Protein 2F9W (pdb70)

Organism: Pseudomonas aeruginosa (strain ATCC 15692 / DSM 22644 / CIP 104116 / JCM 14847 / LMG 12228 / 1C / PRS 101 / PAO1) (NCBI:txid208964)

Radius of gyration: 25.54 Å; Cα contacts (8 Å, |Δi|>4): 997; chains: 2; bounding box: 48×48×84 Å

Secondary structure (DSSP, 8-state):
--EEEEE-SS-EEEEEEETTTEEEEEEEESSHHHHHHHHHHTTTS----EEEEE-S-HHHHHHHHHHHHHHSS---EE----SEETTEE--SSSGGGS-HHHHHHHHHHHHHHSS-EEEEEESSEEEEEEE-TTSBEEEEEEEE----HHHHHHSSS----HHHHHHHTT--SPBSSHHHHHHHHHH--HHHHHHHH--HHHH-TT-EEEEESTTGGGTGGG-TT-B---HHHHHHHHHS---/--EEEEE-SS-EEEEEEETTTEEEEEEEESSHHHHHHHHHHSPP-----EEEEE-S-HHHHHHHHHHHHHHSS---EE----SEETTEE--SSSGGGS-HHHHHHHHHHHHHH-S-EEEEEESSEEEEEEE-TTSBEEEEEEEE----HHHHHH-TT----HHHHHHHTT--SPBSSHHHHHHHHHH--HHHHHHHH--HHHH-TT-EEEEESTTGGGTGGG-TT-B---HHHHHHHHHS---

Sequence (486 aa):
SILELDCGNSLIKWRVIEGAARSVAGGLAESDDALVEQLTSQQALPVRACRLVSVRSEQETSQLVARLEQLFPVSALVASSGKQLAGVRNGYLDYQRLGLDRWLALVAAHHLAKKACLVIDLGTAVTSDLVAADGVHLGGYICPGTLRSQLRTHTRRIRYDDAEARRALASLQPGQATAEAVERGCLLLRGFVREQYAACELLGPDCEIFLTGGDAELVRDELAGARIPDLVFVGLALACPIESILELDCGNSLIKWRVIEGAARSVAGGLAESDDALVEQLTSQQALPVRACRLVSVRSEQETSQLVARLEQLFPVSALVASSGKQLAGVRNGYLDYQRLGLDRWLALVAAHHLAKKACLVIDLGTAVTSDLVAADGVHLGGYICPGTLRSQLRTHTRRIRYDDAEARRALASLQPGQATAEAVERGCLLLRGFVREQYAACELLGPDCEIFLTGGDAELVRDELAGARIPDLVFVGLALACPIE

GO terms:
  GO:0004594 pantothenate kinase activity (F, EXP)

CATH classification: 3.30.420.40 (+1 more: 3.30.420.40)

Solvent-accessible surface area: 21135 Å² total

B-factor: mean 32.67, std 10.76, range [16.65, 70.93]

InterPro domains:
  IPR004619 Type III pantothenate kinase [MF_01274] (1-248)
  IPR004619 Type III pantothenate kinase [PF03309] (2-200)
  IPR004619 Type III pantothenate kinase [PTHR34265] (1-245)
  IPR004619 Type III pantothenate kinase [TIGR00671] (3-243)
  IPR043129 ATPase, nucleotide binding domain [SSF53067] (1-113)
  IPR043129 ATPase, nucleotide binding domain [SSF53067] (116-245)

Nearest PDB structures (foldseek):
  2f9t-assembly1_A  TM=9.712E-01  e=3.432E-48  Pseudomonas aeruginosa PAO1
  2f9t-assembly1_B  TM=9.830E-01  e=4.394E-48  Pseudomonas aeruginosa PAO1
  4o8k-assembly1_B  TM=7.516E-01  e=6.856E-18  Burkholderia thailandensis E264
  3djc-assembly2_E  TM=8.162E-01  e=1.416E-16  Legionella pneumophila subsp. pneumophila str. Philadelphia 1
  3djc-assembly2_C  TM=7.915E-01  e=3.807E-16  Legionella pneumophila subsp. pneumophila str. Philadelphia 1

Foldseek 3Di:
DEKEWEAEPQKIWIFGADPPRHTDDIDIARDLVSVCVRCVVVLVDQHEEYEYEYQDDPVVVVVSQVVVCVSHVYRYHYFAFDQDFLQAGQQDPDRRPDRLLVVLLLNLVCNVVLAWEWEWEQAQKIKIWTAHSSRYTNGIDIGGHVCVVCQAPVDDPQHDDPVVLVVLVPDLPPDPDRSVNVSSVRLVCLVVVVVSLCCCVPHNNPHAYEYEYPCSVSRCVVPVRHHYYCSSVSSRCRRDPDD/DEKEWEAEPQWIWIFGADPPRHTDDIDIARDLVSVVCRQPVDDHDQHEEYEYEYQDDPVRVVVSQVVVVVVHVYDYHYFAFDQDFLQAGQQDPPRRVDRLLVVLLLQLVCNVVLAWEWEWEQAQKIKIWTAHSSRYTNGIDIGGHCVLVVVVVVDVQQDDDVVLLVVLVVDLPPDPDNSNNVSSVSLVCQVVVVVSLCCCVVHNNPHAYEYEYPCCVSHCVVPVRHHYYCSSVSSRCRRDPDD

Structure (mmCIF, N/CA/C/O backbone):
data_2F9W
#
_entry.id   2F9W
#
_cell.length_a   90.667
_cell.length_b   90.667
_cell.length_c   179.194
_cell.angle_alpha   90.00
_cell.angle_beta   90.00
_cell.angle_gamma   90.00
#
_symmetry.space_group_name_H-M   'P 41 21 2'
#
loop_
_entity.id
_entity.type
_entity.pdbx_description
1 polymer 'Pantothenate Kinase'
2 non-polymer 'PANTOTHENOIC ACID'
3 non-polymer 1,2-ETHANEDIOL
4 non-polymer GLYCEROL
5 water water
#
loop_
_atom_site.group_PDB
_atom_site.id
_atom_site.type_symbol
_atom_site.label_atom_id
_atom_site.label_alt_id
_atom_site.label_comp_id
_atom_site.label_asym_id
_atom_site.label_entity_id
_atom_site.label_seq_id
_atom_site.pdbx_PDB_ins_code
_atom_site.Cartn_x
_atom_site.Cartn_y
_atom_site.Cartn_z
_atom_site.occupancy
_atom_site.B_iso_or_equiv
_atom_site.auth_seq_id
_atom_site.auth_comp_id
_atom_site.auth_asym_id
_atom_site.auth_atom_id
_atom_site.pdbx_PDB_model_num
ATOM 1 N N . SER A 1 23 ? 29.233 14.128 32.144 1.00 45.76 0 SER A N 1
ATOM 2 C CA . SER A 1 23 ? 28.531 14.562 33.384 1.00 45.85 0 SER A CA 1
ATOM 3 C C . SER A 1 23 ? 29.201 13.983 34.628 1.00 44.60 0 SER A C 1
ATOM 4 O O . SER A 1 23 ? 29.605 12.819 34.646 1.00 45.75 0 SER A O 1
ATOM 15 N N . ILE A 1 25 ? 29.381 13.625 39.132 1.00 33.74 2 ILE A N 1
ATOM 16 C CA . ILE A 1 25 ? 28.528 13.384 40.287 1.00 30.82 2 ILE A CA 1
ATOM 17 C C . ILE A 1 25 ? 29.006 14.122 41.533 1.00 31.45 2 ILE A C 1
ATOM 18 O O . ILE A 1 25 ? 30.192 14.096 41.865 1.00 28.48 2 ILE A O 1
ATOM 23 N N . LEU A 1 26 ? 28.076 14.786 42.215 1.00 29.63 3 LEU A N 1
ATOM 24 C CA . LEU A 1 26 ? 28.395 15.493 43.451 1.00 29.34 3 LEU A CA 1
ATOM 25 C C . LEU A 1 26 ? 28.005 14.557 44.589 1.00 27.56 3 LEU A C 1
ATOM 26 O O . LEU A 1 26 ? 26.876 14.072 44.637 1.00 29.70 3 LEU A O 1
ATOM 31 N N . GLU A 1 27 ? 28.940 14.287 45.493 1.00 25.71 4 GLU A N 1
ATOM 32 C CA . GLU A 1 27 ? 28.667 13.400 46.616 1.00 24.21 4 GLU A CA 1
ATOM 33 C C . GLU A 1 27 ? 28.890 14.133 47.927 1.00 24.58 4 GLU A C 1
ATOM 34 O O . GLU A 1 27 ? 29.820 14.932 48.048 1.00 23.58 4 GLU A O 1
ATOM 40 N N . LEU A 1 28 ? 28.035 13.871 48.909 1.00 25.78 5 LEU A N 1
ATOM 41 C CA . LEU A 1 28 ? 28.194 14.521 50.201 1.00 25.67 5 LEU A CA 1
ATOM 42 C C . LEU A 1 28 ? 27.976 13.585 51.375 1.00 25.91 5 LEU A C 1
ATOM 43 O O . LEU A 1 28 ? 27.185 12.645 51.306 1.00 23.87 5 LEU A O 1
ATOM 48 N N . ASP A 1 29 ? 28.716 13.859 52.444 1.00 26.28 6 ASP A N 1
ATOM 49 C CA . ASP A 1 29 ? 28.649 13.118 53.695 1.00 29.06 6 ASP A CA 1
ATOM 50 C C . ASP A 1 29 ? 28.348 14.220 54.701 1.00 29.83 6 ASP A C 1
ATOM 51 O O . ASP A 1 29 ? 29.242 14.956 55.121 1.00 28.64 6 ASP A O 1
ATOM 56 N N . CYS A 1 30 ? 27.080 14.342 55.069 1.00 29.96 7 CYS A N 1
ATOM 57 C CA . CYS A 1 30 ? 26.652 15.392 55.981 1.00 31.10 7 CYS A CA 1
ATOM 58 C C . CYS A 1 30 ? 26.645 14.983 57.444 1.00 30.29 7 CYS A C 1
ATOM 59 O O . CYS A 1 30 ? 25.839 14.152 57.866 1.00 31.24 7 CYS A O 1
ATOM 62 N N . GLY A 1 31 ? 27.549 15.580 58.215 1.00 30.63 8 GLY A N 1
ATOM 63 C CA . GLY A 1 31 ? 27.634 15.282 59.631 1.00 29.56 8 GLY A CA 1
ATOM 64 C C . GLY A 1 31 ? 26.985 16.379 60.454 1.00 30.87 8 GLY A C 1
ATOM 65 O O . GLY A 1 31 ? 26.442 17.334 59.904 1.00 29.16 8 GLY A O 1
ATOM 66 N N . ASN A 1 32 ? 27.040 16.251 61.775 1.00 30.89 9 ASN A N 1
ATOM 67 C CA . ASN A 1 32 ? 26.444 17.250 62.651 1.00 32.61 9 ASN A CA 1
ATOM 68 C C . ASN A 1 32 ? 27.296 18.508 62.745 1.00 34.11 9 ASN A C 1
ATOM 69 O O . ASN A 1 32 ? 26.767 19.608 62.881 1.00 35.89 9 ASN A O 1
ATOM 74 N N . SER A 1 33 ? 28.612 18.346 62.661 1.00 35.14 10 SER A N 1
ATOM 75 C CA . SER A 1 33 ? 29.528 19.480 62.748 1.00 35.97 10 SER A CA 1
ATOM 76 C C . SER A 1 33 ? 30.113 19.865 61.395 1.00 36.17 10 SER A C 1
ATOM 77 O O . SER A 1 33 ? 30.373 21.041 61.136 1.00 35.55 10 SER A O 1
ATOM 80 N N . LEU A 1 34 ? 30.328 18.870 60.540 1.00 34.77 11 LEU A N 1
ATOM 81 C CA . LEU A 1 34 ? 30.924 19.108 59.233 1.00 34.22 11 LEU A CA 1
ATOM 82 C C . LEU A 1 34 ? 30.206 18.451 58.063 1.00 32.87 11 LEU A C 1
ATOM 83 O O . LEU A 1 34 ? 29.456 17.490 58.226 1.00 31.24 11 LEU A O 1
ATOM 88 N N . ILE A 1 35 ? 30.446 18.992 56.875 1.00 31.05 12 ILE A N 1
ATOM 89 C CA . ILE A 1 35 ? 29.886 18.434 55.656 1.00 31.88 12 ILE A CA 1
ATOM 90 C C . ILE A 1 35 ? 31.068 18.209 54.726 1.00 30.17 12 ILE A C 1
ATOM 91 O O . ILE A 1 35 ? 31.779 19.155 54.371 1.00 30.52 12 ILE A O 1
ATOM 96 N N . LYS A 1 36 ? 31.297 16.951 54.366 1.00 29.20 13 LYS A N 1
ATOM 97 C CA . LYS A 1 36 ? 32.384 16.603 53.459 1.00 28.23 13 LYS A CA 1
ATOM 98 C C . LYS A 1 36 ? 31.779 16.371 52.084 1.00 27.09 13 LYS A C 1
ATOM 99 O O . LYS A 1 36 ? 30.802 15.636 51.948 1.00 27.92 13 LYS A O 1
ATOM 105 N N . TRP A 1 37 ? 32.350 17.003 51.066 1.00 25.72 14 TRP A N 1
ATOM 106 C CA . TRP A 1 37 ? 31.838 16.846 49.714 1.00 26.33 14 TRP A CA 1
ATOM 107 C C . TRP A 1 37 ? 32.959 16.632 48.709 1.00 26.83 14 TRP A C 1
ATOM 108 O O . TRP A 1 37 ? 34.116 16.971 48.964 1.00 25.38 14 TRP A O 1
ATOM 119 N N . ARG A 1 38 ? 32.596 16.069 47.563 1.00 27.03 15 ARG A N 1
ATOM 120 C CA . ARG A 1 38 ? 33.542 15.842 46.485 1.00 27.45 15 ARG A CA 1
ATOM 121 C C . ARG A 1 38 ? 32.760 15.666 45.192 1.00 28.01 15 ARG A C 1
ATOM 122 O O . ARG A 1 38 ? 31.593 15.274 45.208 1.00 27.67 15 ARG A O 1
ATOM 130 N N . VAL A 1 39 ? 33.404 15.979 44.076 1.00 27.36 16 VAL A N 1
ATOM 131 C CA . VAL A 1 39 ? 32.788 15.818 42.768 1.00 28.38 16 VAL A CA 1
ATOM 132 C C . VAL A 1 39 ? 33.649 14.782 42.058 1.00 28.90 16 VAL A C 1
ATOM 133 O O . VAL A 1 39 ? 34.868 14.940 41.978 1.00 29.15 16 VAL A O 1
ATOM 137 N N . ILE A 1 40 ? 33.020 13.724 41.559 1.00 27.57 17 ILE A N 1
ATOM 138 C CA . ILE A 1 40 ? 33.765 12.672 40.884 1.00 28.70 17 ILE A CA 1
ATOM 139 C C . ILE A 1 40 ? 33.479 12.576 39.397 1.00 29.73 17 ILE A C 1
ATOM 140 O O . ILE A 1 40 ? 32.349 12.788 38.943 1.00 30.07 17 ILE A O 1
ATOM 145 N N . GLU A 1 41 ? 34.530 12.264 38.647 1.00 30.58 18 GLU A N 1
ATOM 146 C CA . GLU A 1 41 ? 34.459 12.095 37.203 1.00 30.90 18 GLU A CA 1
ATOM 147 C C . GLU A 1 41 ? 34.503 10.590 36.973 1.00 31.44 18 GLU A C 1
ATOM 148 O O . GLU A 1 41 ? 35.344 9.894 37.547 1.00 30.50 18 GLU A O 1
ATOM 154 N N . GLY A 1 42 ? 33.596 10.083 36.149 1.00 31.12 19 GLY A N 1
ATOM 155 C CA . GLY A 1 42 ? 33.571 8.657 35.902 1.00 31.81 19 GLY A CA 1
ATOM 156 C C . GLY A 1 42 ? 33.101 7.901 37.130 1.00 32.74 19 GLY A C 1
ATOM 157 O O . GLY A 1 42 ? 32.303 8.409 37.918 1.00 33.49 19 GLY A O 1
ATOM 158 N N . ALA A 1 43 ? 33.614 6.690 37.306 1.00 31.57 20 ALA A N 1
ATOM 159 C CA . ALA A 1 43 ? 33.230 5.844 38.427 1.00 31.75 20 ALA A CA 1
ATOM 160 C C . ALA A 1 43 ? 33.543 6.404 39.811 1.00 30.85 20 ALA A C 1
ATOM 161 O O . ALA A 1 43 ? 32.707 6.323 40.712 1.00 30.55 20 ALA A O 1
ATOM 163 N N . ALA A 1 44 ? 34.732 6.971 39.992 1.00 29.43 21 ALA A N 1
ATOM 164 C CA . ALA A 1 44 ? 35.090 7.481 41.307 1.00 29.00 21 ALA A CA 1
ATOM 165 C C . ALA A 1 44 ? 36.308 8.395 41.363 1.00 28.54 21 ALA A C 1
ATOM 166 O O . ALA A 1 44 ? 36.902 8.558 42.427 1.00 28.03 21 ALA A O 1
ATOM 168 N N . ARG A 1 45 ? 36.686 8.997 40.241 1.00 26.81 22 ARG A N 1
ATOM 169 C CA . ARG A 1 45 ? 37.842 9.884 40.257 1.00 28.07 22 ARG A CA 1
ATOM 170 C C . ARG A 1 45 ? 37.440 11.253 40.793 1.00 27.87 22 ARG A C 1
ATOM 171 O O . ARG A 1 45 ? 36.679 11.977 40.155 1.00 26.48 22 ARG A O 1
ATOM 179 N N . SER A 1 46 ? 37.954 11.603 41.967 1.00 29.49 23 SER A N 1
ATOM 180 C CA . SER A 1 46 ? 37.643 12.888 42.581 1.00 31.42 23 SER A CA 1
ATOM 181 C C . SER A 1 46 ? 38.415 14.013 41.895 1.00 32.95 23 SER A C 1
ATOM 182 O O . SER A 1 46 ? 39.619 13.908 41.685 1.00 34.52 23 SER A O 1
ATOM 185 N N . VAL A 1 47 ? 37.721 15.091 41.544 1.00 33.38 24 VAL A N 1
ATOM 186 C CA . VAL A 1 47 ? 38.370 16.215 40.882 1.00 34.46 24 VAL A CA 1
ATOM 187 C C . VAL A 1 47 ? 38.259 17.492 41.705 1.00 35.50 24 VAL A C 1
ATOM 188 O O . VAL A 1 47 ? 38.816 18.527 41.340 1.00 35.94 24 VAL A O 1
ATOM 192 N N . ALA A 1 48 ? 37.536 17.414 42.817 1.00 35.14 25 ALA A N 1
ATOM 193 C CA . ALA A 1 48 ? 37.356 18.564 43.693 1.00 35.58 25 ALA A CA 1
ATOM 194 C C . ALA A 1 48 ? 36.600 18.135 44.942 1.00 34.97 25 ALA A C 1
ATOM 195 O O . ALA A 1 48 ? 35.825 17.180 44.914 1.00 34.24 25 ALA A O 1
ATOM 197 N N . GLY A 1 49 ? 36.830 18.842 46.040 1.00 35.03 26 GLY A N 1
ATOM 198 C CA . GLY A 1 49 ? 36.153 18.501 47.273 1.00 35.36 26 GLY A CA 1
ATOM 199 C C . GLY A 1 49 ? 36.588 19.399 48.408 1.00 35.47 26 GLY A C 1
ATOM 200 O O . GLY A 1 49 ? 37.401 20.299 48.215 1.00 35.38 26 GLY A O 1
ATOM 201 N N . GLY A 1 50 ? 36.042 19.155 49.593 1.00 35.76 27 GLY A N 1
ATOM 202 C CA . GLY A 1 50 ? 36.402 19.960 50.741 1.00 34.84 27 GLY A CA 1
ATOM 203 C C . GLY A 1 50 ? 35.568 19.657 51.967 1.00 35.22 27 GLY A C 1
ATOM 204 O O . GLY A 1 50 ? 34.712 18.770 51.955 1.00 32.08 27 GLY A O 1
ATOM 205 N N . LEU A 1 51 ? 35.835 20.407 53.031 1.00 35.90 28 LEU A N 1
ATOM 206 C CA . LEU A 1 51 ? 35.130 20.268 54.296 1.00 37.23 28 LEU A CA 1
ATOM 207 C C . LEU A 1 51 ? 34.503 21.609 54.657 1.00 38.35 28 LEU A C 1
ATOM 208 O O . LEU A 1 51 ? 35.189 22.630 54.707 1.00 38.01 28 LEU A O 1
ATOM 213 N N . ALA A 1 52 ? 33.199 21.600 54.908 1.00 39.75 29 ALA A N 1
ATOM 214 C CA . ALA A 1 52 ? 32.487 22.819 55.261 1.00 42.08 29 ALA A CA 1
ATOM 215 C C . ALA A 1 52 ? 32.027 22.761 56.712 1.00 43.67 29 ALA A C 1
ATOM 216 O O . ALA A 1 52 ? 31.414 21.784 57.137 1.00 42.69 29 ALA A O 1
ATOM 218 N N . GLU A 1 53 ? 32.332 23.809 57.469 1.00 46.98 30 GLU A N 1
ATOM 219 C CA . GLU A 1 53 ? 31.943 23.878 58.873 1.00 50.19 30 GLU A CA 1
ATOM 220 C C . GLU A 1 53 ? 30.541 24.458 59.014 1.00 50.89 30 GLU A C 1
ATOM 221 O O . GLU A 1 53 ? 29.995 24.527 60.114 1.00 51.71 30 GLU A O 1
ATOM 227 N N . SER A 1 54 ? 29.965 24.872 57.891 1.00 51.90 31 SER A N 1
ATOM 228 C CA . SER A 1 54 ? 28.622 25.439 57.868 1.00 52.88 31 SER A CA 1
ATOM 229 C C . SER A 1 54 ? 28.046 25.315 56.463 1.00 53.50 31 SER A C 1
ATOM 230 O O . SER A 1 54 ? 28.791 25.159 55.497 1.00 52.58 31 SER A O 1
ATOM 233 N N . ASP A 1 55 ? 26.722 25.379 56.349 1.00 54.52 32 ASP A N 1
ATOM 234 C CA . ASP A 1 55 ? 26.073 25.274 55.047 1.00 55.53 32 ASP A CA 1
ATOM 235 C C . ASP A 1 55 ? 26.465 26.449 54.156 1.00 54.89 32 ASP A C 1
ATOM 236 O O . ASP A 1 55 ? 26.650 26.287 52.949 1.00 54.98 32 ASP A O 1
ATOM 241 N N . ASP A 1 56 ? 26.589 27.630 54.754 1.00 53.27 33 ASP A N 1
ATOM 242 C CA . ASP A 1 56 ? 26.981 28.815 54.002 1.00 52.17 33 ASP A CA 1
ATOM 243 C C . ASP A 1 56 ? 28.392 28.608 53.467 1.00 49.83 33 ASP A C 1
ATOM 244 O O . ASP A 1 56 ? 28.701 28.978 52.336 1.00 49.95 33 ASP A O 1
ATOM 249 N N . ALA A 1 57 ? 29.248 28.013 54.290 1.00 47.37 34 ALA A N 1
ATOM 250 C CA . ALA A 1 57 ? 30.620 27.745 53.885 1.00 45.64 34 ALA A CA 1
ATOM 251 C C . ALA A 1 57 ? 30.592 26.750 52.732 1.00 43.62 34 ALA A C 1
ATOM 252 O O . ALA A 1 57 ? 31.403 26.829 51.812 1.00 43.04 34 ALA A O 1
ATOM 254 N N . LEU A 1 58 ? 29.646 25.818 52.789 1.00 42.10 35 LEU A N 1
ATOM 255 C CA . LEU A 1 58 ? 29.499 24.806 51.750 1.00 43.01 35 LEU A CA 1
ATOM 256 C C . LEU A 1 58 ? 29.116 25.461 50.430 1.00 43.69 35 LEU A C 1
ATOM 257 O O . LEU A 1 58 ? 29.769 25.248 49.409 1.00 42.69 35 LEU A O 1
ATOM 262 N N . VAL A 1 59 ? 28.051 26.257 50.460 1.00 45.74 36 VAL A N 1
ATOM 263 C CA . VAL A 1 59 ? 27.577 26.948 49.267 1.00 47.24 36 VAL A CA 1
ATOM 264 C C . VAL A 1 59 ? 28.713 27.760 48.658 1.00 47.49 36 VAL A C 1
ATOM 265 O O . VAL A 1 59 ? 28.913 27.750 47.444 1.00 48.20 36 VAL A O 1
ATOM 269 N N . GLU A 1 60 ? 29.459 28.457 49.509 1.00 48.16 37 GLU A N 1
ATOM 270 C CA . GLU A 1 60 ? 30.586 29.262 49.055 1.00 49.31 37 GLU A CA 1
ATOM 271 C C . GLU A 1 60 ? 31.587 28.362 48.332 1.00 48.73 37 GLU A C 1
ATOM 272 O O . GLU A 1 60 ? 32.096 28.707 47.266 1.00 48.79 37 GLU A O 1
ATOM 278 N N . GLN A 1 61 ? 31.861 27.203 48.922 1.00 47.75 38 GLN A N 1
ATOM 279 C CA . GLN A 1 61 ? 32.793 26.244 48.341 1.00 46.43 38 GLN A CA 1
ATOM 280 C C . GLN A 1 61 ? 32.273 25.685 47.020 1.00 45.63 38 GLN A C 1
ATOM 281 O O . GLN A 1 61 ? 33.008 25.610 46.036 1.00 46.59 38 GLN A O 1
ATOM 287 N N . LEU A 1 62 ? 31.004 25.294 46.999 1.00 44.67 39 LEU A N 1
ATOM 288 C CA . LEU A 1 62 ? 30.402 24.743 45.792 1.00 45.34 39 LEU A CA 1
ATOM 289 C C . LEU A 1 62 ? 30.213 25.819 44.728 1.00 47.30 39 LEU A C 1
ATOM 290 O O . LEU A 1 62 ? 30.027 25.514 43.551 1.00 47.80 39 LEU A O 1
ATOM 295 N N . THR A 1 63 ? 30.267 27.080 45.147 1.00 49.11 40 THR A N 1
ATOM 296 C CA . THR A 1 63 ? 30.100 28.198 44.227 1.00 50.77 40 THR A CA 1
ATOM 297 C C . THR A 1 63 ? 31.353 28.423 43.392 1.00 52.47 40 THR A C 1
ATOM 298 O O . THR A 1 63 ? 31.266 28.706 42.198 1.00 53.31 40 THR A O 1
ATOM 302 N N . SER A 1 64 ? 32.516 28.299 44.023 1.00 54.03 41 SER A N 1
ATOM 303 C CA . SER A 1 64 ? 33.780 28.492 43.323 1.00 56.24 41 SER A CA 1
ATOM 304 C C . SER A 1 64 ? 34.040 27.366 42.324 1.00 56.65 41 SER A C 1
ATOM 305 O O . SER A 1 64 ? 34.796 27.538 41.368 1.00 57.62 41 SER A O 1
ATOM 308 N N . GLN A 1 65 ? 33.409 26.216 42.551 1.00 57.53 42 GLN A N 1
ATOM 309 C CA . GLN A 1 65 ? 33.557 25.060 41.667 1.00 57.76 42 GLN A CA 1
ATOM 310 C C . GLN A 1 65 ? 32.257 24.805 40.910 1.00 57.81 42 GLN A C 1
ATOM 311 O O . GLN A 1 65 ? 31.933 23.665 40.573 1.00 58.42 42 GLN A O 1
ATOM 317 N N . GLN A 1 66 ? 31.521 25.878 40.640 1.00 57.06 43 GLN A N 1
ATOM 318 C CA . GLN A 1 66 ? 30.247 25.780 39.938 1.00 56.56 43 GLN A CA 1
ATOM 319 C C . GLN A 1 66 ? 30.458 25.639 38.431 1.00 56.71 43 GLN A C 1
ATOM 320 O O . GLN A 1 66 ? 29.499 25.499 37.670 1.00 56.42 43 GLN A O 1
ATOM 326 N N . ALA A 1 67 ? 31.719 25.667 38.010 1.00 56.01 44 ALA A N 1
ATOM 327 C CA . ALA A 1 67 ? 32.061 25.543 36.598 1.00 55.22 44 ALA A CA 1
ATOM 328 C C . ALA A 1 67 ? 32.150 24.082 36.159 1.00 54.66 44 ALA A C 1
ATOM 329 O O . ALA A 1 67 ? 32.228 23.791 34.964 1.00 54.68 44 ALA A O 1
ATOM 331 N N . LEU A 1 68 ? 32.143 23.168 37.125 1.00 52.83 45 LEU A N 1
ATOM 332 C CA . LEU A 1 68 ? 32.216 21.742 36.823 1.00 50.95 45 LEU A CA 1
ATOM 333 C C . LEU A 1 68 ? 30.858 21.245 36.333 1.00 49.03 45 LEU A C 1
ATOM 334 O O . LEU A 1 68 ? 29.819 21.644 36.852 1.00 49.12 45 LEU A O 1
ATOM 339 N N . PRO A 1 69 ? 30.854 20.361 35.324 1.00 47.51 46 PRO A N 1
ATOM 340 C CA . PRO A 1 69 ? 29.630 19.799 34.743 1.00 46.13 46 PRO A CA 1
ATOM 341 C C . PRO A 1 69 ? 28.901 18.772 35.609 1.00 45.48 46 PRO A C 1
ATOM 342 O O . PRO A 1 69 ? 28.716 17.625 35.200 1.00 44.58 46 PRO A O 1
ATOM 346 N N . VAL A 1 70 ? 28.477 19.188 36.798 1.00 44.53 47 VAL A N 1
ATOM 347 C CA . VAL A 1 70 ? 27.762 18.298 37.706 1.00 43.37 47 VAL A CA 1
ATOM 348 C C . VAL A 1 70 ? 26.342 18.046 37.205 1.00 42.88 47 VAL A C 1
ATOM 349 O O . VAL A 1 70 ? 25.585 18.987 36.974 1.00 44.06 47 VAL A O 1
ATOM 353 N N . ARG A 1 71 ? 25.981 16.776 37.041 1.00 41.38 48 ARG A N 1
ATOM 354 C CA . ARG A 1 71 ? 24.649 16.429 36.566 1.00 40.62 48 ARG A CA 1
ATOM 355 C C . ARG A 1 71 ? 23.957 15.343 37.379 1.00 38.75 48 ARG A C 1
ATOM 356 O O . ARG A 1 71 ? 22.888 14.861 37.004 1.00 37.82 48 ARG A O 1
ATOM 364 N N . ALA A 1 72 ? 24.568 14.957 38.494 1.00 35.82 49 ALA A N 1
ATOM 365 C CA . ALA A 1 72 ? 23.990 13.945 39.369 1.00 32.48 49 ALA A CA 1
ATOM 366 C C . ALA A 1 72 ? 24.456 14.234 40.791 1.00 31.19 49 ALA A C 1
ATOM 367 O O . ALA A 1 72 ? 25.464 14.913 40.990 1.00 30.55 49 ALA A O 1
ATOM 369 N N . CYS A 1 73 ? 23.723 13.727 41.774 1.00 30.51 50 CYS A N 1
ATOM 370 C CA . CYS A 1 73 ? 24.072 13.965 43.169 1.00 29.49 50 CYS A CA 1
ATOM 371 C C . CYS A 1 73 ? 23.552 12.866 44.083 1.00 29.60 50 CYS A C 1
ATOM 372 O O . CYS A 1 73 ? 22.448 12.358 43.899 1.00 29.45 50 CYS A O 1
ATOM 375 N N . ARG A 1 74 ? 24.366 12.498 45.069 1.00 28.86 51 ARG A N 1
ATOM 376 C CA . ARG A 1 74 ? 24.010 11.473 46.040 1.00 27.30 51 ARG A CA 1
ATOM 377 C C . ARG A 1 74 ? 24.605 11.902 47.382 1.00 28.15 51 ARG A C 1
ATOM 378 O O . ARG A 1 74 ? 25.663 12.531 47.424 1.00 25.16 51 ARG A O 1
ATOM 386 N N . LEU A 1 75 ? 23.927 11.585 48.477 1.00 26.65 52 LEU A N 1
ATOM 387 C CA . LEU A 1 75 ? 24.453 11.966 49.777 1.00 27.30 52 LEU A CA 1
ATOM 388 C C . LEU A 1 75 ? 23.932 11.111 50.913 1.00 26.33 52 LEU A C 1
ATOM 389 O O . LEU A 1 75 ? 22.912 10.427 50.790 1.00 26.02 52 LEU A O 1
ATOM 394 N N . VAL A 1 76 ? 24.672 11.136 52.013 1.00 24.49 53 VAL A N 1
ATOM 395 C CA . VAL A 1 76 ? 24.297 10.418 53.216 1.00 25.04 53 VAL A CA 1
ATOM 396 C C . VAL A 1 76 ? 24.332 11.486 54.302 1.00 25.80 53 VAL A C 1
ATOM 397 O O . VAL A 1 76 ? 25.181 12.380 54.275 1.00 24.54 53 VAL A O 1
ATOM 401 N N . SER A 1 77 ? 23.400 11.409 55.242 1.00 25.67 54 SER A N 1
ATOM 402 C CA . SER A 1 77 ? 23.325 12.405 56.300 1.00 27.22 54 SER A CA 1
ATOM 403 C C . SER A 1 77 ? 22.896 11.816 57.635 1.00 26.72 54 SER A C 1
ATOM 404 O O . SER A 1 77 ? 22.131 10.856 57.677 1.00 27.37 54 SER A O 1
ATOM 407 N N . VAL A 1 78 ? 23.402 12.392 58.723 1.00 27.98 55 VAL A N 1
ATOM 408 C CA . VAL A 1 78 ? 23.025 11.961 60.068 1.00 28.02 55 VAL A CA 1
ATOM 409 C C . VAL A 1 78 ? 22.354 13.137 60.782 1.00 29.57 55 VAL A C 1
ATOM 410 O O . VAL A 1 78 ? 22.077 13.086 61.983 1.00 28.18 55 VAL A O 1
ATOM 414 N N . ARG A 1 79 ? 22.101 14.202 60.026 1.00 31.94 56 ARG A N 1
ATOM 415 C CA . ARG A 1 79 ? 21.438 15.390 60.555 1.00 34.55 56 ARG A CA 1
ATOM 416 C C . ARG A 1 79 ? 19.940 15.107 60.514 1.00 35.15 56 ARG A C 1
ATOM 417 O O . ARG A 1 79 ? 19.520 14.082 59.971 1.00 33.39 56 ARG A O 1
ATOM 425 N N . SER A 1 80 ? 19.133 15.999 61.081 1.00 35.32 57 SER A N 1
ATOM 426 C CA . SER A 1 80 ? 17.687 15.792 61.090 1.00 37.15 57 SER A CA 1
ATOM 427 C C . SER A 1 80 ? 17.144 15.703 59.670 1.00 37.50 57 SER A C 1
ATOM 428 O O . SER A 1 80 ? 17.771 16.176 58.723 1.00 37.11 57 SER A O 1
ATOM 431 N N . GLU A 1 81 ? 15.972 15.096 59.527 1.00 39.98 58 GLU A N 1
ATOM 432 C CA . GLU A 1 81 ? 15.358 14.955 58.217 1.00 42.43 58 GLU A CA 1
ATOM 433 C C . GLU A 1 81 ? 15.081 16.333 57.624 1.00 41.49 58 GLU A C 1
ATOM 434 O O . GLU A 1 81 ? 15.217 16.536 56.421 1.00 41.01 58 GLU A O 1
ATOM 440 N N . GLN A 1 82 ? 14.705 17.284 58.475 1.00 41.40 59 GLN A N 1
ATOM 441 C CA . GLN A 1 82 ? 14.412 18.635 58.006 1.00 40.91 59 GLN A CA 1
ATOM 442 C C . GLN A 1 82 ? 15.658 19.352 57.503 1.00 39.22 59 GLN A C 1
ATOM 443 O O . GLN A 1 82 ? 15.635 19.988 56.449 1.00 37.15 59 GLN A O 1
ATOM 449 N N . GLU A 1 83 ? 16.742 19.259 58.265 1.00 37.33 60 GLU A N 1
ATOM 450 C CA . GLU A 1 83 ? 17.989 19.905 57.883 1.00 36.41 60 GLU A CA 1
ATOM 451 C C . GLU A 1 83 ? 18.558 19.279 56.612 1.00 33.50 60 GLU A C 1
ATOM 452 O O . GLU A 1 83 ? 19.166 19.965 55.795 1.00 32.29 60 GLU A O 1
ATOM 458 N N . THR A 1 84 ? 18.356 17.976 56.450 1.00 32.80 61 THR A N 1
ATOM 459 C CA . THR A 1 84 ? 18.850 17.277 55.268 1.00 33.14 61 THR A CA 1
ATOM 460 C C . THR A 1 84 ? 18.042 17.732 54.047 1.00 34.54 61 THR A C 1
ATOM 461 O O . THR A 1 84 ? 18.596 17.954 52.970 1.00 33.71 61 THR A O 1
ATOM 465 N N . SER A 1 85 ? 16.733 17.883 54.224 1.00 35.20 62 SER A N 1
ATOM 466 C CA . SER A 1 85 ? 15.876 18.330 53.130 1.00 35.08 62 SER A CA 1
ATOM 467 C C . SER A 1 85 ? 16.235 19.748 52.710 1.00 33.88 62 SER A C 1
ATOM 468 O O . SER A 1 85 ? 16.242 20.062 51.521 1.00 33.73 62 SER A O 1
ATOM 471 N N . GLN A 1 86 ? 16.534 20.607 53.681 1.00 35.03 63 GLN A N 1
ATOM 472 C CA . GLN A 1 86 ? 16.895 21.987 53.372 1.00 36.75 63 GLN A CA 1
ATOM 473 C C . GLN A 1 86 ? 18.192 22.008 52.575 1.00 37.65 63 GLN A C 1
ATOM 474 O O . GLN A 1 86 ? 18.391 22.860 51.706 1.00 38.45 63 GLN A O 1
ATOM 480 N N . LEU A 1 87 ? 19.079 21.067 52.876 1.00 37.43 64 LEU A N 1
ATOM 481 C CA . LEU A 1 87 ? 20.344 20.982 52.162 1.00 37.59 64 LEU A CA 1
ATOM 482 C C . LEU A 1 87 ? 20.077 20.487 50.744 1.00 35.97 64 LEU A C 1
ATOM 483 O O . LEU A 1 87 ? 20.561 21.067 49.777 1.00 37.58 64 LEU A O 1
ATOM 488 N N . VAL A 1 88 ? 19.300 19.415 50.630 1.00 36.88 65 VAL A N 1
ATOM 489 C CA . VAL A 1 88 ? 18.971 18.841 49.328 1.00 39.59 65 VAL A CA 1
ATOM 490 C C . VAL A 1 88 ? 18.348 19.879 48.400 1.00 41.34 65 VAL A C 1
ATOM 491 O O . VAL A 1 88 ? 18.725 19.984 47.231 1.00 40.92 65 VAL A O 1
ATOM 495 N N . ALA A 1 89 ? 17.393 20.644 48.921 1.00 41.79 66 ALA A N 1
ATOM 496 C CA . ALA A 1 89 ? 16.733 21.672 48.127 1.00 42.35 66 ALA A CA 1
ATOM 497 C C . ALA A 1 89 ? 17.758 22.725 47.724 1.00 42.94 66 ALA A C 1
ATOM 498 O O . ALA A 1 89 ? 17.740 23.237 46.604 1.00 43.47 66 ALA A O 1
ATOM 500 N N . ARG A 1 90 ? 18.661 23.029 48.649 1.00 43.91 67 ARG A N 1
ATOM 501 C CA . ARG A 1 90 ? 19.712 24.016 48.433 1.00 45.03 67 ARG A CA 1
ATOM 502 C C . ARG A 1 90 ? 20.666 23.569 47.323 1.00 47.22 67 ARG A C 1
ATOM 503 O O . ARG A 1 90 ? 21.099 24.377 46.499 1.00 48.40 67 ARG A O 1
ATOM 511 N N . LEU A 1 91 ? 20.993 22.279 47.313 1.00 46.64 68 LEU A N 1
ATOM 512 C CA . LEU A 1 91 ? 21.901 21.722 46.313 1.00 47.01 68 LEU A CA 1
ATOM 513 C C . LEU A 1 91 ? 21.268 21.719 44.930 1.00 47.28 68 LEU A C 1
ATOM 514 O O . LEU A 1 91 ? 21.913 22.059 43.940 1.00 47.20 68 LEU A O 1
ATOM 519 N N . GLU A 1 92 ? 20.001 21.329 44.870 1.00 48.72 69 GLU A N 1
ATOM 520 C CA . GLU A 1 92 ? 19.275 21.276 43.611 1.00 51.20 69 GLU A CA 1
ATOM 521 C C . GLU A 1 92 ? 19.053 22.661 43.012 1.00 52.00 69 GLU A C 1
ATOM 522 O O . GLU A 1 92 ? 18.442 22.796 41.953 1.00 53.46 69 GLU A O 1
ATOM 528 N N . GLN A 1 93 ? 19.561 23.682 43.695 1.00 52.72 70 GLN A N 1
ATOM 529 C CA . GLN A 1 93 ? 19.444 25.063 43.240 1.00 53.18 70 GLN A CA 1
ATOM 530 C C . GLN A 1 93 ? 20.791 25.535 42.711 1.00 54.25 70 GLN A C 1
ATOM 531 O O . GLN A 1 93 ? 20.869 26.493 41.938 1.00 55.49 70 GLN A O 1
ATOM 537 N N . LEU A 1 94 ? 21.853 24.859 43.138 1.00 53.27 71 LEU A N 1
ATOM 538 C CA . LEU A 1 94 ? 23.203 25.205 42.715 1.00 53.06 71 LEU A CA 1
ATOM 539 C C . LEU A 1 94 ? 23.616 24.408 41.484 1.00 52.24 71 LEU A C 1
ATOM 540 O O . LEU A 1 94 ? 24.442 24.860 40.689 1.00 51.86 71 LEU A O 1
ATOM 545 N N . PHE A 1 95 ? 23.034 23.223 41.333 1.00 51.65 72 PHE A N 1
ATOM 546 C CA . PHE A 1 95 ? 23.349 22.349 40.210 1.00 50.82 72 PHE A CA 1
ATOM 547 C C . PHE A 1 95 ? 22.087 21.690 39.676 1.00 50.53 72 PHE A C 1
ATOM 548 O O . PHE A 1 95 ? 21.152 21.425 40.430 1.00 50.14 72 PHE A O 1
ATOM 556 N N . PRO A 1 96 ? 22.047 21.418 38.362 1.00 50.93 73 PRO A N 1
ATOM 557 C CA . PRO A 1 96 ? 20.896 20.781 37.715 1.00 50.97 73 PRO A CA 1
ATOM 558 C C . PRO A 1 96 ? 20.866 19.300 38.052 1.00 50.50 73 PRO A C 1
ATOM 559 O O . PRO A 1 96 ? 21.218 18.462 37.221 1.00 51.06 73 PRO A O 1
ATOM 563 N N . VAL A 1 97 ? 20.449 18.978 39.271 1.00 49.31 74 VAL A N 1
ATOM 564 C CA . VAL A 1 97 ? 20.409 17.585 39.699 1.00 48.51 74 VAL A CA 1
ATOM 565 C C . VAL A 1 97 ? 19.221 17.236 40.587 1.00 47.97 74 VAL A C 1
ATOM 566 O O . VAL A 1 97 ? 18.561 18.112 41.148 1.00 48.15 74 VAL A O 1
ATOM 570 N N . SER A 1 98 ? 18.959 15.939 40.693 1.00 47.86 75 SER A N 1
ATOM 571 C CA . SER A 1 98 ? 17.901 15.406 41.544 1.00 48.02 75 SER A CA 1
ATOM 572 C C . SER A 1 98 ? 18.625 14.477 42.516 1.00 46.24 75 SER A C 1
ATOM 573 O O . SER A 1 98 ? 18.783 13.283 42.260 1.00 46.26 75 SER A O 1
ATOM 576 N N . ALA A 1 99 ? 19.072 15.052 43.627 1.00 44.90 76 ALA A N 1
ATOM 577 C CA . ALA A 1 99 ? 19.822 14.330 44.648 1.00 42.57 76 ALA A CA 1
ATOM 578 C C . ALA A 1 99 ? 19.195 13.057 45.197 1.00 41.28 76 ALA A C 1
ATOM 579 O O . ALA A 1 99 ? 18.001 13.008 45.494 1.00 41.67 76 ALA A O 1
ATOM 581 N N . LEU A 1 100 ? 20.022 12.025 45.325 1.00 37.58 77 LEU A N 1
ATOM 582 C CA . LEU A 1 100 ? 19.600 10.750 45.884 1.00 36.42 77 LEU A CA 1
ATOM 583 C C . LEU A 1 100 ? 20.108 10.769 47.322 1.00 36.37 77 LEU A C 1
ATOM 584 O O . LEU A 1 100 ? 21.244 11.168 47.573 1.00 34.36 77 LEU A O 1
ATOM 589 N N . VAL A 1 101 ? 19.267 10.352 48.259 1.00 35.89 78 VAL A N 1
ATOM 590 C CA . VAL A 1 101 ? 19.641 10.343 49.667 1.00 34.87 78 VAL A CA 1
ATOM 591 C C . VAL A 1 101 ? 19.610 8.930 50.221 1.00 34.47 78 VAL A C 1
ATOM 592 O O . VAL A 1 101 ? 18.606 8.231 50.101 1.00 35.12 78 VAL A O 1
ATOM 596 N N . ALA A 1 102 ? 20.717 8.509 50.825 1.00 33.22 79 ALA A N 1
ATOM 597 C CA . ALA A 1 102 ? 20.809 7.174 51.399 1.00 32.70 79 ALA A CA 1
ATOM 598 C C . ALA A 1 102 ? 19.815 7.020 52.542 1.00 33.06 79 ALA A C 1
ATOM 599 O O . ALA A 1 102 ? 19.546 7.973 53.275 1.00 32.08 79 ALA A O 1
ATOM 601 N N . SER A 1 103 ? 19.267 5.819 52.690 1.00 32.82 80 SER A N 1
ATOM 602 C CA . SER A 1 103 ? 18.306 5.555 53.754 1.00 34.01 80 SER A CA 1
ATOM 603 C C . SER A 1 103 ? 18.605 4.236 54.453 1.00 34.08 80 SER A C 1
ATOM 604 O O . SER A 1 103 ? 19.368 3.411 53.949 1.00 35.30 80 SER A O 1
ATOM 607 N N . SER A 1 104 ? 17.994 4.041 55.617 1.00 34.39 81 SER A N 1
ATOM 608 C CA . SER A 1 104 ? 18.190 2.827 56.399 1.00 35.09 81 SER A CA 1
ATOM 609 C C . SER A 1 104 ? 17.731 1.580 55.651 1.00 36.13 81 SER A C 1
ATOM 610 O O . SER A 1 104 ? 16.885 1.650 54.759 1.00 36.32 81 SER A O 1
ATOM 613 N N . GLY A 1 105 ? 18.298 0.440 56.028 1.00 35.99 82 GLY A N 1
ATOM 614 C CA . GLY A 1 105 ? 17.938 -0.814 55.398 1.00 36.56 82 GLY A CA 1
ATOM 615 C C . GLY A 1 105 ? 18.387 -1.988 56.241 1.00 37.26 82 GLY A C 1
ATOM 616 O O . GLY A 1 105 ? 19.375 -1.889 56.970 1.00 37.34 82 GLY A O 1
ATOM 617 N N . LYS A 1 106 ? 17.660 -3.097 56.155 1.00 36.40 83 LYS A N 1
ATOM 618 C CA . LYS A 1 106 ? 18.007 -4.289 56.916 1.00 36.90 83 LYS A CA 1
ATOM 619 C C . LYS A 1 106 ? 19.198 -4.985 56.270 1.00 36.48 83 LYS A C 1
ATOM 620 O O . LYS A 1 106 ? 19.906 -5.756 56.918 1.00 35.98 83 LYS A O 1
ATOM 626 N N . GLN A 1 107 ? 19.415 -4.707 54.989 1.00 37.22 84 GLN A N 1
ATOM 627 C CA . GLN A 1 107 ? 20.532 -5.296 54.266 1.00 39.00 84 GLN A CA 1
ATOM 628 C C . GLN A 1 107 ? 20.935 -4.468 53.052 1.00 37.85 84 GLN A C 1
ATOM 629 O O . GLN A 1 107 ? 20.116 -3.763 52.462 1.00 39.57 84 GLN A O 1
ATOM 635 N N . LEU A 1 108 ? 22.212 -4.552 52.694 1.00 36.22 85 LEU A N 1
ATOM 636 C CA . LEU A 1 108 ? 22.748 -3.826 51.552 1.00 34.59 85 LEU A CA 1
ATOM 637 C C . LEU A 1 108 ? 24.023 -4.505 51.075 1.00 34.20 85 LEU A C 1
ATOM 638 O O . LEU A 1 108 ? 24.941 -4.748 51.861 1.00 32.54 85 LEU A O 1
ATOM 643 N N . ALA A 1 109 ? 24.068 -4.820 49.785 1.00 33.86 86 ALA A N 1
ATOM 644 C CA . ALA A 1 109 ? 25.233 -5.454 49.185 1.00 33.56 86 ALA A CA 1
ATOM 645 C C . ALA A 1 109 ? 25.711 -6.700 49.922 1.00 33.71 86 ALA A C 1
ATOM 646 O O . ALA A 1 109 ? 26.912 -6.906 50.089 1.00 33.51 86 ALA A O 1
ATOM 648 N N . GLY A 1 110 ? 24.769 -7.530 50.361 1.00 33.22 87 GLY A N 1
ATOM 649 C CA . GLY A 1 110 ? 25.126 -8.758 51.051 1.00 34.07 87 GLY A CA 1
ATOM 650 C C . GLY A 1 110 ? 25.476 -8.611 52.520 1.00 34.37 87 GLY A C 1
ATOM 651 O O . GLY A 1 110 ? 25.951 -9.558 53.147 1.00 34.18 87 GLY A O 1
ATOM 652 N N . VAL A 1 111 ? 25.238 -7.427 53.072 1.00 33.42 88 VAL A N 1
ATOM 653 C CA . VAL A 1 111 ? 25.531 -7.161 54.475 1.00 31.95 88 VAL A CA 1
ATOM 654 C C . VAL A 1 111 ? 24.226 -6.974 55.237 1.00 32.30 88 VAL A C 1
ATOM 655 O O . VAL A 1 111 ? 23.333 -6.260 54.782 1.00 32.62 88 VAL A O 1
ATOM 659 N N . ARG A 1 112 ? 24.120 -7.618 56.396 1.00 33.49 89 ARG A N 1
ATOM 660 C CA . ARG A 1 112 ? 22.917 -7.524 57.212 1.00 35.79 89 ARG A CA 1
ATOM 661 C C . ARG A 1 112 ? 23.090 -6.586 58.407 1.00 34.42 89 ARG A C 1
ATOM 662 O O . ARG A 1 112 ? 24.023 -6.737 59.193 1.00 33.19 89 ARG A O 1
ATOM 670 N N . ASN A 1 113 ? 22.182 -5.621 58.527 1.00 34.00 90 ASN A N 1
ATOM 671 C CA . ASN A 1 113 ? 22.201 -4.654 59.622 1.00 32.05 90 ASN A CA 1
ATOM 672 C C . ASN A 1 113 ? 22.107 -5.417 60.946 1.00 32.47 90 ASN A C 1
ATOM 673 O O . ASN A 1 113 ? 21.250 -6.286 61.105 1.00 32.77 90 ASN A O 1
ATOM 678 N N . GLY A 1 114 ? 22.980 -5.084 61.894 1.00 31.56 91 GLY A N 1
ATOM 679 C CA . GLY A 1 114 ? 22.991 -5.773 63.175 1.00 31.35 91 GLY A CA 1
ATOM 680 C C . GLY A 1 114 ? 22.240 -5.138 64.334 1.00 30.56 91 GLY A C 1
ATOM 681 O O . GLY A 1 114 ? 22.201 -5.705 65.428 1.00 30.03 91 GLY A O 1
ATOM 682 N N . TYR A 1 115 ? 21.648 -3.969 64.115 1.00 29.76 92 TYR A N 1
ATOM 683 C CA . TYR A 1 115 ? 20.901 -3.299 65.177 1.00 29.44 92 TYR A CA 1
ATOM 684 C C . TYR A 1 115 ? 19.538 -3.955 65.406 1.00 32.35 92 TYR A C 1
ATOM 685 O O . TYR A 1 115 ? 18.921 -4.457 64.464 1.00 30.30 92 TYR A O 1
ATOM 694 N N . LEU A 1 116 ? 19.080 -3.959 66.657 1.00 32.65 93 LEU A N 1
ATOM 695 C CA . LEU A 1 116 ? 17.769 -4.518 66.985 1.00 36.54 93 LEU A CA 1
ATOM 696 C C . LEU A 1 116 ? 16.740 -3.771 66.146 1.00 36.42 93 LEU A C 1
ATOM 697 O O . LEU A 1 116 ? 15.828 -4.368 65.580 1.00 37.37 93 LEU A O 1
ATOM 702 N N . ASP A 1 117 ? 16.897 -2.453 66.082 1.00 35.34 94 ASP A N 1
ATOM 703 C CA . ASP A 1 117 ? 16.025 -1.603 65.286 1.00 34.76 94 ASP A CA 1
ATOM 704 C C . ASP A 1 117 ? 16.937 -1.010 64.224 1.00 34.68 94 ASP A C 1
ATOM 705 O O . ASP A 1 117 ? 17.644 -0.029 64.470 1.00 32.51 94 ASP A O 1
ATOM 710 N N . TYR A 1 118 ? 16.919 -1.619 63.043 1.00 32.98 95 TYR A N 1
ATOM 711 C CA . TYR A 1 118 ? 17.776 -1.196 61.943 1.00 33.90 95 TYR A CA 1
ATOM 712 C C . TYR A 1 118 ? 17.750 0.290 61.602 1.00 32.72 95 TYR A C 1
ATOM 713 O O . TYR A 1 118 ? 18.733 0.826 61.095 1.00 32.24 95 TYR A O 1
ATOM 722 N N . GLN A 1 119 ? 16.634 0.957 61.874 1.00 33.11 96 GLN A N 1
ATOM 723 C CA . GLN A 1 119 ? 16.507 2.377 61.562 1.00 33.07 96 GLN A CA 1
ATOM 724 C C . GLN A 1 119 ? 17.273 3.286 62.520 1.00 32.08 96 GLN A C 1
ATOM 725 O O . GLN A 1 119 ? 17.443 4.474 62.247 1.00 31.86 96 GLN A O 1
ATOM 731 N N . ARG A 1 120 ? 17.731 2.724 63.634 1.00 30.03 97 ARG A N 1
ATOM 732 C CA . ARG A 1 120 ? 18.469 3.482 64.643 1.00 31.41 97 ARG A CA 1
ATOM 733 C C . ARG A 1 120 ? 19.965 3.611 64.347 1.00 28.97 97 ARG A C 1
ATOM 734 O O . ARG A 1 120 ? 20.629 4.507 64.867 1.00 27.35 97 ARG A O 1
ATOM 742 N N . LEU A 1 121 ? 20.491 2.718 63.516 1.00 27.17 98 LEU A N 1
ATOM 743 C CA . LEU A 1 121 ? 21.911 2.744 63.177 1.00 26.02 98 LEU A CA 1
ATOM 744 C C . LEU A 1 121 ? 22.279 3.942 62.310 1.00 25.11 98 LEU A C 1
ATOM 745 O O . LEU A 1 121 ? 21.693 4.157 61.250 1.00 23.94 98 LEU A O 1
ATOM 750 N N . GLY A 1 122 ? 23.255 4.725 62.763 1.00 24.90 99 GLY A N 1
ATOM 751 C CA . GLY A 1 122 ? 23.678 5.882 61.995 1.00 24.11 99 GLY A CA 1
ATOM 752 C C . GLY A 1 122 ? 24.013 5.467 60.576 1.00 25.34 99 GLY A C 1
ATOM 753 O O . GLY A 1 122 ? 24.723 4.479 60.365 1.00 24.72 99 GLY A O 1
ATOM 754 N N . LEU A 1 123 ? 23.508 6.212 59.599 1.00 25.49 100 LEU A N 1
ATOM 755 C CA . LEU A 1 123 ? 23.755 5.882 58.202 1.00 26.91 100 LEU A CA 1
ATOM 756 C C . LEU A 1 123 ? 25.224 5.992 57.806 1.00 26.84 100 LEU A C 1
ATOM 757 O O . LEU A 1 123 ? 25.675 5.298 56.893 1.00 25.41 100 LEU A O 1
ATOM 762 N N . ASP A 1 124 ? 25.973 6.853 58.487 1.00 25.56 101 ASP A N 1
ATOM 763 C CA . ASP A 1 124 ? 27.389 6.979 58.177 1.00 26.34 101 ASP A CA 1
ATOM 764 C C . ASP A 1 124 ? 28.105 5.684 58.570 1.00 25.29 101 ASP A C 1
ATOM 765 O O . ASP A 1 124 ? 28.962 5.196 57.832 1.00 24.93 101 ASP A O 1
ATOM 770 N N . ARG A 1 125 ? 27.738 5.121 59.720 1.00 24.18 102 ARG A N 1
ATOM 771 C CA . ARG A 1 125 ? 28.330 3.862 60.186 1.00 23.44 102 ARG A CA 1
ATOM 772 C C . ARG A 1 125 ? 27.939 2.733 59.232 1.00 24.44 102 ARG A C 1
ATOM 773 O O . ARG A 1 125 ? 28.770 1.914 58.828 1.00 21.59 102 ARG A O 1
ATOM 781 N N . TRP A 1 126 ? 26.654 2.700 58.891 1.00 24.64 103 TRP A N 1
ATOM 782 C CA . TRP A 1 126 ? 26.089 1.694 57.997 1.00 25.04 103 TRP A CA 1
ATOM 783 C C . TRP A 1 126 ? 26.806 1.649 56.646 1.00 24.99 103 TRP A C 1
ATOM 784 O O . TRP A 1 126 ? 27.279 0.590 56.229 1.00 25.19 103 TRP A O 1
ATOM 795 N N . LEU A 1 127 ? 26.900 2.786 55.961 1.00 23.83 104 LEU A N 1
ATOM 796 C CA . LEU A 1 127 ? 27.559 2.810 54.657 1.00 25.69 104 LEU A CA 1
ATOM 797 C C . LEU A 1 127 ? 29.040 2.445 54.725 1.00 25.75 104 LEU A C 1
ATOM 798 O O . LEU A 1 127 ? 29.567 1.815 53.811 1.00 24.87 104 LEU A O 1
ATOM 803 N N . ALA A 1 128 ? 29.708 2.836 55.804 1.00 24.21 105 ALA A N 1
ATOM 804 C CA . ALA A 1 128 ? 31.127 2.529 55.952 1.00 24.96 105 ALA A CA 1
ATOM 805 C C . ALA A 1 128 ? 31.365 1.032 56.154 1.00 24.41 105 ALA A C 1
ATOM 806 O O . ALA A 1 128 ? 32.233 0.442 55.504 1.00 23.70 105 ALA A O 1
ATOM 808 N N . LEU A 1 129 ? 30.591 0.420 57.045 1.00 23.90 106 LEU A N 1
ATOM 809 C CA . LEU A 1 129 ? 30.755 -1.000 57.333 1.00 25.39 106 LEU A CA 1
ATOM 810 C C . LEU A 1 129 ? 30.322 -1.876 56.160 1.00 25.16 106 LEU A C 1
ATOM 811 O O . LEU A 1 129 ? 30.871 -2.953 55.956 1.00 26.05 106 LEU A O 1
ATOM 816 N N . VAL A 1 130 ? 29.342 -1.413 55.389 1.00 24.49 107 VAL A N 1
ATOM 817 C CA . VAL A 1 130 ? 28.891 -2.163 54.220 1.00 25.43 107 VAL A CA 1
ATOM 818 C C . VAL A 1 130 ? 30.000 -2.112 53.169 1.00 25.31 107 VAL A C 1
ATOM 819 O O . VAL A 1 130 ? 30.357 -3.129 52.574 1.00 26.01 107 VAL A O 1
ATOM 823 N N . ALA A 1 131 ? 30.548 -0.921 52.948 1.00 23.98 108 ALA A N 1
ATOM 824 C CA . ALA A 1 131 ? 31.622 -0.743 51.973 1.00 23.51 108 ALA A CA 1
ATOM 825 C C . ALA A 1 131 ? 32.807 -1.639 52.326 1.00 24.29 108 ALA A C 1
ATOM 826 O O . ALA A 1 131 ? 33.383 -2.301 51.459 1.00 25.75 108 ALA A O 1
ATOM 828 N N . ALA A 1 132 ? 33.158 -1.660 53.608 1.00 23.29 109 ALA A N 1
ATOM 829 C CA . ALA A 1 132 ? 34.276 -2.462 54.093 1.00 25.49 109 ALA A CA 1
ATOM 830 C C . ALA A 1 132 ? 34.121 -3.945 53.760 1.00 26.75 109 ALA A C 1
ATOM 831 O O . ALA A 1 132 ? 35.026 -4.557 53.197 1.00 26.43 109 ALA A O 1
ATOM 833 N N . HIS A 1 133 ? 32.979 -4.527 54.107 1.00 27.52 110 HIS A N 1
ATOM 834 C CA . HIS A 1 133 ? 32.776 -5.940 53.822 1.00 28.78 110 HIS A CA 1
ATOM 835 C C . HIS A 1 133 ? 32.698 -6.179 52.318 1.00 29.57 110 HIS A C 1
ATOM 836 O O . HIS A 1 133 ? 33.212 -7.178 51.814 1.00 29.84 110 HIS A O 1
ATOM 843 N N . HIS A 1 134 ? 32.068 -5.253 51.603 1.00 29.57 111 HIS A N 1
ATOM 844 C CA . HIS A 1 134 ? 31.951 -5.360 50.153 1.00 31.85 111 HIS A CA 1
ATOM 845 C C . HIS A 1 134 ? 33.332 -5.457 49.512 1.00 32.46 111 HIS A C 1
ATOM 846 O O . HIS A 1 134 ? 33.526 -6.186 48.539 1.00 31.27 111 HIS A O 1
ATOM 853 N N . LEU A 1 135 ? 34.288 -4.714 50.063 1.00 31.35 112 LEU A N 1
ATOM 854 C CA . LEU A 1 135 ? 35.648 -4.698 49.543 1.00 31.59 112 LEU A CA 1
ATOM 855 C C . LEU A 1 135 ? 36.502 -5.872 50.009 1.00 32.96 112 LEU A C 1
ATOM 856 O O . LEU A 1 135 ? 37.290 -6.415 49.235 1.00 34.09 112 LEU A O 1
ATOM 861 N N . ALA A 1 136 ? 36.346 -6.263 51.270 1.00 33.27 113 ALA A N 1
ATOM 862 C CA . ALA A 1 136 ? 37.134 -7.354 51.835 1.00 34.25 113 ALA A CA 1
ATOM 863 C C . ALA A 1 136 ? 36.552 -8.755 51.642 1.00 35.07 113 ALA A C 1
ATOM 864 O O . ALA A 1 136 ? 37.295 -9.717 51.450 1.00 35.47 113 ALA A O 1
ATOM 866 N N . LYS A 1 137 ? 35.230 -8.871 51.698 1.00 35.91 114 LYS A N 1
ATOM 867 C CA . LYS A 1 137 ? 34.572 -10.168 51.554 1.00 37.41 114 LYS A CA 1
ATOM 868 C C . LYS A 1 137 ? 35.103 -11.105 52.632 1.00 37.29 114 LYS A C 1
ATOM 869 O O . LYS A 1 137 ? 35.182 -12.321 52.451 1.00 37.14 114 LYS A O 1
ATOM 875 N N . LYS A 1 138 ? 35.470 -10.503 53.757 1.00 35.80 115 LYS A N 1
ATOM 876 C CA . LYS A 1 138 ? 35.996 -11.210 54.918 1.00 35.52 115 LYS A CA 1
ATOM 877 C C . LYS A 1 138 ? 35.464 -10.485 56.144 1.00 32.91 115 LYS A C 1
ATOM 878 O O . LYS A 1 138 ? 34.776 -9.472 56.027 1.00 32.06 115 LYS A O 1
ATOM 884 N N . ALA A 1 139 ? 35.798 -10.996 57.320 1.00 31.45 116 ALA A N 1
ATOM 885 C CA . ALA A 1 139 ? 35.371 -10.351 58.548 1.00 30.91 116 ALA A CA 1
ATOM 886 C C . ALA A 1 139 ? 36.203 -9.081 58.674 1.00 30.74 116 ALA A C 1
ATOM 887 O O . ALA A 1 139 ? 37.379 -9.064 58.301 1.00 29.96 116 ALA A O 1
ATOM 889 N N . CYS A 1 140 ? 35.607 -8.006 59.170 1.00 30.21 117 CYS A N 1
ATOM 890 C CA . CYS A 1 140 ? 36.392 -6.797 59.341 1.00 30.74 117 CYS A CA 1
ATOM 891 C C . CYS A 1 140 ? 35.983 -5.878 60.480 1.00 28.93 117 CYS A C 1
ATOM 892 O O . CYS A 1 140 ? 34.871 -5.944 61.001 1.00 25.96 117 CYS A O 1
ATOM 895 N N . LEU A 1 141 ? 36.937 -5.049 60.880 1.00 26.25 118 LEU A N 1
ATOM 896 C CA . LEU A 1 141 ? 36.760 -4.072 61.939 1.00 24.79 118 LEU A CA 1
ATOM 897 C C . LEU A 1 141 ? 36.818 -2.732 61.223 1.00 23.94 118 LEU A C 1
ATOM 898 O O . LEU A 1 141 ? 37.749 -2.480 60.466 1.00 23.56 118 LEU A O 1
ATOM 903 N N . VAL A 1 142 ? 35.825 -1.882 61.453 1.00 23.87 119 VAL A N 1
ATOM 904 C CA . VAL A 1 142 ? 35.774 -0.583 60.795 1.00 23.46 119 VAL A CA 1
ATOM 905 C C . VAL A 1 142 ? 35.717 0.528 61.828 1.00 23.58 119 VAL A C 1
ATOM 906 O O . VAL A 1 142 ? 34.760 0.619 62.596 1.00 24.11 119 VAL A O 1
ATOM 910 N N . ILE A 1 143 ? 36.741 1.375 61.837 1.00 21.68 120 ILE A N 1
ATOM 911 C CA . ILE A 1 143 ? 36.803 2.468 62.792 1.00 21.49 120 ILE A CA 1
ATOM 912 C C . ILE A 1 143 ? 36.866 3.817 62.090 1.00 21.11 120 ILE A C 1
ATOM 913 O O . ILE A 1 143 ? 37.698 4.034 61.211 1.00 20.88 120 ILE A O 1
ATOM 918 N N . ASP A 1 144 ? 35.978 4.721 62.486 1.00 22.12 121 ASP A N 1
ATOM 919 C CA . ASP A 1 144 ? 35.938 6.057 61.913 1.00 24.04 121 ASP A CA 1
ATOM 920 C C . ASP A 1 144 ? 36.424 7.026 62.988 1.00 25.23 121 ASP A C 1
ATOM 921 O O . ASP A 1 144 ? 35.736 7.237 63.988 1.00 24.29 121 ASP A O 1
ATOM 926 N N . LEU A 1 145 ? 37.617 7.588 62.791 1.00 23.68 122 LEU A N 1
ATOM 927 C CA . LEU A 1 145 ? 38.194 8.538 63.743 1.00 24.30 122 LEU A CA 1
ATOM 928 C C . LEU A 1 145 ? 37.867 9.962 63.293 1.00 23.50 122 LEU A C 1
ATOM 929 O O . LEU A 1 145 ? 38.689 10.623 62.660 1.00 23.14 122 LEU A O 1
ATOM 934 N N . GLY A 1 146 ? 36.666 10.428 63.614 1.00 23.59 123 GLY A N 1
ATOM 935 C CA . GLY A 1 146 ? 36.273 11.769 63.213 1.00 24.05 123 GLY A CA 1
ATOM 936 C C . GLY A 1 146 ? 35.917 12.657 64.390 1.00 25.14 123 GLY A C 1
ATOM 937 O O . GLY A 1 146 ? 36.505 12.539 65.468 1.00 23.71 123 GLY A O 1
ATOM 938 N N . THR A 1 147 ? 34.958 13.556 64.177 1.00 23.22 124 THR A N 1
ATOM 939 C CA . THR A 1 147 ? 34.505 14.461 65.231 1.00 24.94 124 THR A CA 1
ATOM 940 C C . THR A 1 147 ? 34.068 13.576 66.387 1.00 22.54 124 THR A C 1
ATOM 941 O O . THR A 1 147 ? 34.375 13.835 67.553 1.00 23.61 124 THR A O 1
ATOM 945 N N . ALA A 1 148 ? 33.330 12.532 66.038 1.00 22.42 125 ALA A N 1
ATOM 946 C CA . ALA A 1 148 ? 32.896 11.533 66.992 1.00 21.47 125 ALA A CA 1
ATOM 947 C C . ALA A 1 148 ? 33.624 10.299 66.455 1.00 21.84 125 ALA A C 1
ATOM 948 O O . ALA A 1 148 ? 34.091 10.304 65.314 1.00 24.03 125 ALA A O 1
ATOM 950 N N . VAL A 1 149 ? 33.740 9.260 67.267 1.00 20.78 126 VAL A N 1
ATOM 951 C CA . VAL A 1 149 ? 34.416 8.044 66.830 1.00 21.22 126 VAL A CA 1
ATOM 952 C C . VAL A 1 149 ? 33.421 6.891 66.827 1.00 22.27 126 VAL A C 1
ATOM 953 O O . VAL A 1 149 ? 32.616 6.763 67.747 1.00 22.24 126 VAL A O 1
ATOM 957 N N . THR A 1 150 ? 33.452 6.077 65.776 1.00 21.11 127 THR A N 1
ATOM 958 C CA . THR A 1 150 ? 32.564 4.928 65.694 1.00 22.02 127 THR A CA 1
ATOM 959 C C . THR A 1 150 ? 33.388 3.724 65.281 1.00 23.43 127 THR A C 1
ATOM 960 O O . THR A 1 150 ? 34.405 3.854 64.597 1.00 22.34 127 THR A O 1
ATOM 964 N N . SER A 1 151 ? 32.949 2.550 65.714 1.00 22.52 128 SER A N 1
ATOM 965 C CA . SER A 1 151 ? 33.625 1.310 65.377 1.00 22.35 128 SER A CA 1
ATOM 966 C C . SER A 1 151 ? 32.555 0.250 65.194 1.00 23.21 128 SER A C 1
ATOM 967 O O . SER A 1 151 ? 31.647 0.135 66.014 1.00 24.64 128 SER A O 1
ATOM 970 N N . ASP A 1 152 ? 32.657 -0.511 64.113 1.00 22.51 129 ASP A N 1
ATOM 971 C CA . ASP A 1 152 ? 31.690 -1.561 63.833 1.00 23.20 129 ASP A CA 1
ATOM 972 C C . ASP A 1 152 ? 32.411 -2.821 63.387 1.00 22.59 129 ASP A C 1
ATOM 973 O O . ASP A 1 152 ? 33.459 -2.752 62.746 1.00 21.93 129 ASP A O 1
ATOM 978 N N . LEU A 1 153 ? 31.842 -3.970 63.739 1.00 22.29 130 LEU A N 1
ATOM 979 C CA . LEU A 1 153 ? 32.424 -5.255 63.386 1.00 23.97 130 LEU A CA 1
ATOM 980 C C . LEU A 1 153 ? 31.459 -6.037 62.513 1.00 26.05 130 LEU A C 1
ATOM 981 O O . LEU A 1 153 ? 30.249 -6.045 62.757 1.00 25.22 130 LEU A O 1
ATOM 986 N N . VAL A 1 154 ? 32.004 -6.686 61.488 1.00 25.49 131 VAL A N 1
ATOM 987 C CA . VAL A 1 154 ? 31.200 -7.468 60.559 1.00 26.89 131 VAL A CA 1
ATOM 988 C C . VAL A 1 154 ? 31.819 -8.852 60.383 1.00 26.53 131 VAL A C 1
ATOM 989 O O . VAL A 1 154 ? 33.014 -8.977 60.119 1.00 26.65 131 VAL A O 1
ATOM 993 N N . ALA A 1 155 ? 30.999 -9.885 60.539 1.00 26.95 132 ALA A N 1
ATOM 994 C CA . ALA A 1 155 ? 31.462 -11.260 60.396 1.00 28.86 132 ALA A CA 1
ATOM 995 C C . ALA A 1 155 ? 31.743 -11.567 58.927 1.00 29.77 132 ALA A C 1
ATOM 996 O O . ALA A 1 155 ? 31.220 -10.902 58.033 1.00 29.99 132 ALA A O 1
ATOM 998 N N . ALA A 1 156 ? 32.566 -12.580 58.681 1.00 32.49 133 ALA A N 1
ATOM 999 C CA . ALA A 1 156 ? 32.922 -12.967 57.321 1.00 33.73 133 ALA A CA 1
ATOM 1000 C C . ALA A 1 156 ? 31.710 -13.214 56.422 1.00 35.22 133 ALA A C 1
ATOM 1001 O O . ALA A 1 156 ? 31.768 -12.972 55.217 1.00 36.59 133 ALA A O 1
ATOM 1003 N N . ASP A 1 157 ? 30.612 -13.685 57.004 1.00 35.58 134 ASP A N 1
ATOM 1004 C CA . ASP A 1 157 ? 29.414 -13.965 56.219 1.00 37.02 134 ASP A CA 1
ATOM 1005 C C . ASP A 1 157 ? 28.549 -12.731 55.956 1.00 36.08 134 ASP A C 1
ATOM 1006 O O . ASP A 1 157 ? 27.422 -12.846 55.475 1.00 35.65 134 ASP A O 1
ATOM 1011 N N . GLY A 1 158 ? 29.078 -11.553 56.275 1.00 34.91 135 GLY A N 1
ATOM 1012 C CA . GLY A 1 158 ? 28.337 -10.327 56.035 1.00 33.48 135 GLY A CA 1
ATOM 1013 C C . GLY A 1 158 ? 27.407 -9.878 57.146 1.00 33.81 135 GLY A C 1
ATOM 1014 O O . GLY A 1 158 ? 26.670 -8.903 56.983 1.00 34.29 135 GLY A O 1
ATOM 1015 N N . VAL A 1 159 ? 27.434 -10.572 58.279 1.00 32.35 136 VAL A N 1
ATOM 1016 C CA . VAL A 1 159 ? 26.572 -10.211 59.395 1.00 32.71 136 VAL A CA 1
ATOM 1017 C C . VAL A 1 159 ? 27.214 -9.184 60.331 1.00 31.12 136 VAL A C 1
ATOM 1018 O O . VAL A 1 159 ? 28.222 -9.458 60.983 1.00 31.27 136 VAL A O 1
ATOM 1022 N N . HIS A 1 160 ? 26.616 -8.000 60.377 1.00 30.07 137 HIS A N 1
ATOM 1023 C CA . HIS A 1 160 ? 27.073 -6.910 61.236 1.00 29.82 137 HIS A CA 1
ATOM 1024 C C . HIS A 1 160 ? 26.804 -7.322 62.687 1.00 28.92 137 HIS A C 1
ATOM 1025 O O . HIS A 1 160 ? 25.669 -7.631 63.049 1.00 29.54 137 HIS A O 1
ATOM 1032 N N . LEU A 1 161 ? 27.851 -7.350 63.510 1.00 27.09 138 LEU A N 1
ATOM 1033 C CA . LEU A 1 161 ? 27.707 -7.741 64.911 1.00 28.27 138 LEU A CA 1
ATOM 1034 C C . LEU A 1 161 ? 27.219 -6.597 65.791 1.00 28.71 138 LEU A C 1
ATOM 1035 O O . LEU A 1 161 ? 26.650 -6.819 66.861 1.00 30.00 138 LEU A O 1
ATOM 1040 N N . GLY A 1 162 ? 27.444 -5.374 65.334 1.00 27.15 139 GLY A N 1
ATOM 1041 C CA . GLY A 1 162 ? 27.061 -4.211 66.109 1.00 25.57 139 GLY A CA 1
ATOM 1042 C C . GLY A 1 162 ? 28.287 -3.321 66.212 1.00 25.11 139 GLY A C 1
ATOM 1043 O O . GLY A 1 162 ? 29.281 -3.551 65.516 1.00 23.09 139 GLY A O 1
ATOM 1044 N N . GLY A 1 163 ? 28.244 -2.315 67.079 1.00 25.28 140 GLY A N 1
ATOM 1045 C CA . GLY A 1 163 ? 29.392 -1.440 67.182 1.00 24.38 140 GLY A CA 1
ATOM 1046 C C . GLY A 1 163 ? 29.449 -0.553 68.406 1.00 24.71 140 GLY A C 1
ATOM 1047 O O . GLY A 1 163 ? 28.744 -0.776 69.390 1.00 23.91 140 GLY A O 1
ATOM 1048 N N . TYR A 1 164 ? 30.295 0.469 68.321 1.00 23.54 141 TYR A N 1
ATOM 1049 C CA . TYR A 1 164 ? 30.504 1.394 69.420 1.00 21.87 141 TYR A CA 1
ATOM 1050 C C . TYR A 1 164 ? 30.548 2.844 68.962 1.00 20.58 141 TYR A C 1
ATOM 1051 O O . TYR A 1 164 ? 30.828 3.135 67.799 1.00 21.64 141 TYR A O 1
ATOM 1060 N N . ILE A 1 165 ? 30.279 3.741 69.905 1.00 20.53 142 ILE A N 1
ATOM 1061 C CA . ILE A 1 165 ? 30.300 5.171 69.662 1.00 21.09 142 ILE A CA 1
ATOM 1062 C C . ILE A 1 165 ? 30.993 5.841 70.842 1.00 21.48 142 ILE A C 1
ATOM 1063 O O . ILE A 1 165 ? 30.720 5.508 71.990 1.00 20.04 142 ILE A O 1
ATOM 1068 N N . CYS A 1 166 ? 31.895 6.772 70.558 1.00 21.02 143 CYS A N 1
ATOM 1069 C CA . CYS A 1 166 ? 32.564 7.515 71.618 1.00 23.67 143 CYS A CA 1
ATOM 1070 C C . CYS A 1 166 ? 33.031 8.854 71.042 1.00 22.17 143 CYS A C 1
ATOM 1071 O O . CYS A 1 166 ? 32.969 9.074 69.833 1.00 22.77 143 CYS A O 1
ATOM 1074 N N . PRO A 1 167 ? 33.445 9.793 71.902 1.00 23.02 144 PRO A N 1
ATOM 1075 C CA . PRO A 1 167 ? 33.891 11.082 71.362 1.00 22.40 144 PRO A CA 1
ATOM 1076 C C . PRO A 1 167 ? 35.227 11.039 70.625 1.00 22.54 144 PRO A C 1
ATOM 1077 O O . PRO A 1 167 ? 36.059 10.165 70.877 1.00 22.97 144 PRO A O 1
ATOM 1081 N N . GLY A 1 168 ? 35.406 11.976 69.699 1.00 21.98 145 GLY A N 1
ATOM 1082 C CA . GLY A 1 168 ? 36.642 12.068 68.941 1.00 20.83 145 GLY A CA 1
ATOM 1083 C C . GLY A 1 168 ? 37.449 13.240 69.478 1.00 22.40 145 GLY A C 1
ATOM 1084 O O . GLY A 1 168 ? 36.981 13.949 70.374 1.00 19.77 145 GLY A O 1
ATOM 1093 N N . THR A 1 170 ? 38.120 16.254 68.339 1.00 22.39 147 THR A N 1
ATOM 1094 C CA . THR A 1 170 ? 37.432 17.537 68.228 1.00 24.60 147 THR A CA 1
ATOM 1095 C C . THR A 1 170 ? 36.435 17.777 69.361 1.00 23.39 147 THR A C 1
ATOM 1096 O O . THR A 1 170 ? 36.418 18.850 69.966 1.00 21.57 147 THR A O 1
ATOM 1100 N N . LEU A 1 171 ? 35.604 16.781 69.644 1.00 22.95 148 LEU A N 1
ATOM 1101 C CA . LEU A 1 171 ? 34.606 16.903 70.702 1.00 22.71 148 LEU A CA 1
ATOM 1102 C C . LEU A 1 171 ? 35.229 16.963 72.093 1.00 22.22 148 LEU A C 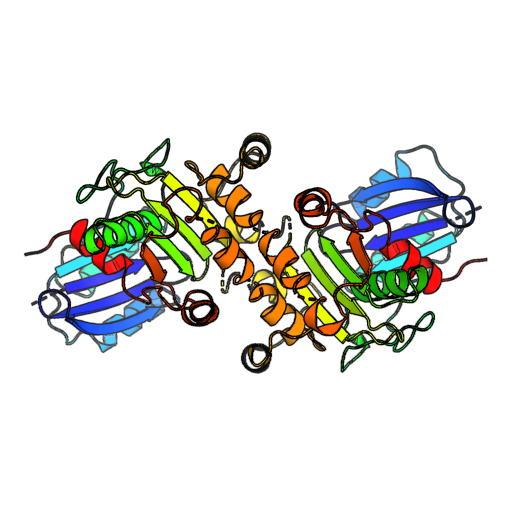1
ATOM 1103 O O . LEU A 1 171 ? 34.800 17.745 72.946 1.00 20.26 148 LEU A O 1
ATOM 1116 N N . ARG A 1 173 ? 38.316 17.932 72.937 1.00 19.86 150 ARG A N 1
ATOM 1117 C CA . ARG A 1 173 ? 39.042 19.191 73.066 1.00 23.70 150 ARG A CA 1
ATOM 1118 C C . ARG A 1 173 ? 38.083 20.359 73.322 1.00 24.42 150 ARG A C 1
ATOM 1119 O O . ARG A 1 173 ? 38.298 21.169 74.226 1.00 25.04 150 ARG A O 1
ATOM 1127 N N . SER A 1 174 ? 37.023 20.439 72.523 1.00 25.21 151 SER A N 1
ATOM 1128 C CA . SER A 1 174 ? 36.050 21.517 72.661 1.00 27.12 151 SER A CA 1
ATOM 1129 C C . SER A 1 174 ? 35.429 21.570 74.050 1.00 27.59 151 SER A C 1
ATOM 1130 O O . SER A 1 174 ? 35.361 22.631 74.674 1.00 28.15 151 SER A O 1
ATOM 1133 N N . GLN A 1 175 ? 34.977 20.425 74.544 1.00 26.51 152 GLN A N 1
ATOM 1134 C CA . GLN A 1 175 ? 34.360 20.391 75.858 1.00 26.46 152 GLN A CA 1
ATOM 1135 C C . GLN A 1 175 ? 35.312 20.811 76.977 1.00 27.86 152 GLN A C 1
ATOM 1136 O O . GLN A 1 175 ? 34.963 21.635 77.825 1.00 26.67 152 GLN A O 1
ATOM 1142 N N . LEU A 1 176 ? 36.511 20.240 76.986 1.00 25.99 153 LEU A N 1
ATOM 1143 C CA . LEU A 1 176 ? 37.484 20.564 78.020 1.00 27.22 153 LEU A CA 1
ATOM 1144 C C . LEU A 1 176 ? 38.023 21.996 77.933 1.00 30.33 153 LEU A C 1
ATOM 1145 O O . LEU A 1 176 ? 38.187 22.657 78.959 1.00 30.31 153 LEU A O 1
ATOM 1150 N N . ARG A 1 177 ? 38.284 22.468 76.714 1.00 33.24 154 ARG A N 1
ATOM 1151 C CA . ARG A 1 177 ? 38.844 23.805 76.481 1.00 40.34 154 ARG A CA 1
ATOM 1152 C C . ARG A 1 177 ? 37.928 25.002 76.652 1.00 43.15 154 ARG A C 1
ATOM 1153 O O . ARG A 1 177 ? 38.401 26.107 76.924 1.00 45.49 154 ARG A O 1
ATOM 1161 N N . THR A 1 178 ? 36.630 24.807 76.471 1.00 45.58 155 THR A N 1
ATOM 1162 C CA . THR A 1 178 ? 35.709 25.927 76.597 1.00 48.20 155 THR A CA 1
ATOM 1163 C C . THR A 1 178 ? 34.678 25.702 77.682 1.00 48.56 155 THR A C 1
ATOM 1164 O O . THR A 1 178 ? 34.235 26.646 78.335 1.00 51.38 155 THR A O 1
ATOM 1168 N N . HIS A 1 179 ? 34.308 24.445 77.885 1.00 47.61 156 HIS A N 1
ATOM 1169 C CA . HIS A 1 179 ? 33.291 24.126 78.867 1.00 46.19 156 HIS A CA 1
ATOM 1170 C C . HIS A 1 179 ? 33.761 23.830 80.287 1.00 45.12 156 HIS A C 1
ATOM 1171 O O . HIS A 1 179 ? 32.951 23.482 81.144 1.00 46.57 156 HIS A O 1
ATOM 1178 N N . THR A 1 180 ? 35.061 23.965 80.540 1.00 43.77 157 THR A N 1
ATOM 1179 C CA . THR A 1 180 ? 35.587 23.783 81.892 1.00 40.64 157 THR A CA 1
ATOM 1180 C C . THR A 1 180 ? 36.122 25.162 82.275 1.00 40.89 157 THR A C 1
ATOM 1181 O O . THR A 1 180 ? 36.218 26.043 81.423 1.00 41.13 157 THR A O 1
ATOM 1185 N N . ARG A 1 181 ? 36.483 25.356 83.537 1.00 40.35 158 ARG A N 1
ATOM 1186 C CA . ARG A 1 181 ? 36.941 26.670 83.981 1.00 41.46 158 ARG A CA 1
ATOM 1187 C C . ARG A 1 181 ? 38.411 27.049 83.793 1.00 41.21 158 ARG A C 1
ATOM 1188 O O . ARG A 1 181 ? 38.706 28.154 83.328 1.00 40.97 158 ARG A O 1
ATOM 1196 N N . ARG A 1 182 ? 39.328 26.150 84.143 1.00 38.04 159 ARG A N 1
ATOM 1197 C CA . ARG A 1 182 ? 40.755 26.463 84.056 1.00 37.68 159 ARG A CA 1
ATOM 1198 C C . ARG A 1 182 ? 41.592 25.825 82.950 1.00 37.36 159 ARG A C 1
ATOM 1199 O O . ARG A 1 182 ? 42.822 25.831 83.031 1.00 37.47 159 ARG A O 1
ATOM 1207 N N . ILE A 1 183 ? 40.944 25.278 81.926 1.00 35.73 160 ILE A N 1
ATOM 1208 C CA . ILE A 1 183 ? 41.668 24.666 80.813 1.00 33.96 160 ILE A CA 1
ATOM 1209 C C . ILE A 1 183 ? 41.636 25.595 79.606 1.00 34.23 160 ILE A C 1
ATOM 1210 O O . ILE A 1 183 ? 40.603 25.743 78.951 1.00 35.43 160 ILE A O 1
ATOM 1215 N N . ARG A 1 184 ? 42.771 26.217 79.307 1.00 34.52 161 ARG A N 1
ATOM 1216 C CA . ARG A 1 184 ? 42.851 27.138 78.181 1.00 36.03 161 ARG A CA 1
ATOM 1217 C C . ARG A 1 184 ? 44.187 27.034 77.450 1.00 36.02 161 ARG A C 1
ATOM 1218 O O . ARG A 1 184 ? 45.243 26.956 78.080 1.00 35.39 161 ARG A O 1
ATOM 1226 N N . TYR A 1 185 ? 44.122 27.039 76.123 1.00 34.34 162 TYR A N 1
ATOM 1227 C CA . TYR A 1 185 ? 45.297 26.981 75.261 1.00 34.74 162 TYR A CA 1
ATOM 1228 C C . TYR A 1 185 ? 44.842 27.122 73.812 1.00 36.19 162 TYR A C 1
ATOM 1229 O O . TYR A 1 185 ? 43.745 26.683 73.458 1.00 36.92 162 TYR A O 1
ATOM 1238 N N . ASP A 1 186 ? 45.672 27.747 72.979 1.00 37.83 163 ASP A N 1
ATOM 1239 C CA . ASP A 1 186 ? 45.322 27.960 71.577 1.00 40.05 163 ASP A CA 1
ATOM 1240 C C . ASP A 1 186 ? 45.682 26.806 70.651 1.00 40.86 163 ASP A C 1
ATOM 1241 O O . ASP A 1 186 ? 46.296 25.823 71.068 1.00 40.42 163 ASP A O 1
ATOM 1246 N N . ASP A 1 187 ? 45.299 26.945 69.386 1.00 40.93 164 ASP A N 1
ATOM 1247 C CA . ASP A 1 187 ? 45.544 25.924 68.374 1.00 41.59 164 ASP A CA 1
ATOM 1248 C C . ASP A 1 187 ? 47.016 25.667 68.079 1.00 40.01 164 ASP A C 1
ATOM 1249 O O . ASP A 1 187 ? 47.405 24.538 67.783 1.00 38.97 164 ASP A O 1
ATOM 1254 N N . ALA A 1 188 ? 47.834 26.711 68.149 1.00 39.19 165 ALA A N 1
ATOM 1255 C CA . ALA A 1 188 ? 49.259 26.562 67.889 1.00 37.91 165 ALA A CA 1
ATOM 1256 C C . ALA A 1 188 ? 49.886 25.636 68.927 1.00 37.22 165 ALA A C 1
ATOM 1257 O O . ALA A 1 188 ? 50.572 24.672 68.581 1.00 36.54 165 ALA A O 1
ATOM 1259 N N . GLU A 1 189 ? 49.656 25.918 70.204 1.00 35.46 166 GLU A N 1
ATOM 1260 C CA . GLU A 1 189 ? 50.228 25.067 71.235 1.00 35.53 166 GLU A CA 1
ATOM 1261 C C . GLU A 1 189 ? 49.552 23.698 71.252 1.00 32.66 166 GLU A C 1
ATOM 1262 O O . GLU A 1 189 ? 50.140 22.714 71.693 1.00 30.95 166 GLU A O 1
ATOM 1268 N N . ALA A 1 190 ? 48.323 23.632 70.747 1.00 30.49 167 ALA A N 1
ATOM 1269 C CA . ALA A 1 190 ? 47.609 22.364 70.682 1.00 30.08 167 ALA A CA 1
ATOM 1270 C C . ALA A 1 190 ? 48.336 21.460 69.686 1.00 30.06 167 ALA A C 1
ATOM 1271 O O . ALA A 1 190 ? 48.555 20.276 69.944 1.00 28.24 167 ALA A O 1
ATOM 1273 N N . ARG A 1 191 ? 48.715 22.028 68.546 1.00 30.90 168 ARG A N 1
ATOM 1274 C CA . ARG A 1 191 ? 49.414 21.264 67.521 1.00 31.68 168 ARG A CA 1
ATOM 1275 C C . ARG A 1 191 ? 50.793 20.807 67.981 1.00 32.27 168 ARG A C 1
ATOM 1276 O O . ARG A 1 191 ? 51.163 19.647 67.790 1.00 31.65 168 ARG A O 1
ATOM 1284 N N . ARG A 1 192 ? 51.551 21.712 68.595 1.00 30.47 169 ARG A N 1
ATOM 1285 C CA . ARG A 1 192 ? 52.889 21.375 69.069 1.00 30.58 169 ARG A CA 1
ATOM 1286 C C . ARG A 1 192 ? 52.868 20.331 70.187 1.00 29.30 169 ARG A C 1
ATOM 1287 O O . ARG A 1 192 ? 53.830 19.588 70.366 1.00 28.10 169 ARG A O 1
ATOM 1295 N N . ALA A 1 193 ? 51.763 20.269 70.924 1.00 27.44 170 ALA A N 1
ATOM 1296 C CA . ALA A 1 193 ? 51.626 19.331 72.038 1.00 26.31 170 ALA A CA 1
ATOM 1297 C C . ALA A 1 193 ? 51.668 17.851 71.657 1.00 25.12 170 ALA A C 1
ATOM 1298 O O . ALA A 1 193 ? 52.049 17.016 72.471 1.00 24.93 170 ALA A O 1
ATOM 1300 N N . LEU A 1 194 ? 51.282 17.517 70.433 1.00 23.84 171 LEU A N 1
ATOM 1301 C CA . LEU A 1 194 ? 51.272 16.118 70.028 1.00 25.59 171 LEU A CA 1
ATOM 1302 C C . LEU A 1 194 ? 52.594 15.550 69.518 1.00 26.27 171 LEU A C 1
ATOM 1303 O O . LEU A 1 194 ? 52.629 14.440 68.989 1.00 26.60 171 LEU A O 1
ATOM 1308 N N . ALA A 1 195 ? 53.677 16.297 69.705 1.00 25.30 172 ALA A N 1
ATOM 1309 C CA . ALA A 1 195 ? 55.003 15.865 69.271 1.00 27.54 172 ALA A CA 1
ATOM 1310 C C . ALA A 1 195 ? 55.536 14.751 70.168 1.00 27.24 172 ALA A C 1
ATOM 1311 O O . ALA A 1 195 ? 56.538 14.112 69.850 1.00 28.14 172 ALA A O 1
ATOM 1313 N N . SER A 1 196 ? 54.872 14.537 71.299 1.00 26.08 173 SER A N 1
ATOM 1314 C CA . SER A 1 196 ? 55.258 13.488 72.237 1.00 25.08 173 SER A CA 1
ATOM 1315 C C . SER A 1 196 ? 54.015 13.040 72.994 1.00 23.87 173 SER A C 1
ATOM 1316 O O . SER A 1 196 ? 53.050 13.791 73.099 1.00 23.49 173 SER A O 1
ATOM 1319 N N . LEU A 1 197 ? 54.033 11.816 73.505 1.00 23.79 174 LEU A N 1
ATOM 1320 C CA . LEU A 1 197 ? 52.904 11.314 74.276 1.00 24.45 174 LEU A CA 1
ATOM 1321 C C . LEU A 1 197 ? 53.304 11.134 75.738 1.00 24.16 174 LEU A C 1
ATOM 1322 O O . LEU A 1 197 ? 52.546 10.584 76.533 1.00 23.54 174 LEU A O 1
ATOM 1327 N N . GLN A 1 198 ? 54.495 11.611 76.091 1.00 23.08 175 GLN A N 1
ATOM 1328 C CA . GLN A 1 198 ? 54.966 11.517 77.473 1.00 24.96 175 GLN A CA 1
ATOM 1329 C C . GLN A 1 198 ? 54.134 12.471 78.326 1.00 21.76 175 GLN A C 1
ATOM 1330 O O . GLN A 1 198 ? 53.457 13.351 77.794 1.00 22.13 175 GLN A O 1
ATOM 1336 N N . PRO A 1 199 ? 54.181 12.316 79.661 1.00 21.72 176 PRO A N 1
ATOM 1337 C CA . PRO A 1 199 ? 53.416 13.173 80.576 1.00 20.03 176 PRO A CA 1
ATOM 1338 C C . PRO A 1 199 ? 53.542 14.658 80.258 1.00 20.59 176 PRO A C 1
ATOM 1339 O O . PRO A 1 199 ? 54.648 15.176 80.069 1.00 20.55 176 PRO A O 1
ATOM 1343 N N . GLY A 1 200 ? 52.399 15.336 80.206 1.00 18.89 177 GLY A N 1
ATOM 1344 C CA . GLY A 1 200 ? 52.386 16.753 79.897 1.00 17.77 177 GLY A CA 1
ATOM 1345 C C . GLY A 1 200 ? 52.841 17.624 81.050 1.00 17.98 177 GLY A C 1
ATOM 1346 O O . GLY A 1 200 ? 52.581 17.325 82.215 1.00 17.37 177 GLY A O 1
ATOM 1347 N N . GLN A 1 201 ? 53.522 18.716 80.723 1.00 19.21 178 GLN A N 1
ATOM 1348 C CA . GLN A 1 201 ? 54.011 19.633 81.743 1.00 19.74 178 GLN A CA 1
ATOM 1349 C C . GLN A 1 201 ? 53.384 21.004 81.554 1.00 18.95 178 GLN A C 1
ATOM 1350 O O . GLN A 1 201 ? 53.864 22.009 82.075 1.00 20.59 178 GLN A O 1
ATOM 1356 N N . ALA A 1 202 ? 52.291 21.016 80.802 1.00 19.49 179 ALA A N 1
ATOM 1357 C CA . ALA A 1 202 ? 51.517 22.219 80.525 1.00 20.60 179 ALA A CA 1
ATOM 1358 C C . ALA A 1 202 ? 50.120 21.723 80.165 1.00 19.72 179 ALA A C 1
ATOM 1359 O O . ALA A 1 202 ? 49.956 20.586 79.722 1.00 19.31 179 ALA A O 1
ATOM 1361 N N . THR A 1 203 ? 49.116 22.570 80.343 1.00 17.98 180 THR A N 1
ATOM 1362 C CA . THR A 1 203 ? 47.743 22.162 80.057 1.00 18.37 180 THR A CA 1
ATOM 1363 C C . THR A 1 203 ? 47.520 21.609 78.649 1.00 17.98 180 THR A C 1
ATOM 1364 O O . THR A 1 203 ? 46.914 20.548 78.485 1.00 18.52 180 THR A O 1
ATOM 1368 N N . ALA A 1 204 ? 48.004 22.308 77.627 1.00 17.87 181 ALA A N 1
ATOM 1369 C CA . ALA A 1 204 ? 47.806 21.828 76.261 1.00 18.35 181 ALA A CA 1
ATOM 1370 C C . ALA A 1 204 ? 48.367 20.419 76.089 1.00 19.12 181 ALA A C 1
ATOM 1371 O O . ALA A 1 204 ? 47.767 19.583 75.410 1.00 19.26 181 ALA A O 1
ATOM 1373 N N . GLU A 1 205 ? 49.517 20.160 76.705 1.00 19.25 182 GLU A N 1
ATOM 1374 C CA . GLU A 1 205 ? 50.145 18.845 76.617 1.00 20.04 182 GLU A CA 1
ATOM 1375 C C . GLU A 1 205 ? 49.322 17.792 77.350 1.00 18.62 182 GLU A C 1
ATOM 1376 O O . GLU A 1 205 ? 49.077 16.712 76.821 1.00 19.74 182 GLU A O 1
ATOM 1382 N N . ALA A 1 206 ? 48.900 18.103 78.570 1.00 19.25 183 ALA A N 1
ATOM 1383 C CA . ALA A 1 206 ? 48.109 17.151 79.341 1.00 18.51 183 ALA A CA 1
ATOM 1384 C C . ALA A 1 206 ? 46.806 16.780 78.627 1.00 18.17 183 ALA A C 1
ATOM 1385 O O . ALA A 1 206 ? 46.435 15.604 78.570 1.00 18.62 183 ALA A O 1
ATOM 1387 N N . VAL A 1 207 ? 46.112 17.774 78.079 1.00 18.48 184 VAL A N 1
ATOM 1388 C CA . VAL A 1 207 ? 44.847 17.515 77.394 1.00 18.80 184 VAL A CA 1
ATOM 1389 C C . VAL A 1 207 ? 44.994 16.828 76.033 1.00 18.89 184 VAL A C 1
ATOM 1390 O O . VAL A 1 207 ? 44.349 15.820 75.778 1.00 18.29 184 VAL A O 1
ATOM 1394 N N . GLU A 1 208 ? 45.830 17.374 75.156 1.00 18.92 185 GLU A N 1
ATOM 1395 C CA . GLU A 1 208 ? 46.003 16.778 73.836 1.00 18.91 185 GLU A CA 1
ATOM 1396 C C . GLU A 1 208 ? 46.555 15.357 73.907 1.00 18.41 185 GLU A C 1
ATOM 1397 O O . GLU A 1 208 ? 46.041 14.453 73.241 1.00 17.82 185 GLU A O 1
ATOM 1403 N N . ARG A 1 209 ? 47.591 15.155 74.716 1.00 17.93 186 ARG A N 1
ATOM 1404 C CA . ARG A 1 209 ? 48.186 13.826 74.844 1.00 18.67 186 ARG A CA 1
ATOM 1405 C C . ARG A 1 209 ? 47.264 12.880 75.591 1.00 18.76 186 ARG A C 1
ATOM 1406 O O . ARG A 1 209 ? 47.207 11.692 75.280 1.00 18.69 186 ARG A O 1
ATOM 1414 N N . GLY A 1 210 ? 46.551 13.406 76.581 1.00 17.83 187 GLY A N 1
ATOM 1415 C CA . GLY A 1 210 ? 45.640 12.573 77.344 1.00 19.17 187 GLY A CA 1
ATOM 1416 C C . GLY A 1 210 ? 44.544 12.052 76.438 1.00 20.24 187 GLY A C 1
ATOM 1417 O O . GLY A 1 210 ? 44.257 10.855 76.411 1.00 21.50 187 GLY A O 1
ATOM 1418 N N . CYS A 1 211 ? 43.937 12.955 75.677 1.00 20.75 188 CYS A N 1
ATOM 1419 C CA . CYS A 1 211 ? 42.865 12.563 74.777 1.00 21.68 188 CYS A CA 1
ATOM 1420 C C . CYS A 1 211 ? 43.356 11.652 73.657 1.00 20.48 188 CYS A C 1
ATOM 1421 O O . CYS A 1 211 ? 42.663 10.707 73.285 1.00 21.04 188 CYS A O 1
ATOM 1424 N N . LEU A 1 212 ? 44.548 11.907 73.125 1.00 19.38 189 LEU A N 1
ATOM 1425 C CA . LEU A 1 212 ? 45.057 11.036 72.065 1.00 19.99 189 LEU A CA 1
ATOM 1426 C C . LEU A 1 212 ? 45.363 9.639 72.611 1.00 19.20 189 LEU A C 1
ATOM 1427 O O . LEU A 1 212 ? 45.137 8.644 71.928 1.00 20.86 189 LEU A O 1
ATOM 1432 N N . LEU A 1 213 ? 45.874 9.556 73.837 1.00 20.09 190 LEU A N 1
ATOM 1433 C CA . LEU A 1 213 ? 46.159 8.254 74.433 1.00 21.08 190 LEU A CA 1
ATOM 1434 C C . LEU A 1 213 ? 44.842 7.527 74.668 1.00 22.06 190 LEU A C 1
ATOM 1435 O O . LEU A 1 213 ? 44.764 6.305 74.564 1.00 21.05 190 LEU A O 1
ATOM 1448 N N . LEU A 1 215 ? 42.234 7.850 72.802 1.00 24.55 192 LEU A N 1
ATOM 1449 C CA . LEU A 1 215 ? 41.828 7.415 71.471 1.00 25.08 192 LEU A CA 1
ATOM 1450 C C . LEU A 1 215 ? 42.641 6.198 71.026 1.00 24.31 192 LEU A C 1
ATOM 1451 O O . LEU A 1 215 ? 42.091 5.231 70.489 1.00 22.81 192 LEU A O 1
ATOM 1456 N N . ARG A 1 216 ? 43.951 6.247 71.253 1.00 20.84 193 ARG A N 1
ATOM 1457 C CA . ARG A 1 216 ? 44.819 5.134 70.877 1.00 22.10 193 ARG A CA 1
ATOM 1458 C C . ARG A 1 216 ? 44.486 3.903 71.713 1.00 20.80 193 ARG A C 1
ATOM 1459 O O . ARG A 1 216 ? 44.538 2.779 71.220 1.00 20.74 193 ARG A O 1
ATOM 1467 N N . GLY A 1 217 ? 44.141 4.113 72.979 1.00 20.34 194 GLY A N 1
ATOM 1468 C CA . GLY A 1 217 ? 43.789 2.991 73.834 1.00 21.42 194 GLY A CA 1
ATOM 1469 C C . GLY A 1 217 ? 42.493 2.348 73.363 1.00 21.13 194 GLY A C 1
ATOM 1470 O O . GLY A 1 217 ? 42.327 1.128 73.421 1.00 22.40 194 GLY A O 1
ATOM 1471 N N . PHE A 1 218 ? 41.563 3.174 72.895 1.00 21.38 195 PHE A N 1
ATOM 1472 C CA . PHE A 1 218 ? 40.284 2.673 72.400 1.00 20.90 195 PHE A CA 1
ATOM 1473 C C . PHE A 1 218 ? 40.512 1.820 71.157 1.00 21.40 195 PHE A C 1
ATOM 1474 O O . PHE A 1 218 ? 39.915 0.756 71.003 1.00 21.07 195 PHE A O 1
ATOM 1482 N N . VAL A 1 219 ? 41.384 2.288 70.273 1.00 19.99 196 VAL A N 1
ATOM 1483 C CA . VAL A 1 219 ? 41.688 1.548 69.058 1.00 21.43 196 VAL A CA 1
ATOM 1484 C C . VAL A 1 219 ? 42.270 0.169 69.389 1.00 22.20 196 VAL A C 1
ATOM 1485 O O . VAL A 1 219 ? 41.947 -0.820 68.725 1.00 21.90 196 VAL A O 1
ATOM 1489 N N . ARG A 1 220 ? 43.121 0.102 70.410 1.00 23.09 197 ARG A N 1
ATOM 1490 C CA . ARG A 1 220 ? 43.707 -1.178 70.804 1.00 24.87 197 ARG A CA 1
ATOM 1491 C C . ARG A 1 220 ? 42.638 -2.083 71.414 1.00 24.86 197 ARG A C 1
ATOM 1492 O O . ARG A 1 220 ? 42.676 -3.303 71.240 1.00 23.73 197 ARG A O 1
ATOM 1500 N N . GLU A 1 221 ? 41.679 -1.491 72.122 1.00 24.37 198 GLU A N 1
ATOM 1501 C CA . GLU A 1 221 ? 40.603 -2.275 72.715 1.00 24.28 198 GLU A CA 1
ATOM 1502 C C . GLU A 1 221 ? 39.774 -2.869 71.579 1.00 24.11 198 GLU A C 1
ATOM 1503 O O . GLU A 1 221 ? 39.338 -4.017 71.651 1.00 23.46 198 GLU A O 1
ATOM 1509 N N . GLN A 1 222 ? 39.557 -2.078 70.532 1.00 22.58 199 GLN A N 1
ATOM 1510 C CA . GLN A 1 222 ? 38.778 -2.531 69.384 1.00 23.17 199 GLN A CA 1
ATOM 1511 C C . GLN A 1 222 ? 39.472 -3.672 68.653 1.00 25.07 199 GLN A C 1
ATOM 1512 O O . GLN A 1 222 ? 38.827 -4.631 68.230 1.00 22.81 199 GLN A O 1
ATOM 1518 N N . TYR A 1 223 ? 40.786 -3.569 68.499 1.00 23.84 200 TYR A N 1
ATOM 1519 C CA . TYR A 1 223 ? 41.542 -4.621 67.832 1.00 26.14 200 TYR A CA 1
ATOM 1520 C C . TYR A 1 223 ? 41.450 -5.916 68.639 1.00 25.97 200 TYR A C 1
ATOM 1521 O O . TYR A 1 223 ? 41.284 -6.998 68.077 1.00 25.86 200 TYR A O 1
ATOM 1530 N N . ALA A 1 224 ? 41.562 -5.798 69.958 1.00 26.68 201 ALA A N 1
ATOM 1531 C CA . ALA A 1 224 ? 41.474 -6.956 70.843 1.00 27.29 201 ALA A CA 1
ATOM 1532 C C . ALA A 1 224 ? 40.093 -7.615 70.736 1.00 28.59 201 ALA A C 1
ATOM 1533 O O . ALA A 1 224 ? 39.981 -8.839 70.702 1.00 28.23 201 ALA A O 1
ATOM 1543 N N . ALA A 1 226 ? 38.033 -7.409 68.169 1.00 27.75 203 ALA A N 1
ATOM 1544 C CA . ALA A 1 226 ? 37.953 -7.968 66.822 1.00 29.27 203 ALA A CA 1
ATOM 1545 C C . ALA A 1 226 ? 38.662 -9.321 66.749 1.00 29.96 203 ALA A C 1
ATOM 1546 O O . ALA A 1 226 ? 38.158 -10.258 66.136 1.00 29.82 203 ALA A O 1
ATOM 1548 N N . CYS A 1 227 ? 39.834 -9.418 67.370 1.00 31.83 204 CYS A N 1
ATOM 1549 C CA . CYS A 1 227 ? 40.585 -10.672 67.374 1.00 35.16 204 CYS A CA 1
ATOM 1550 C C . CYS A 1 227 ? 39.772 -11.788 68.019 1.00 36.20 204 CYS A C 1
ATOM 1551 O O . CYS A 1 227 ? 39.721 -12.906 67.511 1.00 35.80 204 CYS A O 1
ATOM 1554 N N . GLU A 1 228 ? 39.132 -11.471 69.138 1.00 35.94 205 GLU A N 1
ATOM 1555 C CA . GLU A 1 228 ? 38.342 -12.451 69.868 1.00 38.12 205 GLU A CA 1
ATOM 1556 C C . GLU A 1 228 ? 37.071 -12.885 69.145 1.00 36.80 205 GLU A C 1
ATOM 1557 O O . GLU A 1 228 ? 36.753 -14.073 69.107 1.00 36.92 205 GLU A O 1
ATOM 1563 N N . LEU A 1 229 ? 36.349 -11.928 68.570 1.00 33.46 206 LEU A N 1
ATOM 1564 C CA . LEU A 1 229 ? 35.095 -12.234 67.890 1.00 33.65 206 LEU A CA 1
ATOM 1565 C C . LEU A 1 229 ? 35.183 -12.551 66.401 1.00 33.17 206 LEU A C 1
ATOM 1566 O O . LEU A 1 229 ? 34.338 -13.270 65.874 1.00 33.05 206 LEU A O 1
ATOM 1571 N N . LEU A 1 230 ? 36.195 -12.023 65.724 1.00 32.89 207 LEU A N 1
ATOM 1572 C CA . LEU A 1 230 ? 36.332 -12.244 64.288 1.00 35.08 207 LEU A CA 1
ATOM 1573 C C . LEU A 1 230 ? 37.564 -13.058 63.903 1.00 36.94 207 LEU A C 1
ATOM 1574 O O . LEU A 1 230 ? 37.667 -13.533 62.775 1.00 36.88 207 LEU A O 1
ATOM 1579 N N . GLY A 1 231 ? 38.495 -13.211 64.835 1.00 39.05 208 GLY A N 1
ATOM 1580 C CA . GLY A 1 231 ? 39.710 -13.949 64.545 1.00 42.70 208 GLY A CA 1
ATOM 1581 C C . GLY A 1 231 ? 40.833 -12.970 64.263 1.00 45.76 208 GLY A C 1
ATOM 1582 O O . GLY A 1 231 ? 40.571 -11.848 63.828 1.00 45.07 208 GLY A O 1
ATOM 1583 N N . PRO A 1 232 ? 42.096 -13.354 64.497 1.00 48.59 209 PRO A N 1
ATOM 1584 C CA . PRO A 1 232 ? 43.228 -12.454 64.251 1.00 50.64 209 PRO A CA 1
ATOM 1585 C C . PRO A 1 232 ? 43.504 -12.239 62.764 1.00 51.14 209 PRO A C 1
ATOM 1586 O O . PRO A 1 232 ? 44.485 -11.591 62.395 1.00 52.87 209 PRO A O 1
ATOM 1590 N N . ASP A 1 233 ? 42.628 -12.774 61.922 1.00 50.80 210 ASP A N 1
ATOM 1591 C CA . ASP A 1 233 ? 42.780 -12.656 60.476 1.00 51.42 210 ASP A CA 1
ATOM 1592 C C . ASP A 1 233 ? 41.775 -11.683 59.849 1.00 49.40 210 ASP A C 1
ATOM 1593 O O . ASP A 1 233 ? 41.608 -11.654 58.631 1.00 50.02 210 ASP A O 1
ATOM 1598 N N . CYS A 1 234 ? 41.115 -10.881 60.677 1.00 45.58 211 CYS A N 1
ATOM 1599 C CA . CYS A 1 234 ? 40.122 -9.930 60.181 1.00 42.46 211 CYS A CA 1
ATOM 1600 C C . CYS A 1 234 ? 40.757 -8.704 59.531 1.00 39.01 211 CYS A C 1
ATOM 1601 O O . CYS A 1 234 ? 41.848 -8.281 59.912 1.00 38.57 211 CYS A O 1
ATOM 1604 N N . GLU A 1 235 ? 40.065 -8.136 58.549 1.00 35.07 212 GLU A N 1
ATOM 1605 C CA . GLU A 1 235 ? 40.558 -6.948 57.862 1.00 33.30 212 GLU A CA 1
ATOM 1606 C C . GLU A 1 235 ? 40.239 -5.717 58.702 1.00 31.71 212 GLU A C 1
ATOM 1607 O O . GLU A 1 235 ? 39.157 -5.619 59.281 1.00 30.70 212 GLU A O 1
ATOM 1613 N N . ILE A 1 236 ? 41.179 -4.781 58.768 1.00 28.93 213 ILE A N 1
ATOM 1614 C CA . ILE A 1 236 ? 40.969 -3.565 59.542 1.00 27.37 213 ILE A CA 1
ATOM 1615 C C . ILE A 1 236 ? 40.891 -2.360 58.621 1.00 25.88 213 ILE A C 1
ATOM 1616 O O . ILE A 1 236 ? 41.779 -2.141 57.797 1.00 23.60 213 ILE A O 1
ATOM 1621 N N . PHE A 1 237 ? 39.816 -1.591 58.769 1.00 23.19 214 PHE A N 1
ATOM 1622 C 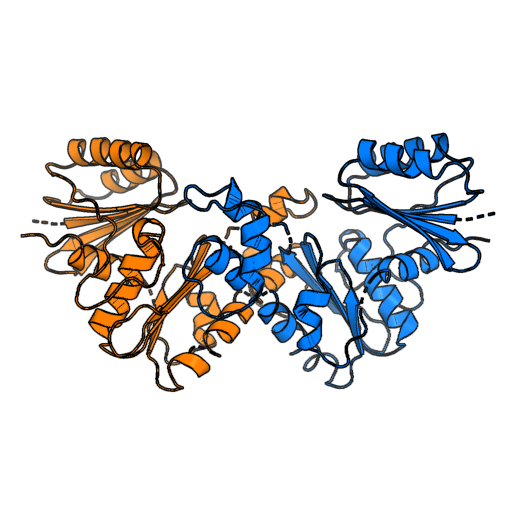CA . PHE A 1 237 ? 39.584 -0.392 57.968 1.00 23.08 214 PHE A CA 1
ATOM 1623 C C . PHE A 1 237 ? 39.514 0.814 58.898 1.00 22.41 214 PHE A C 1
ATOM 1624 O O . PHE A 1 237 ? 38.804 0.785 59.90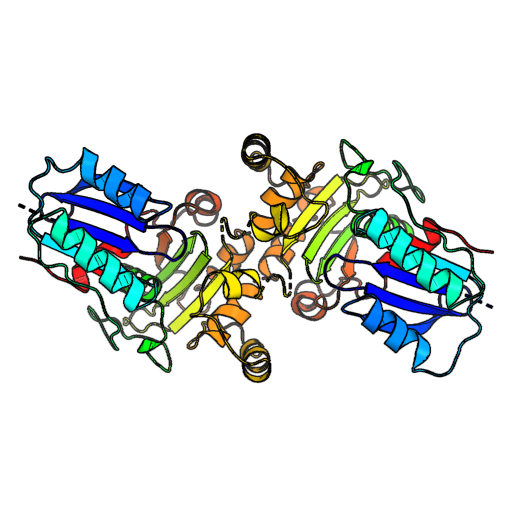5 1.00 21.60 214 PHE A O 1
ATOM 1632 N N . LEU A 1 238 ? 40.252 1.865 58.561 1.00 22.95 215 LEU A N 1
ATOM 1633 C CA . LEU A 1 238 ? 40.252 3.093 59.347 1.00 21.93 215 LEU A CA 1
ATOM 1634 C C . LEU A 1 238 ? 39.879 4.238 58.414 1.00 22.45 215 LEU A C 1
ATOM 1635 O O . LEU A 1 238 ? 40.330 4.288 57.270 1.00 24.52 215 LEU A O 1
ATOM 1640 N N . THR A 1 239 ? 39.048 5.153 58.894 1.00 22.32 216 THR A N 1
ATOM 1641 C CA . THR A 1 239 ? 38.662 6.303 58.090 1.00 21.81 216 THR A CA 1
ATOM 1642 C C . THR A 1 239 ? 38.510 7.490 59.039 1.00 22.92 216 THR A C 1
ATOM 1643 O O . THR A 1 239 ? 38.748 7.353 60.237 1.00 22.29 216 THR A O 1
ATOM 1647 N N . GLY A 1 240 ? 38.130 8.649 58.511 1.00 22.80 217 GLY A N 1
ATOM 1648 C CA . GLY A 1 240 ? 37.994 9.822 59.356 1.00 22.52 217 GLY A CA 1
ATOM 1649 C C . GLY A 1 240 ? 39.258 10.669 59.318 1.00 24.16 217 GLY A C 1
ATOM 1650 O O . GLY A 1 240 ? 40.346 10.159 59.050 1.00 23.58 217 GLY A O 1
ATOM 1651 N N . GLY A 1 241 ? 39.117 11.961 59.605 1.00 23.57 218 GLY A N 1
ATOM 1652 C CA . GLY A 1 241 ? 40.253 12.866 59.576 1.00 25.01 218 GLY A CA 1
ATOM 1653 C C . GLY A 1 241 ? 41.375 12.616 60.567 1.00 25.07 218 GLY A C 1
ATOM 1654 O O . GLY A 1 241 ? 42.483 13.108 60.370 1.00 27.38 218 GLY A O 1
ATOM 1655 N N . ASP A 1 242 ? 41.104 11.869 61.632 1.00 23.63 219 ASP A N 1
ATOM 1656 C CA . ASP A 1 242 ? 42.128 11.591 62.634 1.00 23.15 219 ASP A CA 1
ATOM 1657 C C . ASP A 1 242 ? 42.738 10.198 62.515 1.00 21.70 219 ASP A C 1
ATOM 1658 O O . ASP A 1 242 ? 43.463 9.763 63.406 1.00 21.30 219 ASP A O 1
ATOM 1663 N N . ALA A 1 243 ? 42.457 9.502 61.417 1.00 23.25 220 ALA A N 1
ATOM 1664 C CA . ALA A 1 243 ? 42.992 8.152 61.230 1.00 22.98 220 ALA A CA 1
ATOM 1665 C C . ALA A 1 243 ? 44.522 8.122 61.277 1.00 24.66 220 ALA A C 1
ATOM 1666 O O . ALA A 1 243 ? 45.124 7.159 61.761 1.00 23.17 220 ALA A O 1
ATOM 1668 N N . GLU A 1 244 ? 45.154 9.176 60.775 1.00 23.71 221 GLU A N 1
ATOM 1669 C CA . GLU A 1 244 ? 46.610 9.230 60.768 1.00 27.39 221 GLU A CA 1
ATOM 1670 C C . GLU A 1 244 ? 47.200 9.224 62.176 1.00 26.32 221 GLU A C 1
ATOM 1671 O O . GLU A 1 244 ? 48.312 8.748 62.381 1.00 27.72 221 GLU A O 1
ATOM 1677 N N . LEU A 1 245 ? 46.447 9.731 63.148 1.00 24.80 222 LEU A N 1
ATOM 1678 C CA . LEU A 1 245 ? 46.920 9.786 64.527 1.00 24.55 222 LEU A CA 1
ATOM 1679 C C . LEU A 1 245 ? 47.040 8.419 65.195 1.00 23.97 222 LEU A C 1
ATOM 1680 O O . LEU A 1 245 ? 47.760 8.271 66.184 1.00 22.37 222 LEU A O 1
ATOM 1685 N N . VAL A 1 246 ? 46.350 7.420 64.656 1.00 23.31 223 VAL A N 1
ATOM 1686 C CA . VAL A 1 246 ? 46.384 6.092 65.251 1.00 23.38 223 VAL A CA 1
ATOM 1687 C C . VAL A 1 246 ? 46.846 4.979 64.314 1.00 25.74 223 VAL A C 1
ATOM 1688 O O . VAL A 1 246 ? 46.934 3.829 64.730 1.00 26.23 223 VAL A O 1
ATOM 1692 N N . ARG A 1 247 ? 47.160 5.308 63.066 1.00 25.11 224 ARG A N 1
ATOM 1693 C CA . ARG A 1 247 ? 47.533 4.267 62.116 1.00 27.27 224 ARG A CA 1
ATOM 1694 C C . ARG A 1 247 ? 48.792 3.462 62.419 1.00 26.26 224 ARG A C 1
ATOM 1695 O O . ARG A 1 247 ? 48.912 2.324 61.970 1.00 25.81 224 ARG A O 1
ATOM 1703 N N . ASP A 1 248 ? 49.717 4.029 63.186 1.00 24.88 225 ASP A N 1
ATOM 1704 C CA . ASP A 1 248 ? 50.939 3.311 63.524 1.00 27.37 225 ASP A CA 1
ATOM 1705 C C . ASP A 1 248 ? 50.628 2.136 64.455 1.00 28.09 225 ASP A C 1
ATOM 1706 O O . ASP A 1 248 ? 51.407 1.190 64.554 1.00 26.69 225 ASP A O 1
ATOM 1711 N N . GLU A 1 249 ? 49.481 2.194 65.126 1.00 27.15 226 GLU A N 1
ATOM 1712 C CA . GLU A 1 249 ? 49.076 1.131 66.045 1.00 29.63 226 GLU A CA 1
ATOM 1713 C C . GLU A 1 249 ? 48.720 -0.169 65.331 1.00 30.85 226 GLU A C 1
ATOM 1714 O O . GLU A 1 249 ? 48.843 -1.250 65.906 1.00 31.35 226 GLU A O 1
ATOM 1720 N N . LEU A 1 250 ? 48.258 -0.046 64.090 1.00 31.79 227 LEU A N 1
ATOM 1721 C CA . LEU A 1 250 ? 47.847 -1.191 63.278 1.00 34.80 227 LEU A CA 1
ATOM 1722 C C . LEU A 1 250 ? 48.502 -1.086 61.903 1.00 34.75 227 LEU A C 1
ATOM 1723 O O . LEU A 1 250 ? 47.889 -0.623 60.940 1.00 34.55 227 LEU A O 1
ATOM 1728 N N . ALA A 1 251 ? 49.751 -1.529 61.821 1.00 36.63 228 ALA A N 1
ATOM 1729 C CA . ALA A 1 251 ? 50.529 -1.470 60.587 1.00 37.82 228 ALA A CA 1
ATOM 1730 C C . ALA A 1 251 ? 49.828 -1.991 59.333 1.00 37.42 228 ALA A C 1
ATOM 1731 O O . ALA A 1 251 ? 49.993 -1.429 58.251 1.00 39.31 228 ALA A O 1
ATOM 1733 N N . GLY A 1 252 ? 49.054 -3.060 59.470 1.00 36.79 229 GLY A N 1
ATOM 1734 C CA . GLY A 1 252 ? 48.377 -3.615 58.308 1.00 37.30 229 GLY A CA 1
ATOM 1735 C C . GLY A 1 252 ? 47.006 -3.050 57.983 1.00 35.99 229 GLY A C 1
ATOM 1736 O O . GLY A 1 252 ? 46.368 -3.484 57.027 1.00 36.94 229 GLY A O 1
ATOM 1737 N N . ALA A 1 253 ? 46.548 -2.079 58.764 1.00 33.66 230 ALA A N 1
ATOM 1738 C CA . ALA A 1 253 ? 45.232 -1.488 58.537 1.00 30.88 230 ALA A CA 1
ATOM 1739 C C . ALA A 1 253 ? 45.110 -0.744 57.211 1.00 30.81 230 ALA A C 1
ATOM 1740 O O . ALA A 1 253 ? 46.087 -0.193 56.695 1.00 29.75 230 ALA A O 1
ATOM 1742 N N . ARG A 1 254 ? 43.900 -0.737 56.660 1.00 29.05 231 ARG A N 1
ATOM 1743 C CA . ARG A 1 254 ? 43.627 -0.031 55.413 1.00 29.63 231 ARG A CA 1
ATOM 1744 C C . ARG A 1 254 ? 43.030 1.326 55.760 1.00 28.44 231 ARG A C 1
ATOM 1745 O O . ARG A 1 254 ? 41.914 1.402 56.272 1.00 27.32 231 ARG A O 1
ATOM 1753 N N . ILE A 1 255 ? 43.779 2.393 55.496 1.00 26.27 232 ILE A N 1
ATOM 1754 C CA . ILE A 1 255 ? 43.298 3.740 55.773 1.00 25.73 232 ILE A CA 1
ATOM 1755 C C . ILE A 1 255 ? 42.579 4.229 54.525 1.00 25.55 232 ILE A C 1
ATOM 1756 O O . ILE A 1 255 ? 43.189 4.399 53.469 1.00 24.32 232 ILE A O 1
ATOM 1769 N N . PRO A 1 257 ? 40.134 7.282 53.495 1.00 24.40 234 PRO A N 1
ATOM 1770 C CA . PRO A 1 257 ? 39.469 8.566 53.744 1.00 25.06 234 PRO A CA 1
ATOM 1771 C C . PRO A 1 257 ? 38.055 8.671 53.182 1.00 24.45 234 PRO A C 1
ATOM 1772 O O . PRO A 1 257 ? 37.195 9.315 53.778 1.00 24.54 234 PRO A O 1
ATOM 1776 N N . ASP A 1 258 ? 37.817 8.034 52.040 1.00 23.25 235 ASP A N 1
ATOM 1777 C CA . ASP A 1 258 ? 36.514 8.091 51.381 1.00 25.61 235 ASP A CA 1
ATOM 1778 C C . ASP A 1 258 ? 35.686 6.810 51.484 1.00 24.34 235 ASP A C 1
ATOM 1779 O O . ASP A 1 258 ? 34.833 6.550 50.639 1.00 25.02 235 ASP A O 1
ATOM 1784 N N . LEU A 1 259 ? 35.928 6.022 52.524 1.00 23.56 236 LEU A N 1
ATOM 1785 C CA . LEU A 1 259 ? 35.206 4.768 52.707 1.00 22.97 236 LEU A CA 1
ATOM 1786 C C . LEU A 1 259 ? 33.689 4.937 52.671 1.00 24.09 236 LEU A C 1
ATOM 1787 O O . LEU A 1 259 ? 32.988 4.151 52.031 1.00 22.80 236 LEU A O 1
ATOM 1792 N N . VAL A 1 260 ? 33.179 5.958 53.355 1.00 22.93 237 VAL A N 1
ATOM 1793 C CA . VAL A 1 260 ? 31.739 6.183 53.384 1.00 26.29 237 VAL A CA 1
ATOM 1794 C C . VAL A 1 260 ? 31.169 6.431 51.985 1.00 25.35 237 VAL A C 1
ATOM 1795 O O . VAL A 1 260 ? 30.038 6.032 51.696 1.00 25.81 237 VAL A O 1
ATOM 1799 N N . PHE A 1 261 ? 31.946 7.082 51.121 1.00 24.97 238 PHE A N 1
ATOM 1800 C CA . PHE A 1 261 ? 31.494 7.353 49.756 1.00 26.34 238 PHE A CA 1
ATOM 1801 C C . PHE A 1 261 ? 31.418 6.080 48.929 1.00 25.55 238 PHE A C 1
ATOM 1802 O O . PHE A 1 261 ? 30.636 5.993 47.980 1.00 25.72 238 PHE A O 1
ATOM 1810 N N . VAL A 1 262 ? 32.238 5.091 49.276 1.00 25.95 239 VAL A N 1
ATOM 1811 C CA . VAL A 1 262 ? 32.201 3.815 48.574 1.00 25.43 239 VAL A CA 1
ATOM 1812 C C . VAL A 1 262 ? 30.845 3.188 48.897 1.00 26.02 239 VAL A C 1
ATOM 1813 O O . VAL A 1 262 ? 30.174 2.634 48.025 1.00 27.55 239 VAL A O 1
ATOM 1817 N N . GLY A 1 263 ? 30.443 3.291 50.160 1.00 24.04 240 GLY A N 1
ATOM 1818 C CA . GLY A 1 263 ? 29.164 2.748 50.585 1.00 24.29 240 GLY A CA 1
ATOM 1819 C C . GLY A 1 263 ? 28.010 3.536 49.990 1.00 24.59 240 GLY A C 1
ATOM 1820 O O . GLY A 1 263 ? 26.969 2.971 49.658 1.00 25.29 240 GLY A O 1
ATOM 1821 N N . LEU A 1 264 ? 28.191 4.845 49.847 1.00 25.13 241 LEU A N 1
ATOM 1822 C CA . LEU A 1 264 ? 27.148 5.693 49.275 1.00 26.68 241 LEU A CA 1
ATOM 1823 C C . LEU A 1 264 ? 26.852 5.269 47.836 1.00 29.14 241 LEU A C 1
ATOM 1824 O O . LEU A 1 264 ? 25.705 5.320 47.387 1.00 29.09 241 LEU A O 1
ATOM 1829 N N . ALA A 1 265 ? 27.885 4.844 47.115 1.00 29.11 242 ALA A N 1
ATOM 1830 C CA . ALA A 1 265 ? 27.708 4.408 45.734 1.00 30.75 242 ALA A CA 1
ATOM 1831 C C . ALA A 1 265 ? 26.867 3.135 45.695 1.00 31.49 242 ALA A C 1
ATOM 1832 O O . ALA A 1 265 ? 26.052 2.949 44.793 1.00 33.35 242 ALA A O 1
ATOM 1834 N N . LEU A 1 266 ? 27.062 2.265 46.682 1.00 32.68 243 LEU A N 1
ATOM 1835 C CA . LEU A 1 266 ? 26.311 1.016 46.759 1.00 33.25 243 LEU A CA 1
ATOM 1836 C C . LEU A 1 266 ? 24.867 1.277 47.181 1.00 34.20 243 LEU A C 1
ATOM 1837 O O . LEU A 1 266 ? 23.946 0.592 46.738 1.00 35.07 243 LEU A O 1
ATOM 1842 N N . ALA A 1 267 ? 24.670 2.271 48.040 1.00 32.83 244 ALA A N 1
ATOM 1843 C CA . ALA A 1 267 ? 23.334 2.605 48.515 1.00 33.38 244 ALA A CA 1
ATOM 1844 C C . ALA A 1 267 ? 22.537 3.383 47.470 1.00 33.30 244 ALA A C 1
ATOM 1845 O O . ALA A 1 267 ? 21.330 3.186 47.328 1.00 35.12 244 ALA A O 1
ATOM 1847 N N . CYS A 1 268 ? 23.220 4.259 46.740 1.00 31.93 245 CYS A N 1
ATOM 1848 C CA . CYS A 1 268 ? 22.577 5.085 45.725 1.00 33.34 245 CYS A CA 1
ATOM 1849 C C . CYS A 1 268 ? 23.261 4.972 44.359 1.00 33.01 245 CYS A C 1
ATOM 1850 O O . CYS A 1 268 ? 23.916 5.911 43.905 1.00 30.45 245 CYS A O 1
ATOM 1853 N N . PRO A 1 269 ? 23.116 3.822 43.683 1.00 34.63 246 PRO A N 1
ATOM 1854 C CA . PRO A 1 269 ? 23.749 3.663 42.371 1.00 36.78 246 PRO A CA 1
ATOM 1855 C C . PRO A 1 269 ? 23.242 4.682 41.350 1.00 37.70 246 PRO A C 1
ATOM 1856 O O . PRO A 1 269 ? 22.060 5.033 41.342 1.00 36.89 246 PRO A O 1
ATOM 1860 N N . ILE A 1 270 ? 24.148 5.160 40.502 1.00 40.40 247 ILE A N 1
ATOM 1861 C CA . ILE A 1 270 ? 23.815 6.145 39.478 1.00 43.02 247 ILE A CA 1
ATOM 1862 C C . ILE A 1 270 ? 24.334 5.728 38.105 1.00 46.63 247 ILE A C 1
ATOM 1863 O O . ILE A 1 270 ? 25.429 5.180 37.988 1.00 46.63 247 ILE A O 1
ATOM 1868 N N . GLU A 1 271 ? 23.540 6.005 37.074 1.00 50.88 248 GLU A N 1
ATOM 1869 C CA . GLU A 1 271 ? 23.905 5.683 35.698 1.00 54.61 248 GLU A CA 1
ATOM 1870 C C . GLU A 1 271 ? 24.316 4.225 35.548 1.00 55.06 248 GLU A C 1
ATOM 1871 O O . GLU A 1 271 ? 23.389 3.399 35.411 1.00 56.83 248 GLU A O 1
ATOM 1877 N N . SER B 1 23 ? 35.742 18.346 118.462 1.00 43.01 0 SER B N 1
ATOM 1878 C CA . SER B 1 23 ? 36.142 19.299 117.386 1.00 41.91 0 SER B CA 1
ATOM 1879 C C . SER B 1 23 ? 36.457 18.540 116.098 1.00 40.14 0 SER B C 1
ATOM 1880 O O . SER B 1 23 ? 37.478 17.860 115.999 1.00 41.11 0 SER B O 1
ATOM 1891 N N . ILE B 1 25 ? 36.535 18.369 111.589 1.00 26.85 2 ILE B N 1
ATOM 1892 C CA . ILE B 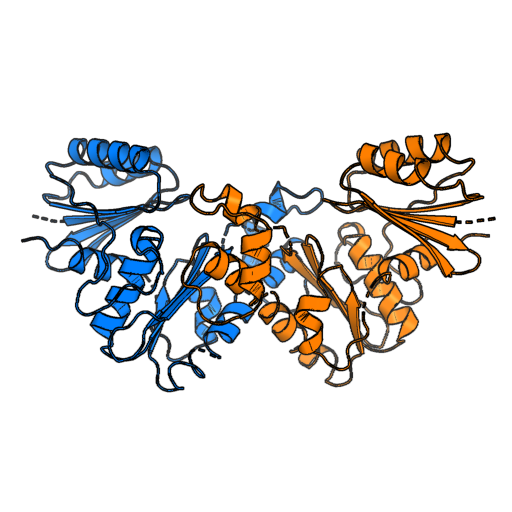1 25 ? 36.917 19.155 110.423 1.00 25.04 2 ILE B CA 1
ATOM 1893 C C . ILE B 1 25 ? 36.069 18.861 109.191 1.00 24.29 2 ILE B C 1
ATOM 1894 O O . ILE B 1 25 ? 35.849 17.706 108.834 1.00 23.08 2 ILE B O 1
ATOM 1899 N N . LEU B 1 26 ? 35.592 19.921 108.547 1.00 24.22 3 LEU B N 1
ATOM 1900 C CA . LEU B 1 26 ? 34.812 19.787 107.324 1.00 22.88 3 LEU B CA 1
ATOM 1901 C C . LEU B 1 26 ? 35.806 19.959 106.178 1.00 22.09 3 LEU B C 1
ATOM 1902 O O . LEU B 1 26 ? 36.536 20.947 106.135 1.00 22.58 3 LEU B O 1
ATOM 1907 N N . GLU B 1 27 ? 35.846 18.996 105.263 1.00 21.09 4 GLU B N 1
ATOM 1908 C CA . GLU B 1 27 ? 36.762 19.069 104.130 1.00 20.36 4 GLU B CA 1
ATOM 1909 C C . GLU B 1 27 ? 35.981 19.025 102.825 1.00 20.00 4 GLU B C 1
ATOM 1910 O O . GLU B 1 27 ? 35.000 18.289 102.710 1.00 19.84 4 GLU B O 1
ATOM 1916 N N . LEU B 1 28 ? 36.409 19.811 101.840 1.00 20.58 5 LEU B N 1
ATOM 1917 C CA . LEU B 1 28 ? 35.729 19.822 100.551 1.00 21.70 5 LEU B CA 1
ATOM 1918 C C . LEU B 1 28 ? 36.679 19.805 99.361 1.00 21.67 5 LEU B C 1
ATOM 1919 O O . LEU B 1 28 ? 37.799 20.315 99.429 1.00 20.98 5 LEU B O 1
ATOM 1924 N N . ASP B 1 29 ? 36.200 19.212 98.273 1.00 21.99 6 ASP B N 1
ATOM 1925 C CA . ASP B 1 29 ? 36.930 19.125 97.010 1.00 22.55 6 ASP B CA 1
ATOM 1926 C C . ASP B 1 29 ? 35.933 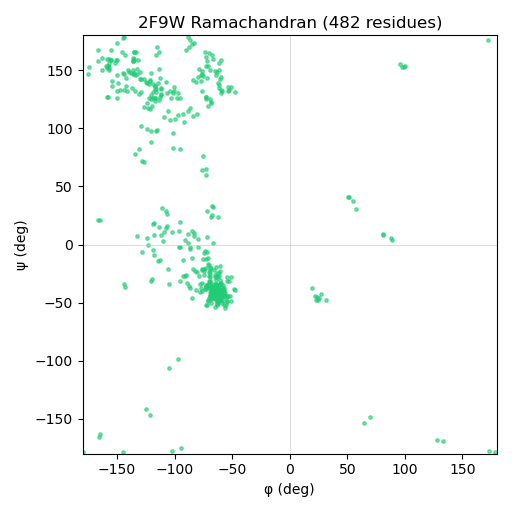19.639 95.979 1.00 23.40 6 ASP B C 1
ATOM 1927 O O . ASP B 1 29 ? 35.007 18.922 95.581 1.00 20.56 6 ASP B O 1
ATOM 1932 N N . CYS B 1 30 ? 36.114 20.889 95.565 1.00 22.58 7 CYS B N 1
ATOM 1933 C CA . CYS B 1 30 ? 35.213 21.521 94.612 1.00 25.10 7 CYS B CA 1
ATOM 1934 C C . CYS B 1 30 ? 35.675 21.345 93.171 1.00 25.54 7 CYS B C 1
ATOM 1935 O O . CYS B 1 30 ? 36.629 21.997 92.739 1.00 25.24 7 CYS B O 1
ATOM 1938 N N . GLY B 1 31 ? 34.988 20.465 92.441 1.00 25.07 8 GLY B N 1
ATOM 1939 C CA . GLY B 1 31 ? 35.324 20.192 91.052 1.00 26.57 8 GLY B CA 1
ATOM 1940 C C . GLY B 1 31 ? 34.515 21.029 90.078 1.00 29.43 8 GLY B C 1
ATOM 1941 O O . GLY B 1 31 ? 33.746 21.886 90.497 1.00 29.69 8 GLY B O 1
ATOM 1942 N N . ASN B 1 32 ? 34.664 20.788 88.779 1.00 32.83 9 ASN B N 1
ATOM 1943 C CA . ASN B 1 32 ? 33.916 21.588 87.814 1.00 36.76 9 ASN B CA 1
ATOM 1944 C C . ASN B 1 32 ? 32.444 21.200 87.714 1.00 35.12 9 ASN B C 1
ATOM 1945 O O . ASN B 1 32 ? 31.621 22.002 87.278 1.00 37.69 9 ASN B O 1
ATOM 1950 N N . SER B 1 33 ? 32.101 19.988 88.139 1.00 32.60 10 SER B N 1
ATOM 1951 C CA . SER B 1 33 ? 30.710 19.551 88.073 1.00 32.09 10 SER B CA 1
ATOM 1952 C C . SER B 1 33 ? 30.115 19.203 89.431 1.00 31.44 10 SER B C 1
ATOM 1953 O O . SER B 1 33 ? 28.911 19.352 89.643 1.00 31.84 10 SER B O 1
ATOM 1956 N N . LEU B 1 34 ? 30.956 18.742 90.351 1.00 29.26 11 LEU B N 1
ATOM 1957 C CA . LEU B 1 34 ? 30.484 18.357 91.676 1.00 28.08 11 LEU B CA 1
ATOM 1958 C C . LEU B 1 34 ? 31.380 18.852 92.798 1.00 26.50 11 LEU B C 1
ATOM 1959 O O . LEU B 1 34 ? 32.542 19.193 92.580 1.00 25.46 11 LEU B O 1
ATOM 1964 N N . ILE B 1 35 ? 30.824 18.887 94.003 1.00 25.32 12 ILE B N 1
ATOM 1965 C CA . ILE B 1 35 ? 31.576 19.274 95.189 1.00 23.50 12 ILE B CA 1
ATOM 1966 C C . ILE B 1 35 ? 31.504 18.063 96.104 1.00 24.66 12 ILE B C 1
ATOM 1967 O O . ILE B 1 35 ? 30.411 17.634 96.485 1.00 22.28 12 ILE B O 1
ATOM 1972 N N . LYS B 1 36 ? 32.658 17.492 96.431 1.00 22.12 13 LYS B N 1
ATOM 1973 C CA . LYS B 1 36 ? 32.691 16.342 97.320 1.00 22.44 13 LYS B CA 1
ATOM 1974 C C . LYS B 1 36 ? 33.087 16.846 98.696 1.00 21.68 13 LYS B C 1
ATOM 1975 O O . LYS B 1 36 ? 34.040 17.613 98.829 1.00 22.48 13 LYS B O 1
ATOM 1981 N N . TRP B 1 37 ? 32.355 16.430 99.724 1.00 21.00 14 TRP B N 1
ATOM 1982 C CA . TRP B 1 37 ? 32.664 16.867 101.076 1.00 19.45 14 TRP B CA 1
ATOM 1983 C C . TRP B 1 37 ? 32.623 15.714 102.061 1.00 20.37 14 TRP B C 1
ATOM 1984 O O . TRP B 1 37 ? 31.989 14.684 101.814 1.00 20.03 14 TRP B O 1
ATOM 1995 N N . ARG B 1 38 ? 33.303 15.906 103.181 1.00 21.81 15 ARG B N 1
ATOM 1996 C CA . ARG B 1 38 ? 33.319 14.919 104.246 1.00 21.49 15 ARG B CA 1
ATOM 1997 C C . ARG B 1 38 ? 33.689 15.622 105.543 1.00 21.75 15 ARG B C 1
ATOM 1998 O O . ARG B 1 38 ? 34.330 16.675 105.532 1.00 22.14 15 ARG B O 1
ATOM 2006 N N . VAL B 1 39 ? 33.246 15.057 106.659 1.00 20.74 16 VAL B N 1
ATOM 2007 C CA . VAL B 1 39 ? 33.585 15.590 107.964 1.00 20.65 16 VAL B CA 1
ATOM 2008 C C . VAL B 1 39 ? 34.402 14.476 108.604 1.00 22.68 16 VAL B C 1
ATOM 2009 O O . VAL B 1 39 ? 34.034 13.304 108.511 1.00 22.53 16 VAL B O 1
ATOM 2013 N N . ILE B 1 40 ? 35.525 14.834 109.213 1.00 21.00 17 ILE B N 1
ATOM 2014 C CA . ILE B 1 40 ? 36.376 13.842 109.855 1.00 21.83 17 ILE B CA 1
ATOM 2015 C C . ILE B 1 40 ? 36.549 14.120 111.336 1.00 21.85 17 ILE B C 1
ATOM 2016 O O . ILE B 1 40 ? 36.547 15.273 111.776 1.00 22.42 17 ILE B O 1
ATOM 2021 N N . GLU B 1 41 ? 36.688 13.041 112.096 1.00 22.93 18 GLU B N 1
ATOM 2022 C CA . GLU B 1 41 ? 36.912 13.107 113.533 1.00 22.83 18 GLU B CA 1
ATOM 2023 C C . GLU B 1 41 ? 38.369 12.710 113.706 1.00 24.36 18 GLU B C 1
ATOM 2024 O O . GLU B 1 41 ? 38.855 11.801 113.031 1.00 22.73 18 GLU B O 1
ATOM 2030 N N . GLY B 1 42 ? 39.074 13.381 114.604 1.00 25.03 19 GLY B N 1
ATOM 2031 C CA . GLY B 1 42 ? 40.468 13.043 114.794 1.00 27.51 19 GLY B CA 1
ATOM 2032 C C . GLY B 1 42 ? 41.263 13.339 113.538 1.00 27.49 19 GLY B C 1
ATOM 2033 O O . GLY B 1 42 ? 40.874 14.185 112.733 1.00 28.22 19 GLY B O 1
ATOM 2034 N N . ALA B 1 43 ? 42.363 12.618 113.350 1.00 26.54 20 ALA B N 1
ATOM 2035 C CA . ALA B 1 43 ? 43.236 12.833 112.204 1.00 25.89 20 ALA B CA 1
ATOM 2036 C C . ALA B 1 43 ? 42.628 12.590 110.829 1.00 26.71 20 ALA B C 1
ATOM 2037 O O . ALA B 1 43 ? 42.895 13.352 109.896 1.00 23.87 20 ALA B O 1
ATOM 2039 N N . ALA B 1 44 ? 41.814 11.544 110.684 1.00 24.93 21 ALA B N 1
ATOM 2040 C CA . ALA B 1 44 ? 41.258 11.254 109.369 1.00 24.68 21 ALA B CA 1
ATOM 2041 C C . ALA B 1 44 ? 40.073 10.298 109.298 1.00 22.88 21 ALA B C 1
ATOM 2042 O O . ALA B 1 44 ? 39.817 9.731 108.241 1.00 23.62 21 ALA B O 1
ATOM 2044 N N . ARG B 1 45 ? 39.341 10.111 110.389 1.00 23.06 22 ARG B N 1
ATOM 2045 C CA . ARG B 1 45 ? 38.208 9.192 110.342 1.00 23.17 22 ARG B CA 1
ATOM 2046 C C . ARG B 1 45 ? 36.966 9.881 109.790 1.00 22.38 22 ARG B C 1
ATOM 2047 O O . ARG B 1 45 ? 36.394 10.749 110.438 1.00 21.95 22 ARG B O 1
ATOM 2055 N N . SER B 1 46 ? 36.557 9.486 108.588 1.00 23.62 23 SER B N 1
ATOM 2056 C CA . SER B 1 46 ? 35.386 10.071 107.946 1.00 26.29 23 SER B CA 1
ATOM 2057 C C . SER B 1 46 ? 34.099 9.603 10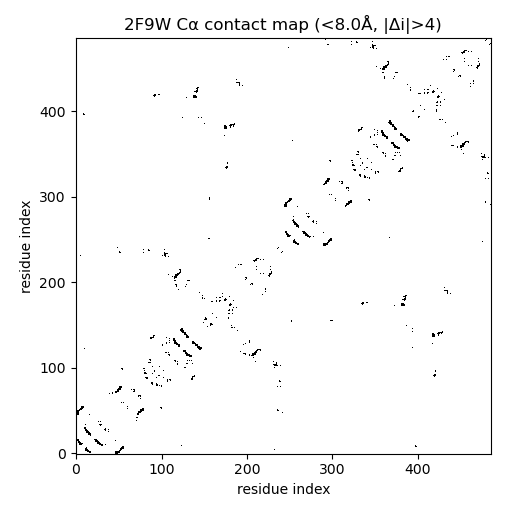8.622 1.00 27.72 23 SER B C 1
ATOM 2058 O O . SER B 1 46 ? 33.876 8.402 108.768 1.00 27.94 23 SER B O 1
ATOM 2061 N N . VAL B 1 47 ? 33.253 10.549 109.029 1.00 25.81 24 VAL B N 1
ATOM 2062 C CA . VAL B 1 47 ? 32.000 10.205 109.698 1.00 26.87 24 VAL B CA 1
ATOM 2063 C C . VAL B 1 47 ? 30.753 10.649 108.942 1.00 27.73 24 VAL B C 1
ATOM 2064 O O . VAL B 1 47 ? 29.635 10.289 109.313 1.00 27.75 24 VAL B O 1
ATOM 2068 N N . ALA B 1 48 ? 30.946 11.437 107.888 1.00 25.58 25 ALA B N 1
ATOM 2069 C CA . ALA B 1 48 ? 29.837 11.917 107.071 1.00 25.88 25 ALA B CA 1
ATOM 2070 C C . ALA B 1 48 ? 30.389 12.495 105.780 1.00 24.98 25 ALA B C 1
ATOM 2071 O O . ALA B 1 48 ? 31.555 12.879 105.714 1.00 23.13 25 ALA B O 1
ATOM 2073 N N . GLY B 1 49 ? 29.551 12.555 104.752 1.00 25.36 26 GLY B N 1
ATOM 2074 C CA . GLY B 1 49 ? 30.001 13.106 103.486 1.00 24.90 26 GLY B CA 1
ATOM 2075 C C . GLY B 1 49 ? 28.986 12.933 102.380 1.00 26.12 26 GLY B C 1
ATOM 2076 O O . GLY B 1 49 ? 27.943 12.309 102.574 1.00 25.81 26 GLY B O 1
ATOM 2077 N N . GLY B 1 50 ? 29.290 13.492 101.214 1.00 25.21 27 GLY B N 1
ATOM 2078 C CA . GLY B 1 50 ? 28.389 13.377 100.083 1.00 25.62 27 GLY B CA 1
ATOM 2079 C C . GLY B 1 50 ? 28.931 14.076 98.851 1.00 27.05 27 GLY B C 1
ATOM 2080 O O . GLY B 1 50 ? 30.037 14.616 98.871 1.00 24.59 27 GLY B O 1
ATOM 2081 N N . LEU B 1 51 ? 28.144 14.044 97.779 1.00 27.77 28 LEU B N 1
ATOM 2082 C CA . LEU B 1 51 ? 28.488 14.675 96.507 1.00 29.51 28 LEU B CA 1
ATOM 2083 C C . LEU B 1 51 ? 27.355 15.631 96.147 1.00 29.75 28 LEU B C 1
ATOM 2084 O O . LEU B 1 51 ? 26.207 15.209 96.018 1.00 29.56 28 LEU B O 1
ATOM 2089 N N . ALA B 1 52 ? 27.679 16.908 95.983 1.00 29.87 29 ALA B N 1
ATOM 2090 C CA . ALA B 1 52 ? 26.679 17.920 95.654 1.00 31.31 29 ALA B CA 1
ATOM 2091 C C . ALA B 1 52 ? 26.900 18.507 94.262 1.00 33.27 29 ALA B C 1
ATOM 2092 O O . ALA B 1 52 ? 28.032 18.782 93.868 1.00 31.14 29 ALA B O 1
ATOM 2094 N N . GLU B 1 53 ? 25.811 18.707 93.527 1.00 35.27 30 GLU B N 1
ATOM 2095 C CA . GLU B 1 53 ? 25.887 19.260 92.179 1.00 37.52 30 GLU B CA 1
ATOM 2096 C C . GLU B 1 53 ? 25.879 20.785 92.158 1.00 37.56 30 GLU B C 1
ATOM 2097 O O . GLU B 1 53 ? 25.977 21.392 91.091 1.00 38.71 30 GLU B O 1
ATOM 2103 N N . SER B 1 54 ? 25.765 21.405 93.329 1.00 36.41 31 SER B N 1
ATOM 2104 C CA . SER B 1 54 ? 25.749 22.864 93.421 1.00 37.80 31 SER B CA 1
ATOM 2105 C C . SER B 1 54 ? 25.933 23.326 94.862 1.00 38.12 31 SER B C 1
ATOM 2106 O O . SER B 1 54 ? 25.834 22.526 95.788 1.00 37.65 31 SER B O 1
ATOM 2109 N N . ASP B 1 55 ? 26.199 24.618 95.047 1.00 39.20 32 ASP B N 1
ATOM 2110 C CA . ASP B 1 55 ? 26.377 25.171 96.387 1.00 41.40 32 ASP B CA 1
ATOM 2111 C C . ASP B 1 55 ? 25.112 24.964 97.216 1.00 41.63 32 ASP B C 1
ATOM 2112 O O . ASP B 1 55 ? 25.186 24.656 98.408 1.00 40.99 32 ASP B O 1
ATOM 2117 N N . ASP B 1 56 ? 23.953 25.139 96.581 1.00 41.51 33 ASP B N 1
ATOM 2118 C CA . ASP B 1 56 ? 22.670 24.962 97.256 1.00 40.96 33 ASP B CA 1
ATOM 2119 C C . ASP B 1 56 ? 22.503 23.520 97.710 1.00 39.47 33 ASP B C 1
ATOM 2120 O O . ASP B 1 56 ? 22.135 23.259 98.855 1.00 38.91 33 ASP B O 1
ATOM 2125 N N . ALA B 1 57 ? 22.761 22.588 96.798 1.00 36.85 34 ALA B N 1
ATOM 2126 C CA . ALA B 1 57 ? 22.648 21.169 97.101 1.00 35.62 34 ALA B CA 1
ATOM 2127 C C . ALA B 1 57 ? 23.600 20.809 98.239 1.00 34.25 34 ALA B C 1
ATOM 2128 O O . ALA B 1 57 ? 23.304 19.934 99.050 1.00 34.20 34 ALA B O 1
ATOM 2130 N N . LEU B 1 58 ? 24.739 21.494 98.293 1.00 33.15 35 LEU B N 1
ATOM 2131 C CA . LEU B 1 58 ? 25.732 21.262 99.338 1.00 31.86 35 LEU B CA 1
ATOM 2132 C C . LEU B 1 58 ? 25.192 21.734 100.688 1.00 33.81 35 LEU B C 1
ATOM 2133 O O . LEU B 1 58 ? 25.238 21.007 101.682 1.00 32.50 35 LEU B O 1
ATOM 2138 N N . VAL B 1 59 ? 24.691 22.964 100.718 1.00 34.86 36 VAL B N 1
ATOM 2139 C CA . VAL B 1 59 ? 24.143 23.524 101.946 1.00 36.41 36 VAL B CA 1
ATOM 2140 C C . VAL B 1 59 ? 23.001 22.637 102.431 1.00 38.04 36 VAL B C 1
ATOM 2141 O O . VAL B 1 59 ? 22.828 22.432 103.633 1.00 39.34 36 VAL B O 1
ATOM 2145 N N . GLU B 1 60 ? 22.235 22.106 101.484 1.00 38.74 37 GLU B N 1
ATOM 2146 C CA . GLU B 1 60 ? 21.115 21.223 101.790 1.00 39.72 37 GLU B CA 1
ATOM 2147 C C . GLU B 1 60 ? 21.638 19.975 102.488 1.00 38.91 37 GLU B C 1
ATOM 2148 O O . GLU B 1 60 ? 21.133 19.573 103.538 1.00 37.96 37 GLU B O 1
ATOM 2154 N N . GLN B 1 61 ? 22.653 19.361 101.887 1.00 35.76 38 GLN B N 1
ATOM 2155 C CA . GLN B 1 61 ? 23.261 18.157 102.436 1.00 34.21 38 GLN B CA 1
ATOM 2156 C C . GLN B 1 61 ? 23.911 18.396 103.793 1.00 33.18 38 GLN B C 1
ATOM 2157 O O . GLN B 1 61 ? 23.864 17.532 104.668 1.00 35.15 38 GLN B O 1
ATOM 2163 N N . LEU B 1 62 ? 24.508 19.568 103.978 1.00 32.80 39 LEU B N 1
ATOM 2164 C CA . LEU B 1 62 ? 25.172 19.890 105.237 1.00 33.19 39 LEU B CA 1
ATOM 2165 C C . LEU B 1 62 ? 24.214 20.198 106.381 1.00 35.60 39 LEU B C 1
ATOM 2166 O O . LEU B 1 62 ? 24.576 20.071 107.549 1.00 34.27 39 LEU B O 1
ATOM 2171 N N . THR B 1 63 ? 22.993 20.601 106.048 1.00 38.28 40 THR B N 1
ATOM 2172 C CA . THR B 1 63 ? 22.016 20.944 107.074 1.00 40.47 40 THR B CA 1
ATOM 2173 C C . THR B 1 63 ? 20.856 19.960 107.211 1.00 42.51 40 THR B C 1
ATOM 2174 O O . THR B 1 63 ? 19.955 20.181 108.017 1.00 45.75 40 THR B O 1
ATOM 2178 N N . SER B 1 64 ? 20.868 18.878 106.441 1.00 44.06 41 SER B N 1
ATOM 2179 C CA . SER B 1 64 ? 19.779 17.910 106.522 1.00 46.34 41 SER B CA 1
ATOM 2180 C C . SER B 1 64 ? 20.042 16.825 107.560 1.00 48.10 41 SER B C 1
ATOM 2181 O O . SER B 1 64 ? 19.113 16.329 108.197 1.00 49.77 41 SER B O 1
ATOM 2184 N N . GLN B 1 65 ? 21.309 16.460 107.729 1.00 49.21 42 GLN B N 1
ATOM 2185 C CA . GLN B 1 65 ? 21.684 15.427 108.689 1.00 49.83 42 GLN B CA 1
ATOM 2186 C C . GLN B 1 65 ? 21.853 16.012 110.082 1.00 49.48 42 GLN B C 1
ATOM 2187 O O . GLN B 1 65 ? 21.813 17.230 110.266 1.00 49.73 42 GLN B O 1
ATOM 2189 N N . GLN B 1 66 ? 22.037 15.137 111.066 1.00 48.88 43 GLN B N 1
ATOM 2190 C CA . GLN B 1 66 ? 22.225 15.576 112.442 1.00 47.45 43 GLN B CA 1
ATOM 2191 C C . GLN B 1 66 ? 23.482 16.438 112.495 1.00 45.34 43 GLN B C 1
ATOM 2192 O O . GLN B 1 66 ? 24.507 16.083 111.920 1.00 43.25 43 GLN B O 1
ATOM 2194 N N . ALA B 1 67 ? 23.396 17.572 113.181 1.00 44.35 44 ALA B N 1
ATOM 2195 C CA . ALA B 1 67 ? 24.526 18.486 113.289 1.00 44.08 44 ALA B CA 1
ATOM 2196 C C . ALA B 1 67 ? 25.737 17.862 113.974 1.00 43.39 44 ALA B C 1
ATOM 2197 O O . ALA B 1 67 ? 25.609 17.160 114.978 1.00 45.60 44 ALA B O 1
ATOM 2199 N N . LEU B 1 68 ? 26.913 18.125 113.414 1.00 40.23 45 LEU B N 1
ATOM 2200 C CA . LEU B 1 68 ? 28.168 17.625 113.956 1.00 37.21 45 LEU B CA 1
ATOM 2201 C C . LEU B 1 68 ? 28.965 18.833 114.439 1.00 36.17 45 LEU B C 1
ATOM 2202 O O . LEU B 1 68 ? 28.820 19.931 113.900 1.00 36.67 45 LEU B O 1
ATOM 2207 N N . PRO B 1 69 ? 29.815 18.649 115.462 1.00 35.33 46 PRO B N 1
ATOM 2208 C CA . PRO B 1 69 ? 30.627 19.743 116.005 1.00 34.85 46 PRO B CA 1
ATOM 2209 C C . PRO B 1 69 ? 31.789 20.195 115.115 1.00 32.51 46 PRO B C 1
ATOM 2210 O O . PRO B 1 69 ? 32.955 20.060 115.488 1.00 31.76 46 PRO B O 1
ATOM 2214 N N . VAL B 1 70 ? 31.465 20.737 113.944 1.00 32.29 47 VAL B N 1
ATOM 2215 C CA . VAL B 1 70 ? 32.481 21.219 113.007 1.00 31.52 47 VAL B CA 1
ATOM 2216 C C . VAL B 1 70 ? 33.126 22.492 113.548 1.00 31.62 47 VAL B C 1
ATOM 2217 O O . VAL B 1 70 ? 32.446 23.498 113.748 1.00 32.67 47 VAL B O 1
ATOM 2221 N N . ARG B 1 71 ? 34.435 22.453 113.776 1.00 29.99 48 ARG B N 1
ATOM 2222 C CA . ARG B 1 71 ? 35.139 23.615 114.305 1.00 31.21 48 ARG B CA 1
ATOM 2223 C C . ARG B 1 71 ? 36.313 24.075 113.441 1.00 29.27 48 ARG B C 1
ATOM 2224 O O . ARG B 1 71 ? 37.056 24.982 113.820 1.00 28.70 48 ARG B O 1
ATOM 2232 N N . ALA B 1 72 ? 36.481 23.447 112.282 1.00 26.41 49 ALA B N 1
ATOM 2233 C CA . ALA B 1 72 ? 37.551 23.818 111.362 1.00 25.99 49 ALA B CA 1
ATOM 2234 C C . ALA B 1 72 ? 37.130 23.395 109.966 1.00 25.59 49 ALA B C 1
ATOM 2235 O O . ALA B 1 72 ? 36.274 22.527 109.804 1.00 23.74 49 ALA B O 1
ATOM 2237 N N . CYS B 1 73 ? 37.729 24.010 108.954 1.00 23.68 50 CYS B N 1
ATOM 2238 C CA . CYS B 1 73 ? 37.367 23.693 107.584 1.00 25.00 50 CYS B CA 1
ATOM 2239 C C . CYS B 1 73 ? 38.517 23.976 106.627 1.00 24.70 50 CYS B C 1
ATOM 2240 O O . CYS B 1 73 ? 39.193 24.994 106.743 1.00 24.34 50 CYS B O 1
ATOM 2243 N N . ARG B 1 74 ? 38.749 23.055 105.701 1.00 22.79 51 ARG B N 1
ATOM 2244 C CA . ARG B 1 74 ? 39.785 23.235 104.689 1.00 22.05 51 ARG B CA 1
ATOM 2245 C C . ARG B 1 74 ? 39.227 22.699 103.382 1.00 22.47 51 ARG B C 1
ATOM 2246 O O . ARG B 1 74 ? 38.396 21.785 103.375 1.00 21.68 51 ARG B O 1
ATOM 2254 N N . LEU B 1 75 ? 39.667 23.273 102.271 1.00 20.69 52 LEU B N 1
ATOM 2255 C CA . LEU B 1 75 ? 39.155 22.837 100.986 1.00 22.62 52 LEU B CA 1
ATOM 2256 C C . LEU B 1 75 ? 40.098 23.105 99.828 1.00 21.52 52 LEU B C 1
ATOM 2257 O O . LEU B 1 75 ? 40.999 23.945 99.914 1.00 22.02 52 LEU B O 1
ATOM 2262 N N . VAL B 1 76 ? 39.890 22.356 98.754 1.00 20.19 53 VAL B N 1
ATOM 2263 C CA . VAL B 1 76 ? 40.655 22.533 97.537 1.00 20.59 53 VAL B CA 1
ATOM 2264 C C . VAL B 1 76 ? 39.597 22.760 96.468 1.00 20.72 53 VAL B C 1
ATOM 2265 O O . VAL B 1 76 ? 38.539 22.125 96.479 1.00 21.50 53 VAL B O 1
ATOM 2269 N N . SER B 1 77 ? 39.873 23.679 95.556 1.00 21.53 54 SER B N 1
ATOM 2270 C CA . SER B 1 77 ? 38.925 23.999 94.502 1.00 20.89 54 SER B CA 1
ATOM 2271 C C . SER B 1 77 ? 39.607 24.273 93.176 1.00 22.04 54 SER B C 1
ATOM 2272 O O . SER B 1 77 ? 40.696 24.844 93.145 1.00 23.38 54 SER B O 1
ATOM 2275 N N . VAL B 1 78 ? 38.976 23.846 92.087 1.00 20.32 55 VAL B N 1
ATOM 2276 C CA . VAL B 1 78 ? 39.495 24.126 90.753 1.00 21.66 55 VAL B CA 1
ATOM 2277 C C . VAL B 1 78 ? 38.499 25.058 90.060 1.00 21.51 55 VAL B C 1
ATOM 2278 O O . VAL B 1 78 ? 38.526 25.232 88.844 1.00 21.97 55 VAL B O 1
ATOM 2282 N N . ARG B 1 79 ? 37.605 25.651 90.847 1.00 22.29 56 ARG B N 1
ATOM 2283 C CA . ARG B 1 79 ? 36.636 26.591 90.298 1.00 23.41 56 ARG B CA 1
ATOM 2284 C C . ARG B 1 79 ? 37.302 27.960 90.341 1.00 24.18 56 ARG B C 1
ATOM 2285 O O . ARG B 1 79 ? 38.436 28.078 90.807 1.00 22.86 56 ARG B O 1
ATOM 2293 N N . SER B 1 80 ? 36.614 28.990 89.862 1.00 23.01 57 SER B N 1
ATOM 2294 C CA . SER B 1 80 ? 37.191 30.329 89.867 1.00 24.65 57 SER B CA 1
ATOM 2295 C C . SER B 1 80 ? 37.367 30.840 91.291 1.00 25.65 57 SER B C 1
ATOM 2296 O O . SER B 1 80 ? 36.727 30.353 92.228 1.00 23.74 57 SER B O 1
ATOM 2299 N N . GLU B 1 81 ? 38.242 31.825 91.454 1.00 25.99 58 GLU B N 1
ATOM 2300 C CA . GLU B 1 81 ? 38.484 32.392 92.767 1.00 28.67 58 GLU B CA 1
ATOM 2301 C C . GLU B 1 81 ? 37.203 33.001 93.332 1.00 27.06 58 GLU B C 1
ATOM 2302 O O . GLU B 1 81 ? 36.924 32.871 94.521 1.00 27.07 58 GLU B O 1
ATOM 2308 N N . GLN B 1 82 ? 36.419 33.656 92.482 1.00 25.51 59 GLN B N 1
ATOM 2309 C CA . GLN B 1 82 ? 35.178 34.271 92.947 1.00 28.31 59 GLN B CA 1
ATOM 2310 C C . GLN B 1 82 ? 34.152 33.224 93.365 1.00 27.28 59 GLN B C 1
ATOM 2311 O O . GLN B 1 82 ? 33.425 33.415 94.340 1.00 27.12 59 GLN B O 1
ATOM 2317 N N . GLU B 1 83 ? 34.087 32.117 92.633 1.00 26.03 60 GLU B N 1
ATOM 2318 C CA . GLU B 1 83 ? 33.148 31.056 92.986 1.00 26.23 60 GLU B CA 1
ATOM 2319 C C . GLU B 1 83 ? 33.585 30.434 94.306 1.00 26.17 60 GLU B C 1
ATOM 2320 O O . GLU B 1 83 ? 32.755 30.081 95.148 1.00 26.39 60 GLU B O 1
ATOM 2326 N N . THR B 1 84 ? 34.895 30.302 94.484 1.00 26.10 61 THR B N 1
ATOM 2327 C CA . THR B 1 84 ? 35.435 29.717 95.701 1.00 26.24 61 THR B CA 1
ATOM 2328 C C . THR B 1 84 ? 35.195 30.634 96.901 1.00 27.88 61 THR B C 1
ATOM 2329 O O . THR B 1 84 ? 34.781 30.172 97.963 1.00 26.90 61 THR B O 1
ATOM 2333 N N . SER B 1 85 ? 35.451 31.928 96.731 1.00 27.80 62 SER B N 1
ATOM 2334 C CA . SER B 1 85 ? 35.235 32.888 97.811 1.00 30.20 62 SER B CA 1
ATOM 2335 C C . SER B 1 85 ? 33.757 32.931 98.169 1.00 30.12 62 SER B C 1
ATOM 2336 O O . SER B 1 85 ? 33.394 33.100 99.332 1.00 30.31 62 SER B O 1
ATOM 2339 N N . GLN B 1 86 ? 32.911 32.784 97.157 1.00 31.62 63 GLN B N 1
ATOM 2340 C CA . GLN B 1 86 ? 31.467 32.783 97.350 1.00 33.63 63 GLN B CA 1
ATOM 2341 C C . GLN B 1 86 ? 31.101 31.607 98.243 1.00 34.28 63 GLN B C 1
ATOM 2342 O O . GLN B 1 86 ? 30.336 31.753 99.199 1.00 33.94 63 GLN B O 1
ATOM 2348 N N . LEU B 1 87 ? 31.649 30.436 97.928 1.00 32.58 64 LEU B N 1
ATOM 2349 C CA . LEU B 1 87 ? 31.380 29.239 98.715 1.00 31.04 64 LEU B CA 1
ATOM 2350 C C . LEU B 1 87 ? 31.911 29.388 100.139 1.00 29.76 64 LEU B C 1
ATOM 2351 O O . LEU B 1 87 ? 31.236 29.018 101.095 1.00 31.06 64 LEU B O 1
ATOM 2356 N N . VAL B 1 88 ? 33.117 29.932 100.281 1.00 30.45 65 VAL B N 1
ATOM 2357 C CA . VAL B 1 88 ? 33.707 30.124 101.605 1.00 30.86 65 VAL B CA 1
ATOM 2358 C C . VAL B 1 88 ? 32.838 31.024 102.482 1.00 32.73 65 VAL B C 1
ATOM 2359 O O . VAL B 1 88 ? 32.699 30.784 103.686 1.00 31.96 65 VAL B O 1
ATOM 2363 N N . ALA B 1 89 ? 32.255 32.058 101.883 1.00 33.07 66 ALA B N 1
ATOM 2364 C CA . ALA B 1 89 ? 31.395 32.970 102.628 1.00 34.22 66 ALA B CA 1
ATOM 2365 C C . ALA B 1 89 ? 30.217 32.200 103.223 1.00 34.27 66 ALA B C 1
ATOM 2366 O O . ALA B 1 89 ? 29.839 32.415 104.374 1.00 35.03 66 ALA B O 1
ATOM 2368 N N . ARG B 1 90 ? 29.644 31.298 102.434 1.00 33.23 67 ARG B N 1
ATOM 2369 C CA . ARG B 1 90 ? 28.519 30.496 102.893 1.00 33.76 67 ARG B CA 1
ATOM 2370 C C . ARG B 1 90 ? 28.928 29.595 104.059 1.00 34.93 67 ARG B C 1
ATOM 2371 O O . ARG B 1 90 ? 28.274 29.573 105.103 1.00 35.52 67 ARG B O 1
ATOM 2379 N N . LEU B 1 91 ? 30.010 28.848 103.868 1.00 34.28 68 LEU B N 1
ATOM 2380 C CA . LEU B 1 91 ? 30.503 27.932 104.890 1.00 33.68 68 LEU B CA 1
ATOM 2381 C C . LEU B 1 91 ? 30.843 28.620 106.212 1.00 33.36 68 LEU B C 1
ATOM 2382 O O . LEU B 1 91 ? 30.545 28.096 107.285 1.00 33.10 68 LEU B O 1
ATOM 2387 N N . GLU B 1 92 ? 31.472 29.788 106.138 1.00 32.74 69 GLU B N 1
ATOM 2388 C CA . GLU B 1 92 ? 31.850 30.512 107.343 1.00 34.15 69 GLU B CA 1
ATOM 2389 C C . GLU B 1 92 ? 30.652 31.099 108.085 1.00 35.34 69 GLU B C 1
ATOM 2390 O O . GLU B 1 92 ? 30.774 31.544 109.227 1.00 35.03 69 GLU B O 1
ATOM 2396 N N . GLN B 1 93 ? 29.493 31.089 107.437 1.00 36.10 70 GLN B N 1
ATOM 2397 C CA . GLN B 1 93 ? 28.276 31.601 108.054 1.00 38.20 70 GLN B CA 1
ATOM 2398 C C . GLN B 1 93 ? 27.541 30.408 108.655 1.00 38.53 70 GLN B C 1
ATOM 2399 O O . GLN B 1 93 ? 26.867 30.521 109.678 1.00 38.41 70 GLN B O 1
ATOM 2405 N N . LEU B 1 94 ? 27.704 29.256 108.013 1.00 38.05 71 LEU B N 1
ATOM 2406 C CA . LEU B 1 94 ? 27.059 28.020 108.436 1.00 38.42 71 LEU B CA 1
ATOM 2407 C C . LEU B 1 94 ? 27.774 27.386 109.631 1.00 37.47 71 LEU B C 1
ATOM 2408 O O . LEU B 1 94 ? 27.141 26.778 110.496 1.00 37.62 71 LEU B O 1
ATOM 2413 N N . PHE B 1 95 ? 29.094 27.533 109.667 1.00 35.98 72 PHE B N 1
ATOM 2414 C CA . PHE B 1 95 ? 29.913 26.973 110.735 1.00 35.86 72 PHE B CA 1
ATOM 2415 C C . PHE B 1 95 ? 30.853 28.034 111.294 1.00 36.46 72 PHE B C 1
ATOM 2416 O O . PHE B 1 95 ? 31.298 28.926 110.571 1.00 37.39 72 PHE B O 1
ATOM 2424 N N . PRO B 1 96 ? 31.174 27.943 112.592 1.00 36.67 73 PRO B N 1
ATOM 2425 C CA . PRO B 1 96 ? 32.069 28.897 113.254 1.00 36.42 73 PRO B CA 1
ATOM 2426 C C . PRO B 1 96 ? 33.518 28.624 112.869 1.00 36.96 73 PRO B C 1
ATOM 2427 O O . PRO B 1 96 ? 34.343 28.285 113.718 1.00 38.55 73 PRO B O 1
ATOM 2431 N N . VAL B 1 97 ? 33.828 28.785 111.586 1.00 35.63 74 VAL B N 1
ATOM 2432 C CA . VAL B 1 97 ? 35.174 28.512 111.106 1.00 34.73 74 VAL B CA 1
ATOM 2433 C C . VAL B 1 97 ? 35.779 29.560 110.186 1.00 34.62 74 VAL B C 1
ATOM 2434 O O . VAL B 1 97 ? 35.092 30.430 109.658 1.00 33.79 74 VAL B O 1
ATOM 2438 N N . SER B 1 98 ? 37.088 29.446 110.010 1.00 35.20 75 SER B N 1
ATOM 2439 C CA . SER B 1 98 ? 37.850 30.306 109.120 1.00 35.81 75 SER B CA 1
ATOM 2440 C C . SER B 1 98 ? 38.441 29.279 108.158 1.00 34.52 75 SER B C 1
ATOM 2441 O O . SER B 1 98 ? 39.449 28.637 108.459 1.00 34.03 75 SER B O 1
ATOM 2444 N N . ALA B 1 99 ? 37.787 29.113 107.013 1.00 33.44 76 ALA B N 1
ATOM 2445 C CA . ALA B 1 99 ? 38.192 28.131 106.011 1.00 32.51 76 ALA B CA 1
ATOM 2446 C C . ALA B 1 99 ? 39.589 28.291 105.434 1.00 31.79 76 ALA B C 1
ATOM 2447 O O . ALA B 1 99 ? 39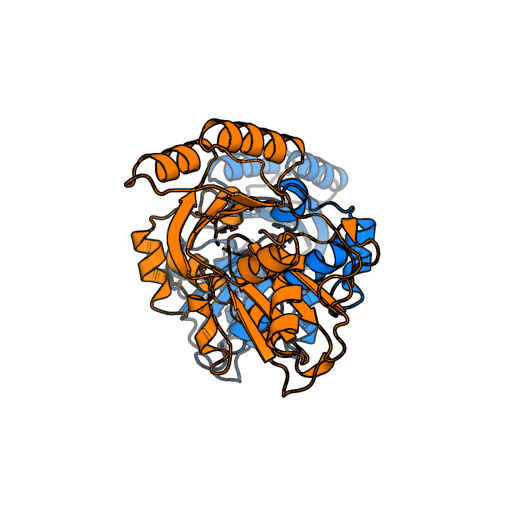.998 29.386 105.053 1.00 31.38 76 ALA B O 1
ATOM 2449 N N . LEU B 1 100 ? 40.323 27.183 105.374 1.00 29.42 77 LEU B N 1
ATOM 2450 C CA . LEU B 1 100 ? 41.661 27.192 104.800 1.00 27.79 77 LEU B CA 1
ATOM 2451 C C . LEU B 1 100 ? 41.499 26.723 103.361 1.00 27.88 77 LEU B C 1
ATOM 2452 O O . LEU B 1 100 ? 40.845 25.714 103.104 1.00 27.02 77 LEU B O 1
ATOM 2457 N N . VAL B 1 101 ? 42.077 27.464 102.421 1.00 26.13 78 VAL B N 1
ATOM 2458 C CA . VAL B 1 101 ? 41.977 27.121 101.005 1.00 25.24 78 VAL B CA 1
ATOM 2459 C C . VAL B 1 101 ? 43.349 26.741 100.459 1.00 24.94 78 VAL B C 1
ATOM 2460 O O . VAL B 1 101 ? 44.299 27.509 100.568 1.00 23.76 78 VAL B O 1
ATOM 2464 N N . ALA B 1 102 ? 43.450 25.548 99.883 1.00 23.95 79 ALA B N 1
ATOM 2465 C CA . ALA B 1 102 ? 44.713 25.076 99.329 1.00 22.99 79 ALA B CA 1
ATOM 2466 C C . ALA B 1 102 ? 45.158 25.968 98.175 1.00 23.86 79 ALA B C 1
ATOM 2467 O O . ALA B 1 102 ? 44.331 26.521 97.451 1.00 22.35 79 ALA B O 1
ATOM 2469 N N . SER B 1 103 ? 46.469 26.102 98.001 1.00 23.47 80 SER B N 1
ATOM 2470 C CA . SER B 1 103 ? 46.996 26.927 96.923 1.00 25.66 80 SER B CA 1
ATOM 2471 C C . SER B 1 103 ? 48.139 26.236 96.182 1.00 25.36 80 SER B C 1
ATOM 2472 O O . SER B 1 103 ? 48.690 25.239 96.651 1.00 24.54 80 SER B O 1
ATOM 2475 N N . SER B 1 104 ? 48.478 26.771 95.015 1.00 25.69 81 SER B N 1
ATOM 2476 C CA . SER B 1 104 ? 49.550 26.223 94.197 1.00 25.33 81 SER B CA 1
ATOM 2477 C C . SER B 1 104 ? 50.888 26.272 94.917 1.00 27.21 81 SER B C 1
ATOM 2478 O O . SER B 1 104 ? 51.134 27.156 95.740 1.00 25.92 81 SER B O 1
ATOM 2481 N N . GLY B 1 105 ? 51.754 25.320 94.594 1.00 26.10 82 GLY B N 1
ATOM 2482 C CA . GLY B 1 105 ? 53.062 25.282 95.208 1.00 26.68 82 GLY B CA 1
ATOM 2483 C C . GLY B 1 105 ? 54.039 24.531 94.330 1.00 27.77 82 GLY B C 1
ATOM 2484 O O . GLY B 1 105 ? 53.651 23.638 93.577 1.00 25.04 82 GLY B O 1
ATOM 2485 N N . LYS B 1 106 ? 55.311 24.902 94.413 1.00 27.75 83 LYS B N 1
ATOM 2486 C CA . LYS B 1 106 ? 56.343 24.239 93.631 1.00 28.21 83 LYS B CA 1
ATOM 2487 C C . LYS B 1 106 ? 56.739 22.949 94.332 1.00 27.37 83 LYS B C 1
ATOM 2488 O O . LYS B 1 106 ? 57.238 22.014 93.702 1.00 27.63 83 LYS B O 1
ATOM 2494 N N . GLN B 1 107 ? 56.505 22.899 95.639 1.00 27.76 84 GLN B N 1
ATOM 2495 C CA . GLN B 1 107 ? 56.851 21.725 96.427 1.00 29.80 84 GLN B CA 1
ATOM 2496 C C . GLN B 1 107 ? 55.908 21.540 97.615 1.00 28.55 84 GLN B C 1
ATOM 2497 O O . GLN B 1 107 ? 55.436 22.512 98.201 1.00 28.24 84 GLN B O 1
ATOM 2503 N N . LEU B 1 108 ? 55.634 20.287 97.961 1.00 25.28 85 LEU B N 1
ATOM 2504 C CA . LEU B 1 108 ? 54.764 19.971 99.092 1.00 25.95 85 LEU B CA 1
ATOM 2505 C C . LEU B 1 108 ? 55.046 18.556 99.563 1.00 25.24 85 LEU B C 1
ATOM 2506 O O . LEU B 1 108 ? 55.036 17.614 98.768 1.00 24.40 85 LEU B O 1
ATOM 2511 N N . ALA B 1 109 ? 55.310 18.418 100.858 1.00 25.08 86 ALA B N 1
ATOM 2512 C CA . ALA B 1 109 ? 55.576 17.122 101.462 1.00 26.08 86 ALA B CA 1
ATOM 2513 C C . ALA B 1 109 ? 56.629 16.298 100.726 1.00 27.46 86 ALA B C 1
ATOM 2514 O O . ALA B 1 109 ? 56.479 15.088 100.563 1.00 27.35 86 ALA B O 1
ATOM 2516 N N . GLY B 1 110 ? 57.693 16.957 100.281 1.00 27.73 87 GLY B N 1
ATOM 2517 C CA . GLY B 1 110 ? 58.761 16.251 99.596 1.00 27.83 87 GLY B CA 1
ATOM 2518 C C . GLY B 1 110 ? 58.510 15.956 98.133 1.00 27.83 87 GLY B C 1
ATOM 2519 O O . GLY B 1 110 ? 59.290 15.244 97.501 1.00 28.34 87 GLY B O 1
ATOM 2520 N N . VAL B 1 111 ? 57.430 16.503 97.590 1.00 25.77 88 VAL B N 1
ATOM 2521 C CA . VAL B 1 111 ? 57.089 16.288 96.190 1.00 25.92 88 VAL B CA 1
ATOM 2522 C C . VAL B 1 111 ? 57.243 17.587 95.413 1.00 26.11 88 VAL B C 1
ATOM 2523 O O . VAL B 1 111 ? 56.815 18.650 95.866 1.00 24.76 88 VAL B O 1
ATOM 2527 N N . ARG B 1 112 ? 57.864 17.499 94.243 1.00 27.41 89 ARG B N 1
ATOM 2528 C CA . ARG B 1 112 ? 58.086 18.675 93.416 1.00 27.95 89 ARG B CA 1
ATOM 2529 C C . ARG B 1 112 ? 57.173 18.727 92.193 1.00 25.77 89 ARG B C 1
ATOM 2530 O O . ARG B 1 112 ? 57.052 17.755 91.446 1.00 24.91 89 ARG B O 1
ATOM 2538 N N . ASN B 1 113 ? 56.532 19.880 92.017 1.00 24.21 90 ASN B N 1
ATOM 2539 C CA . ASN B 1 113 ? 55.601 20.150 90.919 1.00 24.10 90 ASN B CA 1
ATOM 2540 C C . ASN B 1 113 ? 56.323 19.994 89.575 1.00 25.77 90 ASN B C 1
ATOM 2541 O O . ASN B 1 113 ? 57.403 20.546 89.381 1.00 26.83 90 ASN B O 1
ATOM 2546 N N . GLY B 1 114 ? 55.724 19.240 88.655 1.00 23.50 91 GLY B N 1
ATOM 2547 C CA . GLY B 1 114 ? 56.341 19.014 87.357 1.00 22.30 91 GLY B CA 1
ATOM 2548 C C . GLY B 1 114 ? 55.905 19.922 86.219 1.00 21.98 91 GLY B C 1
ATOM 2549 O O . GLY B 1 114 ? 56.418 19.801 85.109 1.00 21.58 91 GLY B O 1
ATOM 2550 N N . TYR B 1 115 ? 54.958 20.823 86.467 1.00 18.99 92 TYR B N 1
ATOM 2551 C CA . TYR B 1 115 ? 54.508 21.730 85.415 1.00 20.71 92 TYR B CA 1
ATOM 2552 C C . TYR B 1 115 ? 55.526 22.851 85.213 1.00 22.24 92 TYR B C 1
ATOM 2553 O O . TYR B 1 115 ? 56.155 23.293 86.170 1.00 22.55 92 TYR B O 1
ATOM 2562 N N . LEU B 1 116 ? 55.684 23.313 83.975 1.00 23.57 93 LEU B N 1
ATOM 2563 C CA . LEU B 1 116 ? 56.630 24.396 83.697 1.00 25.86 93 LEU B CA 1
ATOM 2564 C C . LEU B 1 116 ? 56.195 25.650 84.445 1.00 27.66 93 LEU B C 1
ATOM 2565 O O . LEU B 1 116 ? 57.026 26.406 84.945 1.00 29.13 93 LEU B O 1
ATOM 2570 N N . ASP B 1 117 ? 54.884 25.872 84.499 1.00 26.60 94 ASP B N 1
ATOM 2571 C CA . ASP B 1 117 ? 54.310 26.993 85.238 1.00 25.76 94 ASP B CA 1
ATOM 2572 C C . ASP B 1 117 ? 53.511 26.286 86.330 1.00 25.12 94 ASP B C 1
ATOM 2573 O O . ASP B 1 117 ? 52.394 25.830 86.093 1.00 22.54 94 ASP B O 1
ATOM 2578 N N . TYR B 1 118 ? 54.088 26.190 87.523 1.00 24.09 95 TYR B N 1
ATOM 2579 C CA . TYR B 1 118 ? 53.439 25.466 88.608 1.00 26.27 95 TYR B CA 1
ATOM 2580 C C . TYR B 1 118 ? 52.021 25.909 88.956 1.00 26.29 95 TYR B C 1
ATOM 2581 O O . TYR B 1 118 ? 51.222 25.101 89.431 1.00 25.18 95 TYR B O 1
ATOM 2590 N N . GLN B 1 119 ? 51.702 27.177 88.711 1.00 25.52 96 GLN B N 1
ATOM 2591 C CA . GLN B 1 119 ? 50.373 27.691 89.028 1.00 25.16 96 GLN B CA 1
ATOM 2592 C C . GLN B 1 119 ? 49.281 27.239 88.066 1.00 24.40 96 GLN B C 1
ATOM 2593 O O . GLN B 1 119 ? 48.102 27.488 88.309 1.00 26.10 96 GLN B O 1
ATOM 2599 N N . ARG B 1 120 ? 49.657 26.576 86.977 1.00 22.16 97 ARG B N 1
ATOM 2600 C CA . ARG B 1 120 ? 48.663 26.121 86.011 1.00 23.16 97 ARG B CA 1
ATOM 2601 C C . ARG B 1 120 ? 48.179 24.689 86.276 1.00 20.86 97 ARG B C 1
ATOM 2602 O O . ARG B 1 120 ? 47.183 24.260 85.700 1.00 19.92 97 ARG B O 1
ATOM 2610 N N . LEU B 1 121 ? 48.883 23.960 87.138 1.00 19.47 98 LEU B N 1
ATOM 2611 C CA . LEU B 1 121 ? 48.501 22.577 87.460 1.00 19.91 98 LEU B CA 1
ATOM 2612 C C . LEU B 1 121 ? 47.252 22.557 88.338 1.00 18.27 98 LEU B C 1
ATOM 2613 O O . LEU B 1 121 ? 47.214 23.215 89.371 1.00 17.67 98 LEU B O 1
ATOM 2618 N N . GLY B 1 122 ? 46.234 21.802 87.930 1.00 20.55 99 GLY B N 1
ATOM 2619 C CA . GLY B 1 122 ? 45.017 21.731 88.728 1.00 19.96 99 GLY B CA 1
ATOM 2620 C C . GLY B 1 122 ? 45.335 21.338 90.156 1.00 20.27 99 GLY B C 1
ATOM 2621 O O . GLY B 1 122 ? 46.079 20.385 90.383 1.00 18.79 99 GLY B O 1
ATOM 2622 N N . LEU B 1 123 ? 44.783 22.060 91.128 1.00 19.25 100 LEU B N 1
ATOM 2623 C CA . LEU B 1 123 ? 45.071 21.750 92.524 1.00 19.49 100 LEU B CA 1
ATOM 2624 C C . LEU B 1 123 ? 44.572 20.374 92.954 1.00 19.73 100 LEU B C 1
ATOM 2625 O O . LEU B 1 123 ? 45.163 19.746 93.838 1.00 20.48 100 LEU B O 1
ATOM 2630 N N . ASP B 1 124 ? 43.490 19.898 92.348 1.00 20.02 101 ASP B N 1
ATOM 2631 C CA . ASP B 1 124 ? 43.011 18.569 92.706 1.00 20.38 101 ASP B CA 1
ATOM 2632 C C . ASP B 1 124 ? 44.058 17.535 92.292 1.00 21.23 101 ASP B C 1
ATOM 2633 O O . ASP B 1 124 ? 44.372 16.623 93.057 1.00 19.83 101 ASP B O 1
ATOM 2638 N N . ARG B 1 125 ? 44.615 17.692 91.092 1.00 19.04 102 ARG B N 1
ATOM 2639 C CA . ARG B 1 125 ? 45.653 16.779 90.606 1.00 19.45 102 ARG B CA 1
ATOM 2640 C C . ARG B 1 125 ? 46.861 16.849 91.533 1.00 19.62 102 ARG B C 1
ATOM 2641 O O . ARG B 1 125 ? 47.402 15.827 91.961 1.00 18.14 102 ARG B O 1
ATOM 2649 N N . TRP B 1 126 ? 47.284 18.075 91.823 1.00 18.01 103 TRP B N 1
ATOM 2650 C CA . TRP B 1 126 ? 48.437 18.331 92.681 1.00 19.22 103 TRP B CA 1
ATOM 2651 C C . TRP B 1 126 ? 48.312 17.658 94.047 1.00 19.86 103 TRP B C 1
ATOM 2652 O O . TRP B 1 126 ? 49.215 16.934 94.468 1.00 19.92 103 TRP B O 1
ATOM 2663 N N . LEU B 1 127 ? 47.197 17.877 94.738 1.00 19.50 104 LEU B N 1
ATOM 2664 C CA . LEU B 1 127 ? 47.028 17.274 96.058 1.00 20.03 104 LEU B CA 1
ATOM 2665 C C . LEU B 1 127 ? 46.969 15.750 96.029 1.00 19.11 104 LEU B C 1
ATOM 2666 O O . LEU B 1 127 ? 47.484 15.094 96.928 1.00 20.25 104 LEU B O 1
ATOM 2671 N N . ALA B 1 128 ? 46.350 15.183 94.999 1.00 19.76 105 ALA B N 1
ATOM 2672 C CA . ALA B 1 128 ? 46.253 13.727 94.895 1.00 19.08 105 ALA B CA 1
ATOM 2673 C C . ALA B 1 128 ? 47.612 13.077 94.629 1.00 20.16 105 ALA B C 1
ATOM 2674 O O . ALA B 1 128 ? 47.956 12.065 95.244 1.00 20.14 105 ALA B O 1
ATOM 2676 N N . LEU B 1 129 ? 48.395 13.657 93.724 1.00 19.66 106 LEU B N 1
ATOM 2677 C CA . LEU B 1 129 ? 49.697 13.080 93.403 1.00 19.92 106 LEU B CA 1
ATOM 2678 C C . LEU B 1 129 ? 50.687 13.255 94.553 1.00 19.78 106 LEU B C 1
ATOM 2679 O O . LEU B 1 129 ? 51.537 12.392 94.786 1.00 19.47 106 LEU B O 1
ATOM 2684 N N . VAL B 1 130 ? 50.580 14.365 95.276 1.00 19.93 107 VAL B N 1
ATOM 2685 C CA . VAL B 1 130 ? 51.456 14.594 96.417 1.00 20.01 107 VAL B CA 1
ATOM 2686 C C . VAL B 1 130 ? 51.118 13.551 97.486 1.00 21.49 107 VAL B C 1
ATOM 2687 O O . VAL B 1 130 ? 52.008 12.930 98.077 1.00 20.00 107 VAL B O 1
ATOM 2691 N N . ALA B 1 131 ? 49.827 13.340 97.714 1.00 19.39 108 ALA B N 1
ATOM 2692 C CA . ALA B 1 131 ? 49.394 12.366 98.711 1.00 20.96 108 ALA B CA 1
ATOM 2693 C C . ALA B 1 131 ? 49.895 10.970 98.353 1.00 21.24 108 ALA B C 1
ATOM 2694 O O . ALA B 1 131 ? 50.352 10.222 99.220 1.00 22.17 108 ALA B O 1
ATOM 2696 N N . ALA B 1 132 ? 49.803 10.620 97.075 1.00 20.53 109 ALA B N 1
ATOM 2697 C CA . ALA B 1 132 ? 50.249 9.309 96.614 1.00 20.77 109 ALA B CA 1
ATOM 2698 C C . ALA B 1 132 ? 51.722 9.066 96.923 1.00 21.53 109 ALA B C 1
ATOM 2699 O O . ALA B 1 132 ? 52.084 8.030 97.489 1.00 20.93 109 ALA B O 1
ATOM 2701 N N . HIS B 1 133 ? 52.582 10.012 96.562 1.00 22.26 110 HIS B N 1
ATOM 2702 C CA . HIS B 1 133 ? 54.004 9.817 96.825 1.00 23.40 110 HIS B CA 1
ATOM 2703 C C . HIS B 1 133 ? 54.298 9.844 98.321 1.00 24.48 110 HIS B C 1
ATOM 2704 O O . HIS B 1 133 ? 55.145 9.093 98.808 1.00 25.02 110 HIS B O 1
ATOM 2711 N N . HIS B 1 134 ? 53.593 10.704 99.046 1.00 23.13 111 HIS B N 1
ATOM 2712 C CA . HIS B 1 134 ? 53.766 10.811 100.487 1.00 25.46 111 HIS B CA 1
ATOM 2713 C C . HIS B 1 134 ? 53.525 9.456 101.143 1.00 26.38 111 HIS B C 1
ATOM 2714 O O . HIS B 1 134 ? 54.240 9.058 102.061 1.00 24.91 111 HIS B O 1
ATOM 2721 N N . LEU B 1 135 ? 52.516 8.743 100.658 1.00 25.84 112 LEU B N 1
ATOM 2722 C CA . LEU B 1 135 ? 52.176 7.440 101.211 1.00 26.79 112 LEU B CA 1
ATOM 2723 C C . LEU B 1 135 ? 53.097 6.319 100.741 1.00 28.69 112 LEU B C 1
ATOM 2724 O O . LEU B 1 135 ? 53.480 5.454 101.527 1.00 29.44 112 LEU B O 1
ATOM 2729 N N . ALA B 1 136 ? 53.457 6.341 99.463 1.00 26.28 113 ALA B N 1
ATOM 2730 C CA . ALA B 1 136 ? 54.293 5.294 98.889 1.00 29.02 113 ALA B CA 1
ATOM 2731 C C . ALA B 1 136 ? 55.802 5.483 99.009 1.00 29.10 113 ALA B C 1
ATOM 2732 O O . ALA B 1 136 ? 56.532 4.511 99.215 1.00 29.31 113 ALA B O 1
ATOM 2734 N N . LYS B 1 137 ? 56.266 6.722 98.876 1.00 29.10 114 LYS B N 1
ATOM 2735 C CA . LYS B 1 137 ? 57.696 7.014 98.927 1.00 31.39 114 LYS B CA 1
ATOM 2736 C C . LYS B 1 137 ? 58.393 6.149 97.877 1.00 32.09 114 LYS B C 1
ATOM 2737 O O . LYS B 1 137 ? 59.495 5.641 98.092 1.00 32.17 114 LYS B O 1
ATOM 2743 N N . LYS B 1 138 ? 57.713 5.992 96.743 1.00 31.18 115 LYS B N 1
ATOM 2744 C CA . LYS B 1 138 ? 58.182 5.214 95.595 1.00 31.66 115 LYS B CA 1
ATOM 2745 C C . LYS B 1 138 ? 57.579 5.850 94.349 1.00 28.64 115 LYS B C 1
ATOM 2746 O O . LYS B 1 138 ? 56.739 6.742 94.455 1.00 29.81 115 LYS B O 1
ATOM 2752 N N . ALA B 1 139 ? 57.987 5.382 93.172 1.00 25.93 116 ALA B N 1
ATOM 2753 C CA . ALA B 1 139 ? 57.434 5.909 91.925 1.00 24.40 116 ALA B CA 1
ATOM 2754 C C . ALA B 1 139 ? 55.937 5.599 91.933 1.00 25.59 116 ALA B C 1
ATOM 2755 O O . ALA B 1 139 ? 55.535 4.506 92.339 1.00 24.58 116 ALA B O 1
ATOM 2757 N N . CYS B 1 140 ? 55.114 6.547 91.486 1.00 24.56 117 CYS B N 1
ATOM 2758 C CA . CYS B 1 140 ? 53.662 6.349 91.488 1.00 24.56 117 CYS B CA 1
ATOM 2759 C C . CYS B 1 140 ? 52.952 6.765 90.218 1.00 23.00 117 CYS B C 1
ATOM 2760 O O . CYS B 1 140 ? 53.354 7.710 89.549 1.00 22.11 117 CYS B O 1
ATOM 2763 N N . LEU B 1 141 ? 51.879 6.045 89.910 1.00 20.83 118 LEU B N 1
ATOM 2764 C CA . LEU B 1 141 ? 51.014 6.371 88.787 1.00 19.86 118 LEU B CA 1
ATOM 2765 C C . LEU B 1 141 ? 49.713 6.670 89.529 1.00 20.97 118 LEU B C 1
ATOM 2766 O O . LEU B 1 141 ? 49.233 5.833 90.293 1.00 21.84 118 LEU B O 1
ATOM 2771 N N . VAL B 1 142 ? 49.159 7.860 89.328 1.00 20.30 119 VAL B N 1
ATOM 2772 C CA . VAL B 1 142 ? 47.933 8.250 90.020 1.00 21.06 119 VAL B CA 1
ATOM 2773 C C . VAL B 1 142 ? 46.851 8.594 89.012 1.00 21.23 119 VAL B C 1
ATOM 2774 O O . VAL B 1 142 ? 47.002 9.541 88.246 1.00 20.45 119 VAL B O 1
ATOM 2778 N N . ILE B 1 143 ? 45.764 7.826 89.012 1.00 18.57 120 ILE B N 1
ATOM 2779 C CA . ILE B 1 143 ? 44.673 8.072 88.072 1.00 18.50 120 ILE B CA 1
ATOM 2780 C C . ILE B 1 143 ? 43.361 8.355 88.804 1.00 20.10 120 ILE B C 1
ATOM 2781 O O . ILE B 1 143 ? 42.929 7.567 89.647 1.00 20.02 120 ILE B O 1
ATOM 2786 N N . ASP B 1 144 ? 42.743 9.486 88.483 1.00 20.57 121 ASP B N 1
ATOM 2787 C CA . ASP B 1 144 ? 41.464 9.869 89.084 1.00 21.86 121 ASP B CA 1
ATOM 2788 C C . ASP B 1 144 ? 40.400 9.643 88.011 1.00 22.72 121 ASP B C 1
ATOM 2789 O O . ASP B 1 144 ? 40.417 10.293 86.963 1.00 22.56 121 ASP B O 1
ATOM 2794 N N . LEU B 1 145 ? 39.497 8.697 88.255 1.00 23.32 122 LEU B N 1
ATOM 2795 C CA . LEU B 1 145 ? 38.434 8.393 87.303 1.00 23.15 122 LEU B CA 1
ATOM 2796 C C . LEU B 1 145 ? 37.149 9.057 87.787 1.00 24.01 122 LEU B C 1
ATOM 2797 O O . LEU B 1 145 ? 36.318 8.419 88.436 1.00 22.81 122 LEU B O 1
ATOM 2802 N N . GLY B 1 146 ? 36.985 10.337 87.477 1.00 23.15 123 GLY B N 1
ATOM 2803 C CA . GLY B 1 146 ? 35.792 11.036 87.922 1.00 24.87 123 GLY B CA 1
ATOM 2804 C C . GLY B 1 146 ? 35.028 11.686 86.790 1.00 23.71 123 GLY B C 1
ATOM 2805 O O . GLY B 1 146 ? 34.901 11.110 85.707 1.00 23.87 123 GLY B O 1
ATOM 2806 N N . THR B 1 147 ? 34.498 12.878 87.051 1.00 22.86 124 THR B N 1
ATOM 2807 C CA . THR B 1 147 ? 33.759 13.628 86.041 1.00 23.81 124 THR B CA 1
ATOM 2808 C C . THR B 1 147 ? 34.702 13.741 84.851 1.00 22.22 124 THR B C 1
ATOM 2809 O O . THR B 1 147 ? 34.334 13.472 83.703 1.00 22.39 124 THR B O 1
ATOM 2813 N N . ALA B 1 148 ? 35.923 14.165 85.148 1.00 23.09 125 ALA B N 1
ATOM 2814 C CA . ALA B 1 148 ? 36.975 14.258 84.150 1.00 22.16 125 ALA B CA 1
ATOM 2815 C C . ALA B 1 148 ? 37.947 13.189 84.627 1.00 22.07 125 ALA B C 1
ATOM 2816 O O . ALA B 1 148 ? 37.833 12.706 85.752 1.00 22.21 125 ALA B O 1
ATOM 2818 N N . VAL B 1 149 ? 38.890 12.812 83.777 1.00 20.86 126 VAL B N 1
ATOM 2819 C CA . VAL B 1 149 ? 39.876 11.814 84.155 1.00 20.60 126 VAL B CA 1
ATOM 2820 C C . VAL B 1 149 ? 41.239 12.489 84.130 1.00 20.23 126 VAL B C 1
ATOM 2821 O O . VAL B 1 149 ? 41.560 13.214 83.189 1.00 20.54 126 VAL B O 1
ATOM 2825 N N . THR B 1 150 ? 42.026 12.271 85.177 1.00 19.79 127 THR B N 1
ATOM 2826 C CA . THR B 1 150 ? 43.365 12.844 85.235 1.00 21.17 127 THR B CA 1
ATOM 2827 C C . THR B 1 150 ? 44.326 11.746 85.646 1.00 20.88 127 THR B C 1
ATOM 2828 O O . THR B 1 150 ? 43.968 10.830 86.394 1.00 20.25 127 THR B O 1
ATOM 2832 N N . SER B 1 151 ? 45.543 11.825 85.129 1.00 19.56 128 SER B N 1
ATOM 2833 C CA . SER B 1 151 ? 46.562 10.845 85.451 1.00 20.96 128 SER B CA 1
ATOM 2834 C C . SER B 1 151 ? 47.885 11.575 85.589 1.00 21.18 128 SER B C 1
ATOM 2835 O O . SER B 1 151 ? 48.241 12.384 84.735 1.00 21.49 128 SER B O 1
ATOM 2838 N N . ASP B 1 152 ? 48.603 11.288 86.669 1.00 20.44 129 ASP B N 1
ATOM 2839 C CA . ASP B 1 152 ? 49.892 11.907 86.907 1.00 18.67 129 ASP B CA 1
ATOM 2840 C C . ASP B 1 152 ? 50.911 10.867 87.338 1.00 20.05 129 ASP B C 1
ATOM 2841 O O . ASP B 1 152 ? 50.577 9.884 88.009 1.00 17.11 129 ASP B O 1
ATOM 2846 N N . LEU B 1 153 ? 52.155 11.087 86.931 1.00 20.53 130 LEU B N 1
ATOM 2847 C CA . LEU B 1 153 ? 53.245 10.183 87.259 1.00 20.84 130 LEU B CA 1
ATOM 2848 C C . LEU B 1 153 ? 54.276 10.902 88.114 1.00 20.62 130 LEU B C 1
ATOM 2849 O O . LEU B 1 153 ? 54.623 12.053 87.848 1.00 19.67 130 LEU B O 1
ATOM 2854 N N . VAL B 1 154 ? 54.756 10.219 89.150 1.00 20.56 131 VAL B N 1
ATOM 2855 C CA . VAL B 1 154 ? 55.749 10.792 90.050 1.00 21.27 131 VAL B CA 1
ATOM 2856 C C . VAL B 1 154 ? 56.913 9.814 90.205 1.00 23.6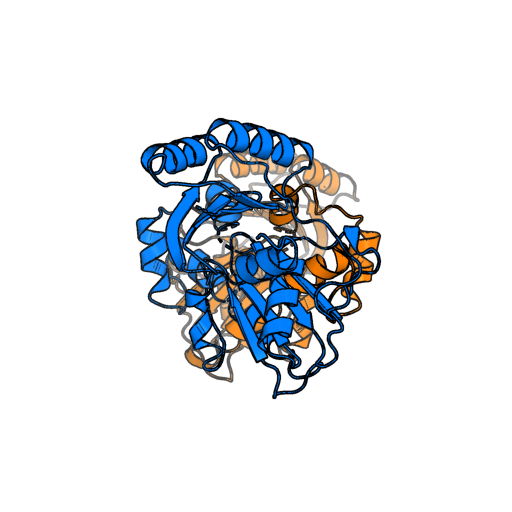2 131 VAL B C 1
ATOM 2857 O O . VAL B 1 154 ? 56.706 8.625 90.454 1.00 22.75 131 VAL B O 1
ATOM 2861 N N . ALA B 1 155 ? 58.131 10.320 90.044 1.00 23.72 132 ALA B N 1
ATOM 2862 C CA . ALA B 1 155 ? 59.325 9.493 90.167 1.00 25.39 132 ALA B CA 1
ATOM 2863 C C . ALA B 1 155 ? 59.583 9.138 91.627 1.00 25.77 132 ALA B C 1
ATOM 2864 O O . ALA B 1 155 ? 59.067 9.788 92.536 1.00 24.03 132 ALA B O 1
ATOM 2866 N N . ALA B 1 156 ? 60.388 8.100 91.841 1.00 26.12 133 ALA B N 1
ATOM 2867 C CA . ALA B 1 156 ? 60.713 7.642 93.184 1.00 26.60 133 ALA B CA 1
ATOM 2868 C C . ALA B 1 156 ? 61.278 8.755 94.062 1.00 27.25 133 ALA B C 1
ATOM 2869 O O . ALA B 1 156 ? 61.069 8.755 95.279 1.00 27.70 133 ALA B O 1
ATOM 2871 N N . ASP B 1 157 ? 61.980 9.709 93.455 1.00 26.18 134 ASP B N 1
ATOM 2872 C CA . ASP B 1 157 ? 62.567 10.801 94.225 1.00 27.50 134 ASP B CA 1
ATOM 2873 C C . ASP B 1 157 ? 61.597 11.946 94.518 1.00 27.48 134 ASP B C 1
ATOM 2874 O O . ASP B 1 157 ? 61.991 12.989 95.038 1.00 25.36 134 ASP B O 1
ATOM 2879 N N . GLY B 1 158 ? 60.326 11.749 94.187 1.00 25.97 135 GLY B N 1
ATOM 2880 C CA . GLY B 1 158 ? 59.338 12.777 94.460 1.00 25.32 135 GLY B CA 1
ATOM 2881 C C . GLY B 1 158 ? 59.136 13.809 93.368 1.00 24.60 135 GLY B C 1
ATOM 2882 O O . GLY B 1 158 ? 58.374 14.759 93.547 1.00 25.58 135 GLY B O 1
ATOM 2883 N N . VAL B 1 159 ? 59.811 13.642 92.237 1.00 23.24 136 VAL B N 1
ATOM 2884 C CA . VAL B 1 159 ? 59.646 14.596 91.150 1.00 22.64 136 VAL B CA 1
ATOM 2885 C C . VAL B 1 159 ? 58.465 14.209 90.264 1.00 21.63 136 VAL B C 1
ATOM 2886 O O . VAL B 1 159 ? 58.452 13.142 89.656 1.00 20.34 136 VAL B O 1
ATOM 2890 N N . HIS B 1 160 ? 57.470 15.089 90.216 1.00 21.59 137 HIS B N 1
ATOM 2891 C CA . HIS B 1 160 ? 56.275 14.907 89.393 1.00 21.02 137 HIS B CA 1
ATOM 2892 C C . HIS B 1 160 ? 56.736 15.019 87.936 1.00 21.69 137 HIS B C 1
ATOM 2893 O O . HIS B 1 160 ? 57.321 16.029 87.550 1.00 22.12 137 HIS B O 1
ATOM 2900 N N . LEU B 1 161 ? 56.495 13.978 87.137 1.00 20.20 138 LEU B N 1
ATOM 2901 C CA . LEU B 1 161 ? 56.901 13.987 85.730 1.00 22.24 138 LEU B CA 1
ATOM 2902 C C . LEU B 1 161 ? 55.953 14.788 84.848 1.00 22.10 138 LEU B C 1
ATOM 2903 O O . LEU B 1 161 ? 56.346 15.318 83.805 1.00 22.63 138 LEU B O 1
ATOM 2908 N N . GLY B 1 162 ? 54.699 14.864 85.271 1.00 20.62 139 GLY B N 1
ATOM 2909 C CA . GLY B 1 162 ? 53.689 15.567 84.500 1.00 18.74 139 GLY B CA 1
ATOM 2910 C C . GLY B 1 162 ? 52.475 14.660 84.445 1.00 18.87 139 GLY B C 1
ATOM 2911 O O . GLY B 1 162 ? 52.430 13.644 85.147 1.00 16.65 139 GLY B O 1
ATOM 2912 N N . GLY B 1 163 ? 51.494 14.992 83.613 1.00 18.35 140 GLY B N 1
ATOM 2913 C CA . GLY B 1 163 ? 50.313 14.153 83.566 1.00 17.57 140 GLY B CA 1
ATOM 2914 C C . GLY B 1 163 ? 49.403 14.380 82.378 1.00 19.04 140 GLY B C 1
ATOM 2915 O O . GLY B 1 163 ? 49.775 15.031 81.396 1.00 18.03 140 GLY B O 1
ATOM 2916 N N . TYR B 1 164 ? 48.193 13.844 82.489 1.00 17.96 141 TYR B N 1
ATOM 2917 C CA . TYR B 1 164 ? 47.215 13.921 81.420 1.00 17.54 141 TYR B CA 1
ATOM 2918 C C . TYR B 1 164 ? 45.821 14.275 81.917 1.00 17.87 141 TYR B C 1
ATOM 2919 O O . TYR B 1 164 ? 45.486 14.050 83.080 1.00 16.98 141 TYR B O 1
ATOM 2928 N N . ILE B 1 165 ? 45.011 14.797 81.001 1.00 18.21 142 ILE B N 1
ATOM 2929 C CA . ILE B 1 165 ? 43.629 15.174 81.283 1.00 19.44 142 ILE B CA 1
ATOM 2930 C C . ILE B 1 165 ? 42.750 14.644 80.144 1.00 20.11 142 ILE B C 1
ATOM 2931 O O . ILE B 1 165 ? 43.076 14.826 78.967 1.00 18.36 142 ILE B O 1
ATOM 2936 N N . CYS B 1 166 ? 41.646 13.990 80.501 1.00 20.22 143 CYS B N 1
ATOM 2937 C CA . CYS B 1 166 ? 40.698 13.441 79.526 1.00 23.63 143 CYS B CA 1
ATOM 2938 C C . CYS B 1 166 ? 39.289 13.542 80.096 1.00 22.06 143 CYS B C 1
ATOM 2939 O O . CYS B 1 166 ? 39.105 13.781 81.284 1.00 21.43 143 CYS B O 1
ATOM 2942 N N . PRO B 1 167 ? 38.273 13.359 79.248 1.00 21.37 144 PRO B N 1
ATOM 2943 C CA . PRO B 1 167 ? 36.909 13.430 79.779 1.00 21.59 144 PRO B CA 1
ATOM 2944 C C . PRO B 1 167 ? 36.607 12.102 80.481 1.00 21.62 144 PRO B C 1
ATOM 2945 O O . PRO B 1 167 ? 37.178 11.069 80.129 1.00 21.39 144 PRO B O 1
ATOM 2949 N N . GLY B 1 168 ? 35.739 12.135 81.488 1.00 20.91 145 GLY B N 1
ATOM 2950 C CA . GLY B 1 168 ? 35.360 10.917 82.181 1.00 20.80 145 GLY B CA 1
ATOM 2951 C C . GLY B 1 168 ? 34.048 10.435 81.582 1.00 22.21 145 GLY B C 1
ATOM 2952 O O . GLY B 1 168 ? 33.572 11.024 80.614 1.00 21.44 145 GLY B O 1
ATOM 2961 N N . THR B 1 170 ? 30.899 10.730 82.513 1.00 22.84 147 THR B N 1
ATOM 2962 C CA . THR B 1 170 ? 29.855 11.745 82.455 1.00 24.76 147 THR B CA 1
ATOM 2963 C C . THR B 1 170 ? 30.122 12.816 81.405 1.00 25.10 147 THR B C 1
ATOM 2964 O O . THR B 1 170 ? 29.194 13.282 80.746 1.00 22.84 147 THR B O 1
ATOM 2968 N N . LEU B 1 171 ? 31.384 13.203 81.241 1.00 21.97 148 LEU B N 1
ATOM 2969 C CA . LEU B 1 171 ? 31.738 14.212 80.249 1.00 21.79 148 LEU B CA 1
ATOM 2970 C C . LEU B 1 171 ? 31.629 13.666 78.822 1.00 22.25 148 LEU B C 1
ATOM 2971 O O . LEU B 1 171 ? 31.242 14.390 77.903 1.00 22.76 148 LEU B O 1
ATOM 2984 N N . ARG B 1 173 ? 29.542 11.252 77.811 1.00 24.34 150 ARG B N 1
ATOM 2985 C CA . ARG B 1 173 ? 28.108 11.146 77.526 1.00 26.01 150 ARG B CA 1
ATOM 2986 C C . ARG B 1 173 ? 27.552 12.513 77.184 1.00 24.05 150 ARG B C 1
ATOM 2987 O O . ARG B 1 173 ? 26.796 12.672 76.230 1.00 24.85 150 ARG B O 1
ATOM 2995 N N . SER B 1 174 ? 27.935 13.499 77.984 1.00 25.50 151 SER B N 1
ATOM 2996 C CA . SER B 1 174 ? 27.475 14.868 77.818 1.00 27.15 151 SER B CA 1
ATOM 2997 C C . SER B 1 174 ? 27.840 15.481 76.469 1.00 27.30 151 SER B C 1
ATOM 2998 O O . SER B 1 174 ? 27.006 16.110 75.817 1.00 26.39 151 SER B O 1
ATOM 3001 N N . GLN B 1 175 ? 29.085 15.305 76.040 1.00 25.09 152 GLN B N 1
ATOM 3002 C CA . GLN B 1 175 ? 29.487 15.882 74.769 1.00 24.35 152 GLN B CA 1
ATOM 3003 C C . GLN B 1 175 ? 28.807 15.188 73.587 1.00 23.70 152 GLN B C 1
ATOM 3004 O O . GLN B 1 175 ? 28.506 15.823 72.579 1.00 22.13 152 GLN B O 1
ATOM 3010 N N . LEU B 1 176 ? 28.540 13.893 73.715 1.00 21.91 153 LEU B N 1
ATOM 3011 C CA . LEU B 1 176 ? 27.870 13.168 72.640 1.00 21.50 153 LEU B CA 1
ATOM 3012 C C . LEU B 1 176 ? 26.398 13.585 72.590 1.00 23.14 153 LEU B C 1
ATOM 3013 O O . LEU B 1 176 ? 25.817 13.737 71.519 1.00 20.86 153 LEU B O 1
ATOM 3018 N N . ARG B 1 177 ? 25.809 13.785 73.762 1.00 24.97 154 ARG B N 1
ATOM 3019 C CA . ARG B 1 177 ? 24.412 14.206 73.875 1.00 28.21 154 ARG B CA 1
ATOM 3020 C C . ARG B 1 177 ? 24.250 15.569 73.192 1.00 28.28 154 ARG B C 1
ATOM 3021 O O . ARG B 1 177 ? 23.297 15.803 72.449 1.00 28.64 154 ARG B O 1
ATOM 3029 N N . THR B 1 178 ? 25.201 16.461 73.447 1.00 26.66 155 THR B N 1
ATOM 3030 C CA . THR B 1 178 ? 25.198 17.800 72.873 1.00 27.82 155 THR B CA 1
ATOM 3031 C C . THR B 1 178 ? 25.490 17.770 71.372 1.00 27.65 155 THR B C 1
ATOM 3032 O O . THR B 1 178 ? 25.003 18.610 70.617 1.00 27.23 155 THR B O 1
ATOM 3036 N N . HIS B 1 179 ? 26.286 16.794 70.947 1.00 25.55 156 HIS B N 1
ATOM 3037 C CA . HIS B 1 179 ? 26.662 16.650 69.543 1.00 24.83 156 HIS B CA 1
ATOM 3038 C C . HIS B 1 179 ? 25.490 16.258 68.634 1.00 24.91 156 HIS B C 1
ATOM 3039 O O . HIS B 1 179 ? 25.372 16.759 67.518 1.00 23.37 156 HIS B O 1
ATOM 3046 N N . THR B 1 180 ? 24.630 15.363 69.106 1.00 25.39 157 THR B N 1
ATOM 3047 C CA . THR B 1 180 ? 23.498 14.922 68.297 1.00 27.33 157 THR B CA 1
ATOM 3048 C C . THR B 1 180 ? 22.273 14.536 69.112 1.00 26.99 157 THR B C 1
ATOM 3049 O O . THR B 1 180 ? 22.383 13.875 70.144 1.00 26.39 157 THR B O 1
ATOM 3053 N N . ARG B 1 181 ? 21.101 14.938 68.628 1.00 28.56 158 ARG B N 1
ATOM 3054 C CA . ARG B 1 181 ? 19.850 14.618 69.305 1.00 30.30 158 ARG B CA 1
ATOM 3055 C C . ARG B 1 181 ? 19.529 13.134 69.138 1.00 30.98 158 ARG B C 1
ATOM 3056 O O . ARG B 1 181 ? 18.581 12.623 69.734 1.00 30.04 158 ARG B O 1
ATOM 3064 N N . ARG B 1 182 ? 20.328 12.443 68.329 1.00 30.73 159 ARG B N 1
ATOM 3065 C CA . ARG B 1 182 ? 20.130 11.017 68.092 1.00 32.61 159 ARG B CA 1
ATOM 3066 C C . ARG B 1 182 ? 20.538 10.189 69.303 1.00 32.08 159 ARG B C 1
ATOM 3067 O O . ARG B 1 182 ? 20.132 9.036 69.435 1.00 32.57 159 ARG B O 1
ATOM 3075 N N . ILE B 1 183 ? 21.359 10.767 70.174 1.00 30.29 160 ILE B N 1
ATOM 3076 C CA . ILE B 1 183 ? 21.820 10.054 71.360 1.00 30.07 160 ILE B CA 1
ATOM 3077 C C . ILE B 1 183 ? 21.064 10.484 72.615 1.00 31.43 160 ILE B C 1
ATOM 3078 O O . ILE B 1 183 ? 21.401 11.480 73.254 1.00 29.18 160 ILE B O 1
ATOM 3083 N N . ARG B 1 184 ? 20.036 9.713 72.957 1.00 33.75 161 ARG B N 1
ATOM 3084 C CA . ARG B 1 184 ? 19.199 9.980 74.122 1.00 36.32 161 ARG B CA 1
ATOM 3085 C C . ARG B 1 184 ? 18.646 8.672 74.678 1.00 37.86 161 ARG B C 1
ATOM 3086 O O . ARG B 1 184 ? 18.047 7.886 73.947 1.00 39.41 161 ARG B O 1
ATOM 3094 N N . TYR B 1 185 ? 18.856 8.435 75.967 1.00 39.03 162 TYR B N 1
ATOM 3095 C CA . TYR B 1 185 ? 18.351 7.230 76.611 1.00 39.61 162 TYR B CA 1
ATOM 3096 C C . TYR B 1 185 ? 18.334 7.360 78.127 1.00 41.71 162 TYR B C 1
ATOM 3097 O O . TYR B 1 185 ? 19.017 8.216 78.694 1.00 40.53 162 TYR B O 1
ATOM 3106 N N . ASP B 1 186 ? 17.540 6.506 78.770 1.00 43.95 163 ASP B N 1
ATOM 3107 C CA . ASP B 1 186 ? 17.381 6.491 80.224 1.00 46.71 163 ASP B CA 1
ATOM 3108 C C . ASP B 1 186 ? 18.593 5.915 80.943 1.00 46.14 163 ASP B C 1
ATOM 3109 O O . ASP B 1 186 ? 19.443 5.274 80.329 1.00 45.83 163 ASP B O 1
ATOM 3114 N N . ASP B 1 187 ? 18.651 6.136 82.255 1.00 46.22 164 ASP B N 1
ATOM 3115 C CA . ASP B 1 187 ? 19.741 5.621 83.073 1.00 45.67 164 ASP B CA 1
ATOM 3116 C C . ASP B 1 187 ? 19.611 4.111 83.200 1.00 44.12 164 ASP B C 1
ATOM 3117 O O . ASP B 1 187 ? 20.610 3.396 83.251 1.00 42.22 164 ASP B O 1
ATOM 3122 N N . ALA B 1 188 ? 18.372 3.633 83.260 1.00 42.28 165 ALA B N 1
ATOM 3123 C CA . ALA B 1 188 ? 18.120 2.204 83.375 1.00 41.37 165 ALA B CA 1
ATOM 3124 C C . ALA B 1 188 ? 18.721 1.506 82.165 1.00 40.50 165 ALA B C 1
ATOM 3125 O O . ALA B 1 188 ? 19.419 0.502 82.296 1.00 40.16 165 ALA B O 1
ATOM 3127 N N . GLU B 1 189 ? 18.446 2.049 80.985 1.00 39.96 166 GLU B N 1
ATOM 3128 C CA . GLU B 1 189 ? 18.968 1.478 79.753 1.00 39.67 166 GLU B CA 1
ATOM 3129 C C . GLU B 1 189 ? 20.491 1.592 79.761 1.00 38.59 166 GLU B C 1
ATOM 3130 O O . GLU B 1 189 ? 21.197 0.673 79.349 1.00 37.01 166 GLU B O 1
ATOM 3136 N N . ALA B 1 190 ? 20.988 2.726 80.246 1.00 35.94 167 ALA B N 1
ATOM 3137 C CA . ALA B 1 190 ? 22.424 2.964 80.319 1.00 36.92 167 ALA B CA 1
ATOM 3138 C C . ALA B 1 190 ? 23.097 1.942 81.229 1.00 37.24 167 ALA B C 1
ATOM 3139 O O . ALA B 1 190 ? 24.123 1.364 80.874 1.00 37.58 167 ALA B O 1
ATOM 3141 N N . ARG B 1 191 ? 22.515 1.717 82.403 1.00 38.17 168 ARG B N 1
ATOM 3142 C CA . ARG B 1 191 ? 23.074 0.762 83.354 1.00 39.59 168 ARG B CA 1
ATOM 3143 C C . ARG B 1 191 ? 23.071 -0.663 82.813 1.00 38.99 168 ARG B C 1
ATOM 3144 O O . ARG B 1 191 ? 24.044 -1.399 82.987 1.00 39.79 168 ARG B O 1
ATOM 3152 N N . ARG B 1 192 ? 21.980 -1.053 82.159 1.00 38.60 169 ARG B N 1
ATOM 3153 C CA . ARG B 1 192 ? 21.873 -2.394 81.595 1.00 38.52 169 ARG B CA 1
ATOM 3154 C C . ARG B 1 192 ? 22.913 -2.624 80.503 1.00 37.78 169 ARG B C 1
ATOM 3155 O O . ARG B 1 192 ? 23.443 -3.726 80.358 1.00 36.33 169 ARG B O 1
ATOM 3163 N N . ALA B 1 193 ? 23.201 -1.574 79.743 1.00 36.58 170 ALA B N 1
ATOM 3164 C CA . ALA B 1 193 ? 24.158 -1.647 78.646 1.00 35.86 170 ALA B CA 1
ATOM 3165 C C . ALA B 1 193 ? 25.576 -2.029 79.069 1.00 35.37 170 ALA B C 1
ATOM 3166 O O . ALA B 1 193 ? 26.305 -2.658 78.305 1.00 34.97 170 ALA B O 1
ATOM 3168 N N . LEU B 1 194 ? 25.968 -1.656 80.281 1.00 34.80 171 LEU B N 1
ATOM 3169 C CA . LEU B 1 194 ? 27.315 -1.953 80.754 1.00 36.65 171 LEU B CA 1
ATOM 3170 C C . LEU B 1 194 ? 27.525 -3.374 81.259 1.00 35.69 171 LEU B C 1
ATOM 3171 O O . LEU B 1 194 ? 28.602 -3.706 81.744 1.00 36.77 171 LEU B O 1
ATOM 3176 N N . ALA B 1 195 ? 26.502 -4.212 81.131 1.00 36.72 172 ALA B N 1
ATOM 3177 C CA . ALA B 1 195 ? 26.589 -5.598 81.576 1.00 36.55 172 ALA B CA 1
ATOM 3178 C C . ALA B 1 195 ? 27.458 -6.412 80.625 1.00 36.22 172 ALA B C 1
ATOM 3179 O O . ALA B 1 195 ? 27.741 -7.581 80.877 1.00 36.13 172 ALA B O 1
ATOM 3181 N N . SER B 1 196 ? 27.877 -5.784 79.532 1.00 34.26 173 SER B N 1
ATOM 3182 C CA . SER B 1 196 ? 28.716 -6.440 78.536 1.00 32.86 173 SER B CA 1
ATOM 3183 C C . SER B 1 196 ? 29.466 -5.411 77.704 1.00 31.60 173 SER B C 1
ATOM 3184 O O . SER B 1 196 ? 28.988 -4.293 77.518 1.00 31.48 173 SER B O 1
ATOM 3187 N N . LEU B 1 197 ? 30.637 -5.790 77.200 1.00 30.55 174 LEU B N 1
ATOM 3188 C CA . LEU B 1 197 ? 31.424 -4.884 76.371 1.00 29.85 174 LEU B CA 1
ATOM 3189 C C . LEU B 1 197 ? 31.433 -5.331 74.911 1.00 29.33 174 LEU B C 1
ATOM 3190 O O . LEU B 1 197 ? 32.191 -4.805 74.102 1.00 29.04 174 LEU B O 1
ATOM 3195 N N . GLN B 1 198 ? 30.577 -6.298 74.584 1.00 27.58 175 GLN B N 1
ATOM 3196 C CA . GLN B 1 198 ? 30.454 -6.813 73.218 1.00 29.19 175 GLN B CA 1
ATOM 3197 C C . GLN B 1 198 ? 29.863 -5.708 72.345 1.00 26.22 175 GLN B C 1
ATOM 3198 O O . GLN B 1 198 ? 29.292 -4.752 72.860 1.00 25.39 175 GLN B O 1
ATOM 3204 N N . PRO B 1 199 ? 29.984 -5.827 71.011 1.00 24.57 176 PRO B N 1
ATOM 3205 C CA . PRO B 1 199 ? 29.437 -4.796 70.123 1.00 24.24 176 PRO B CA 1
ATOM 3206 C C . PRO B 1 199 ? 27.979 -4.469 70.429 1.00 25.03 176 PRO B C 1
ATOM 3207 O O . PRO B 1 199 ? 27.162 -5.365 70.649 1.00 24.72 176 PRO B O 1
ATOM 3211 N N . GLY B 1 200 ? 27.660 -3.180 70.445 1.00 24.69 177 GLY B N 1
ATOM 3212 C CA . GLY B 1 200 ? 26.303 -2.758 70.744 1.00 25.80 177 GLY B CA 1
ATOM 3213 C C . GLY B 1 200 ? 25.351 -2.873 69.575 1.00 27.34 177 GLY B C 1
ATOM 3214 O O . GLY B 1 200 ? 25.735 -2.643 68.428 1.00 27.30 177 GLY B O 1
ATOM 3215 N N . GLN B 1 201 ? 24.101 -3.222 69.867 1.00 27.75 178 GLN B N 1
ATOM 3216 C CA . GLN B 1 201 ? 23.094 -3.367 68.826 1.00 27.80 178 GLN B CA 1
ATOM 3217 C C . GLN B 1 201 ? 21.962 -2.369 69.019 1.00 28.41 178 GLN B C 1
ATOM 3218 O O . GLN B 1 201 ? 20.874 -2.522 68.464 1.00 28.86 178 GLN B O 1
ATOM 3224 N N . ALA B 1 202 ? 22.248 -1.339 69.809 1.00 25.88 179 ALA B N 1
ATOM 3225 C CA . ALA B 1 202 ? 21.316 -0.262 70.103 1.00 25.32 179 ALA B CA 1
ATOM 3226 C C . ALA B 1 202 ? 22.185 0.920 70.529 1.00 25.76 179 ALA B C 1
ATOM 3227 O O . ALA B 1 202 ? 23.293 0.724 71.023 1.00 25.52 179 ALA B O 1
ATOM 3229 N N . THR B 1 203 ? 21.692 2.137 70.334 1.00 25.60 180 THR B N 1
ATOM 3230 C CA . THR B 1 203 ? 22.453 3.333 70.686 1.00 26.18 180 THR B CA 1
ATOM 3231 C C . THR B 1 203 ? 23.013 3.332 72.109 1.00 26.35 180 THR B C 1
ATOM 3232 O O . THR B 1 203 ? 24.194 3.626 72.318 1.00 25.65 180 THR B O 1
ATOM 3236 N N . ALA B 1 204 ? 22.171 3.018 73.090 1.00 25.36 181 ALA B N 1
ATOM 3237 C CA . ALA B 1 204 ? 22.613 2.991 74.482 1.00 25.62 181 ALA B CA 1
ATOM 3238 C C . ALA B 1 204 ? 23.796 2.038 74.664 1.00 25.88 181 ALA B C 1
ATOM 3239 O O . ALA B 1 204 ? 24.742 2.345 75.384 1.00 24.91 181 ALA B O 1
ATOM 3241 N N . GLU B 1 205 ? 23.738 0.878 74.015 1.00 23.71 182 GLU B N 1
ATOM 3242 C CA . GLU B 1 205 ? 24.820 -0.096 74.121 1.00 25.34 182 GLU B CA 1
ATOM 3243 C C . GLU B 1 205 ? 26.087 0.397 73.422 1.00 22.82 182 GLU B C 1
ATOM 3244 O O . GLU B 1 205 ? 27.183 0.279 73.963 1.00 23.95 182 GLU B O 1
ATOM 3250 N N . ALA B 1 206 ? 25.933 0.949 72.222 1.00 21.59 183 ALA B N 1
ATOM 3251 C CA . ALA B 1 206 ? 27.079 1.444 71.464 1.00 21.23 183 ALA B CA 1
ATOM 3252 C C . ALA B 1 206 ? 27.818 2.557 72.208 1.00 22.26 183 ALA B C 1
ATOM 3253 O O . ALA B 1 206 ? 29.043 2.545 72.290 1.00 23.07 183 ALA B O 1
ATOM 3255 N N . VAL B 1 207 ? 27.069 3.511 72.750 1.00 20.76 184 VAL B N 1
ATOM 3256 C CA . VAL B 1 207 ? 27.662 4.638 73.465 1.00 21.59 184 VAL B CA 1
ATOM 3257 C C . VAL B 1 207 ? 28.267 4.285 74.826 1.00 22.01 184 VAL B C 1
ATOM 3258 O O . VAL B 1 207 ? 29.424 4.614 75.096 1.00 19.41 184 VAL B O 1
ATOM 3262 N N . GLU B 1 208 ? 27.497 3.625 75.690 1.00 21.98 185 GLU B N 1
ATOM 3263 C CA . GLU B 1 208 ? 28.010 3.275 77.009 1.00 21.58 185 GLU B CA 1
ATOM 3264 C C . GLU B 1 208 ? 29.205 2.335 76.927 1.00 23.42 185 GLU B C 1
ATOM 3265 O O . GLU B 1 208 ? 30.198 2.520 77.632 1.00 22.59 185 GLU B O 1
ATOM 3271 N N . ARG B 1 209 ? 29.124 1.332 76.059 1.00 21.76 186 ARG B N 1
ATOM 3272 C CA . ARG B 1 209 ? 30.228 0.391 75.920 1.00 22.86 186 ARG B CA 1
ATOM 3273 C C . ARG B 1 209 ? 31.417 1.026 75.208 1.00 22.30 186 ARG B C 1
ATOM 3274 O O . ARG B 1 209 ? 32.565 0.729 75.531 1.00 22.30 186 ARG B O 1
ATOM 3282 N N . GLY B 1 210 ? 31.141 1.893 74.238 1.00 21.49 187 GLY B N 1
ATOM 3283 C CA . GLY B 1 210 ? 32.220 2.548 73.519 1.00 21.30 187 GLY B CA 1
ATOM 3284 C C . GLY B 1 210 ? 33.003 3.442 74.464 1.00 22.76 187 GLY B C 1
ATOM 3285 O O . GLY B 1 210 ? 34.241 3.414 74.502 1.00 22.20 187 GLY B O 1
ATOM 3286 N N . CYS B 1 211 ? 32.274 4.234 75.242 1.00 20.91 188 CYS B N 1
ATOM 3287 C CA . CYS B 1 211 ? 32.902 5.142 76.190 1.00 23.01 188 CYS B CA 1
ATOM 3288 C C . CYS B 1 211 ? 33.659 4.402 77.289 1.00 22.17 188 CYS B C 1
ATOM 3289 O O . CYS B 1 211 ? 34.721 4.855 77.725 1.00 21.24 188 CYS B O 1
ATOM 3292 N N . LEU B 1 212 ? 33.130 3.264 77.733 1.00 21.50 189 LEU B N 1
ATOM 3293 C CA . LEU B 1 212 ? 33.809 2.504 78.774 1.00 22.66 189 LEU B CA 1
ATOM 3294 C C . LEU B 1 212 ? 35.083 1.878 78.225 1.00 20.54 189 LEU B C 1
ATOM 3295 O O . LEU B 1 212 ? 36.087 1.800 78.926 1.00 21.90 189 LEU B O 1
ATOM 3300 N N . LEU B 1 213 ? 35.045 1.423 76.976 1.00 21.59 190 LEU B N 1
ATOM 3301 C CA . LEU B 1 213 ? 36.234 0.835 76.373 1.00 22.10 190 LEU B CA 1
ATOM 3302 C C . LEU B 1 213 ? 37.291 1.925 76.192 1.00 22.23 190 LEU B C 1
ATOM 3303 O O . LEU B 1 213 ? 38.486 1.667 76.283 1.00 21.75 190 LEU B O 1
ATOM 3316 N N . LEU B 1 215 ? 37.660 4.440 78.221 1.00 25.09 192 LEU B N 1
ATOM 3317 C CA . LEU B 1 215 ? 38.179 4.649 79.568 1.00 25.42 192 LEU B CA 1
ATOM 3318 C C . LEU B 1 215 ? 39.156 3.524 79.929 1.00 25.03 192 LEU B C 1
ATOM 3319 O O . LEU B 1 215 ? 40.259 3.770 80.425 1.00 22.61 192 LEU B O 1
ATOM 3324 N N . ARG B 1 216 ? 38.748 2.285 79.676 1.00 22.34 193 ARG B N 1
ATOM 3325 C CA . ARG B 1 216 ? 39.590 1.135 79.988 1.00 22.38 193 ARG B CA 1
ATOM 3326 C C . ARG B 1 216 ? 40.870 1.131 79.150 1.00 22.97 193 ARG B C 1
ATOM 3327 O O . ARG B 1 216 ? 41.934 0.729 79.630 1.00 22.60 193 ARG B O 1
ATOM 3335 N N . GLY B 1 217 ? 40.761 1.591 77.907 1.00 22.18 194 GLY B N 1
ATOM 3336 C CA . GLY B 1 217 ? 41.912 1.654 77.026 1.00 22.09 194 GLY B CA 1
ATOM 3337 C C . GLY B 1 217 ? 42.905 2.698 77.504 1.00 23.04 194 GLY B C 1
ATOM 3338 O O . GLY B 1 217 ? 44.118 2.501 77.416 1.00 21.63 194 GLY B O 1
ATOM 3339 N N . PHE B 1 218 ? 42.392 3.820 78.000 1.00 21.23 195 PHE B N 1
ATOM 3340 C CA . PHE B 1 218 ? 43.249 4.880 78.513 1.00 21.70 195 PHE B CA 1
ATOM 3341 C C . PHE B 1 218 ? 44.036 4.362 79.712 1.00 21.23 195 PHE B C 1
ATOM 3342 O O . PHE B 1 218 ? 45.229 4.625 79.842 1.00 22.04 195 PHE B O 1
ATOM 3350 N N . VAL B 1 219 ? 43.366 3.618 80.585 1.00 20.86 196 VAL B N 1
ATOM 3351 C CA . VAL B 1 219 ? 44.020 3.059 81.763 1.00 21.00 196 VAL B CA 1
ATOM 3352 C C . VAL B 1 219 ? 45.174 2.134 81.377 1.00 20.58 196 VAL B C 1
ATOM 3353 O O . VAL B 1 219 ? 46.236 2.154 82.008 1.00 22.00 196 VAL B O 1
ATOM 3357 N N . ARG B 1 220 ? 44.978 1.325 80.342 1.00 20.49 197 ARG B N 1
ATOM 3358 C CA . ARG B 1 220 ? 46.044 0.431 79.907 1.00 21.88 197 ARG B CA 1
ATOM 3359 C C . ARG B 1 220 ? 47.196 1.230 79.298 1.00 22.80 197 ARG B C 1
ATOM 3360 O O . ARG B 1 220 ? 48.361 0.873 79.479 1.00 21.13 197 ARG B O 1
ATOM 3368 N N . GLU B 1 221 ? 46.880 2.313 78.588 1.00 21.16 198 GLU B N 1
ATOM 3369 C CA . GLU B 1 221 ? 47.926 3.155 78.000 1.00 21.70 198 GLU B CA 1
ATOM 3370 C C . GLU B 1 221 ? 48.740 3.772 79.140 1.00 21.41 198 GLU B C 1
ATOM 3371 O O . GLU B 1 221 ? 49.962 3.896 79.056 1.00 22.29 198 GLU B O 1
ATOM 3377 N N . GLN B 1 222 ? 48.050 4.164 80.207 1.00 20.34 199 GLN B N 1
ATOM 3378 C CA . GLN B 1 222 ? 48.718 4.756 81.360 1.00 21.65 199 GLN B CA 1
ATOM 3379 C C . GLN B 1 222 ? 49.631 3.754 82.055 1.00 23.12 199 GLN B C 1
ATOM 3380 O O . GLN B 1 222 ? 50.739 4.097 82.463 1.00 20.78 199 GLN B O 1
ATOM 3386 N N . TYR B 1 223 ? 49.160 2.517 82.196 1.00 22.29 200 TYR B N 1
ATOM 3387 C CA . TYR B 1 223 ? 49.967 1.484 82.829 1.00 25.65 200 TYR B CA 1
ATOM 3388 C C . TYR B 1 223 ? 51.236 1.232 82.003 1.00 25.52 200 TYR B C 1
ATOM 3389 O O . TYR B 1 223 ? 52.315 1.032 82.560 1.00 24.72 200 TYR B O 1
ATOM 3398 N N . ALA B 1 224 ? 51.107 1.257 80.678 1.00 25.99 201 ALA B N 1
ATOM 3399 C CA . ALA B 1 224 ? 52.254 1.041 79.796 1.00 24.18 201 ALA B CA 1
ATOM 3400 C C . ALA B 1 224 ? 53.248 2.196 79.894 1.00 25.04 201 ALA B C 1
ATOM 3401 O O . ALA B 1 224 ? 54.462 1.982 79.913 1.00 23.76 201 ALA B O 1
ATOM 3411 N N . ALA B 1 226 ? 53.631 4.193 82.452 1.00 23.95 203 ALA B N 1
ATOM 3412 C CA . ALA B 1 226 ? 54.239 4.109 83.776 1.00 25.15 203 ALA B CA 1
ATOM 3413 C C . ALA B 1 226 ? 55.348 3.052 83.798 1.00 26.46 203 ALA B C 1
ATOM 3414 O O . ALA B 1 226 ? 56.436 3.296 84.315 1.00 26.43 203 ALA B O 1
ATOM 3416 N N . CYS B 1 227 ? 55.068 1.879 83.243 1.00 27.79 204 CYS B N 1
ATOM 3417 C CA . CYS B 1 227 ? 56.063 0.807 83.208 1.00 30.39 204 CYS B CA 1
ATOM 3418 C C . CYS B 1 227 ? 57.328 1.262 82.500 1.00 29.73 204 CYS B C 1
ATOM 3419 O O . CYS B 1 227 ? 58.435 0.923 82.903 1.00 29.34 204 CYS B O 1
ATOM 3422 N N . GLU B 1 228 ? 57.148 2.040 81.442 1.00 31.35 205 GLU B N 1
ATOM 3423 C CA . GLU B 1 228 ? 58.259 2.540 80.650 1.00 32.88 205 GLU B CA 1
ATOM 3424 C C . GLU B 1 228 ? 59.081 3.606 81.372 1.00 31.90 205 GLU B C 1
ATOM 3425 O O . GLU B 1 228 ? 60.309 3.539 81.404 1.00 30.99 205 GLU B O 1
ATOM 3431 N N . LEU B 1 229 ? 58.398 4.582 81.960 1.00 28.19 206 LEU B N 1
ATOM 3432 C CA . LEU B 1 229 ? 59.071 5.681 82.638 1.00 28.22 206 LEU B CA 1
ATOM 3433 C C . LEU B 1 229 ? 59.384 5.495 84.119 1.00 28.70 206 LEU B C 1
ATOM 3434 O O . LEU B 1 229 ? 60.330 6.101 84.628 1.00 28.22 206 LEU B O 1
ATOM 3439 N N . LEU B 1 230 ? 58.605 4.670 84.812 1.00 27.11 207 LEU B N 1
ATOM 3440 C CA . LEU B 1 230 ? 58.812 4.464 86.243 1.00 28.82 207 LEU B CA 1
ATOM 3441 C C . LEU B 1 230 ? 59.282 3.059 86.612 1.00 30.85 207 LEU B C 1
ATOM 3442 O O . LEU B 1 230 ? 59.722 2.824 87.737 1.00 29.60 207 LEU B O 1
ATOM 3447 N N . GLY B 1 231 ? 59.183 2.126 85.672 1.00 33.26 208 GLY B N 1
ATOM 3448 C CA . GLY B 1 231 ? 59.588 0.762 85.954 1.00 36.25 208 GLY B CA 1
ATOM 3449 C C . GLY B 1 231 ? 58.362 -0.073 86.272 1.00 38.81 208 GLY B C 1
ATOM 3450 O O . GLY B 1 231 ? 57.361 0.461 86.747 1.00 38.89 208 GLY B O 1
ATOM 3451 N N . PRO B 1 232 ? 58.408 -1.390 86.022 1.00 41.30 209 PRO B N 1
ATOM 3452 C CA . PRO B 1 232 ? 57.296 -2.316 86.274 1.00 43.25 209 PRO B CA 1
ATOM 3453 C C . PRO B 1 232 ? 56.842 -2.406 87.732 1.00 42.76 209 PRO B C 1
ATOM 3454 O O . PRO B 1 232 ? 55.731 -2.856 88.014 1.00 43.19 209 PRO B O 1
ATOM 3458 N N . ASP B 1 233 ? 57.698 -1.975 88.652 1.00 42.49 210 ASP B N 1
ATOM 3459 C CA . ASP B 1 233 ? 57.383 -2.033 90.077 1.00 42.89 210 ASP B CA 1
ATOM 3460 C C . ASP B 1 233 ? 56.806 -0.751 90.682 1.00 40.81 210 ASP B C 1
ATOM 3461 O O . ASP B 1 233 ? 56.833 -0.578 91.899 1.00 39.70 210 ASP B O 1
ATOM 3466 N N . CYS B 1 234 ? 56.283 0.144 89.854 1.00 37.12 211 CYS B N 1
ATOM 3467 C CA . CYS B 1 234 ? 55.729 1.388 90.381 1.00 35.64 211 CYS B CA 1
ATOM 3468 C C . CYS B 1 234 ? 54.405 1.148 91.103 1.00 32.13 211 CYS B C 1
ATOM 3469 O O . CYS B 1 234 ? 53.698 0.186 90.818 1.00 32.62 211 CYS B O 1
ATOM 3472 N N . GLU B 1 235 ? 54.077 2.017 92.051 1.00 30.19 212 GLU B N 1
ATOM 3473 C CA . GLU B 1 235 ? 52.820 1.885 92.777 1.00 27.99 212 GLU B CA 1
ATOM 3474 C C . GLU B 1 235 ? 51.715 2.550 91.956 1.00 29.41 212 GLU B C 1
ATOM 3475 O O . GLU B 1 235 ? 51.938 3.591 91.337 1.00 27.07 212 GLU B O 1
ATOM 3481 N N . ILE B 1 236 ? 50.533 1.942 91.940 1.00 26.34 213 ILE B N 1
ATOM 3482 C CA . ILE B 1 236 ? 49.417 2.499 91.188 1.00 25.26 213 ILE B CA 1
ATOM 3483 C C . ILE B 1 236 ? 48.288 2.865 92.134 1.00 25.15 213 ILE B C 1
ATOM 3484 O O . ILE B 1 236 ? 47.838 2.038 92.929 1.00 23.15 213 ILE B O 1
ATOM 3489 N N . PHE B 1 237 ? 47.847 4.117 92.047 1.00 23.30 214 PHE B N 1
ATOM 3490 C CA . PHE B 1 237 ? 46.765 4.628 92.882 1.00 21.55 214 PHE B CA 1
ATOM 3491 C C . PHE B 1 237 ? 45.597 4.991 91.983 1.00 21.79 214 PHE B C 1
ATOM 3492 O O . PHE B 1 237 ? 45.776 5.673 90.973 1.00 21.75 214 PHE B O 1
ATOM 3500 N N . LEU B 1 238 ? 44.407 4.531 92.347 1.00 22.17 215 LEU B N 1
ATOM 3501 C CA . LEU B 1 238 ? 43.201 4.844 91.594 1.00 22.17 215 LEU B CA 1
ATOM 3502 C C . LEU B 1 238 ? 42.231 5.526 92.549 1.00 22.99 215 LEU B C 1
ATOM 3503 O O . LEU B 1 238 ? 42.106 5.124 93.708 1.00 24.09 215 LEU B O 1
ATOM 3508 N N . THR B 1 239 ? 41.566 6.573 92.077 1.00 21.15 216 THR B N 1
ATOM 3509 C CA . THR B 1 239 ? 40.597 7.274 92.905 1.00 21.41 216 THR B CA 1
ATOM 3510 C C . THR B 1 239 ? 39.487 7.721 91.967 1.00 20.27 216 THR B C 1
ATOM 3511 O O . THR B 1 239 ? 39.565 7.488 90.761 1.00 20.99 216 THR B O 1
ATOM 3515 N N . GLY B 1 240 ? 38.454 8.347 92.510 1.00 20.57 217 GLY B N 1
ATOM 3516 C CA . GLY B 1 240 ? 37.352 8.782 91.676 1.00 21.21 217 GLY B CA 1
ATOM 3517 C C . GLY B 1 240 ? 36.233 7.759 91.737 1.00 23.71 217 GLY B C 1
ATOM 3518 O O . GLY B 1 240 ? 36.475 6.571 91.964 1.00 22.64 217 GLY B O 1
ATOM 3519 N N . GLY B 1 241 ? 35.006 8.222 91.531 1.00 25.26 218 GLY B N 1
ATOM 3520 C CA . GLY B 1 241 ? 33.855 7.337 91.583 1.00 26.01 218 GLY B CA 1
ATOM 3521 C C . GLY B 1 241 ? 33.841 6.219 90.557 1.00 26.66 218 GLY B C 1
ATOM 3522 O O . GLY B 1 241 ? 33.205 5.189 90.779 1.00 27.54 218 GLY B O 1
ATOM 3523 N N . ASP B 1 242 ? 34.535 6.400 89.436 1.00 24.13 219 ASP B N 1
ATOM 3524 C CA . ASP B 1 242 ? 34.555 5.372 88.401 1.00 25.17 219 ASP B CA 1
ATOM 3525 C C . ASP B 1 242 ? 35.754 4.429 88.432 1.00 24.91 219 ASP B C 1
ATOM 3526 O O . ASP B 1 242 ? 35.970 3.673 87.489 1.00 25.07 219 ASP B O 1
ATOM 3531 N N . ALA B 1 243 ? 36.529 4.461 89.512 1.00 24.11 220 ALA B N 1
ATOM 3532 C CA . ALA B 1 243 ? 37.681 3.572 89.620 1.00 24.75 220 ALA B CA 1
ATOM 3533 C C . ALA B 1 243 ? 37.176 2.131 89.579 1.00 26.31 220 ALA B C 1
ATOM 3534 O O . ALA B 1 243 ? 37.886 1.220 89.159 1.00 26.03 220 ALA B O 1
ATOM 3536 N N . GLU B 1 244 ? 35.937 1.940 90.018 1.00 27.20 221 GLU B N 1
ATOM 3537 C CA . GLU B 1 244 ? 35.314 0.618 90.037 1.00 29.80 221 GLU B CA 1
ATOM 3538 C C . GLU B 1 244 ? 35.225 0.014 88.637 1.00 28.79 221 GLU B C 1
ATOM 3539 O O . GLU B 1 244 ? 35.337 -1.203 88.464 1.00 29.44 221 GLU B O 1
ATOM 3545 N N . LEU B 1 245 ? 35.022 0.869 87.643 1.00 27.58 222 LEU B N 1
ATOM 3546 C CA . LEU B 1 245 ? 34.886 0.434 86.256 1.00 26.94 222 LEU B CA 1
ATOM 3547 C C . LEU B 1 245 ? 36.169 -0.066 85.596 1.00 27.02 222 LEU B C 1
ATOM 3548 O O . LEU B 1 245 ? 36.109 -0.731 84.565 1.00 26.68 222 LEU B O 1
ATOM 3553 N N . VAL B 1 246 ? 37.319 0.244 86.186 1.00 25.05 223 VAL B N 1
ATOM 3554 C CA . VAL B 1 246 ? 38.595 -0.149 85.599 1.00 25.30 223 VAL B CA 1
ATOM 3555 C C . VAL B 1 246 ? 39.568 -0.889 86.510 1.00 26.09 223 VAL B C 1
ATOM 3556 O O . VAL B 1 246 ? 40.611 -1.346 86.046 1.00 26.02 223 VAL B O 1
ATOM 3560 N N . ARG B 1 247 ? 39.252 -1.016 87.795 1.00 27.14 224 ARG B N 1
ATOM 3561 C CA . ARG B 1 247 ? 40.190 -1.667 88.702 1.00 28.22 224 ARG B CA 1
ATOM 3562 C C . ARG B 1 247 ? 40.537 -3.114 88.386 1.00 28.25 224 ARG B C 1
ATOM 3563 O O . ARG B 1 247 ? 41.591 -3.601 88.795 1.00 28.61 224 ARG B O 1
ATOM 3571 N N . ASP B 1 248 ? 39.674 -3.802 87.649 1.00 29.41 225 ASP B N 1
ATOM 3572 C CA . ASP B 1 248 ? 39.952 -5.191 87.308 1.00 30.42 225 ASP B CA 1
ATOM 3573 C C . ASP B 1 248 ? 41.169 -5.277 86.389 1.00 29.54 225 ASP B C 1
ATOM 3574 O O . ASP B 1 248 ? 41.819 -6.317 86.306 1.00 28.83 225 ASP B O 1
ATOM 3579 N N . GLU B 1 249 ? 41.478 -4.176 85.708 1.00 30.12 226 GLU B N 1
ATOM 3580 C CA . GLU B 1 249 ? 42.621 -4.135 84.796 1.00 31.25 226 GLU B CA 1
ATOM 3581 C C . GLU B 1 249 ? 43.949 -4.077 85.552 1.00 32.57 226 GLU B C 1
ATOM 3582 O O . GLU B 1 249 ? 44.998 -4.414 85.003 1.00 33.68 226 GLU B O 1
ATOM 3588 N N . LEU B 1 250 ? 43.895 -3.644 86.808 1.00 32.94 227 LEU B N 1
ATOM 3589 C CA . LEU B 1 250 ? 45.092 -3.510 87.635 1.00 33.02 227 LEU B CA 1
ATOM 3590 C C . LEU B 1 250 ? 44.851 -4.091 89.030 1.00 33.24 227 LEU B C 1
ATOM 3591 O O . LEU B 1 250 ? 44.636 -3.357 89.992 1.00 33.73 227 LEU B O 1
ATOM 3596 N N . ALA B 1 251 ? 44.896 -5.417 89.125 1.00 35.86 228 ALA B N 1
ATOM 3597 C CA . ALA B 1 251 ? 44.661 -6.130 90.380 1.00 36.14 228 ALA B CA 1
ATOM 3598 C C . ALA B 1 251 ? 45.404 -5.592 91.602 1.00 35.27 228 ALA B C 1
ATOM 3599 O O . ALA B 1 251 ? 44.845 -5.548 92.699 1.00 37.06 228 ALA B O 1
ATOM 3601 N N . GLY B 1 252 ? 46.655 -5.185 91.419 1.00 34.61 229 GLY B N 1
ATOM 3602 C CA . GLY B 1 252 ? 47.432 -4.683 92.541 1.00 33.74 229 GLY B CA 1
ATOM 3603 C C . GLY B 1 252 ? 47.319 -3.195 92.832 1.00 33.77 229 GLY B C 1
ATOM 3604 O O . GLY B 1 252 ? 48.061 -2.669 93.658 1.00 33.56 229 GLY B O 1
ATOM 3605 N N . ALA B 1 253 ? 46.392 -2.514 92.167 1.00 31.45 230 ALA B N 1
ATOM 3606 C CA . ALA B 1 253 ? 46.223 -1.082 92.374 1.00 29.03 230 ALA B CA 1
ATOM 3607 C C . ALA B 1 253 ? 45.660 -0.755 93.751 1.00 29.40 230 ALA B C 1
ATOM 3608 O O . ALA B 1 253 ? 44.925 -1.544 94.343 1.00 29.55 230 ALA B O 1
ATOM 3610 N N . ARG B 1 254 ? 46.016 0.414 94.266 1.00 26.63 231 ARG B N 1
ATOM 3611 C CA . ARG B 1 254 ? 45.516 0.851 95.559 1.00 27.80 231 ARG B CA 1
ATOM 3612 C C . ARG B 1 254 ? 44.363 1.820 95.277 1.00 27.05 231 ARG B C 1
ATOM 3613 O O . ARG B 1 254 ? 44.580 2.930 94.797 1.00 25.14 231 ARG B O 1
ATOM 3621 N N . ILE B 1 255 ? 43.136 1.382 95.537 1.00 25.94 232 ILE B N 1
ATOM 3622 C CA . ILE B 1 255 ? 41.978 2.235 95.317 1.00 26.32 232 ILE B CA 1
ATOM 3623 C C . ILE B 1 255 ? 41.766 3.053 96.585 1.00 26.83 232 ILE B C 1
ATOM 3624 O O . ILE B 1 255 ? 41.549 2.506 97.669 1.00 26.38 232 ILE B O 1
ATOM 3637 N N . PRO B 1 257 ? 39.452 6.195 97.572 1.00 23.80 234 PRO B N 1
ATOM 3638 C CA . PRO B 1 257 ? 38.371 7.149 97.320 1.00 23.52 234 PRO B CA 1
ATOM 3639 C C . PRO B 1 257 ? 38.634 8.569 97.800 1.00 21.55 234 PRO B C 1
ATOM 3640 O O . PRO B 1 257 ? 38.220 9.526 97.153 1.00 20.88 234 PRO B O 1
ATOM 3644 N N . ASP B 1 258 ? 39.313 8.703 98.934 1.00 20.11 235 ASP B N 1
ATOM 3645 C CA . ASP B 1 258 ? 39.587 10.022 99.494 1.00 21.18 235 ASP B CA 1
ATOM 3646 C C . ASP B 1 258 ? 41.043 10.479 99.375 1.00 19.96 235 ASP B C 1
ATOM 3647 O O . ASP B 1 258 ? 41.524 11.274 100.190 1.00 19.40 235 ASP B O 1
ATOM 3652 N N . LEU B 1 259 ? 41.736 9.999 98.347 1.00 20.28 236 LEU B N 1
ATOM 3653 C CA . LEU B 1 259 ? 43.137 10.358 98.138 1.00 20.28 236 LEU B CA 1
ATOM 3654 C C . LEU B 1 259 ? 43.404 11.867 98.146 1.00 20.72 236 LEU B C 1
ATOM 3655 O O . LEU B 1 259 ? 44.377 12.332 98.754 1.00 18.79 236 LEU B O 1
ATOM 3660 N N . VAL B 1 260 ? 42.553 12.637 97.475 1.00 20.10 237 VAL B N 1
ATOM 3661 C CA . VAL B 1 260 ? 42.756 14.080 97.425 1.00 19.33 237 VAL B CA 1
ATOM 3662 C C . VAL B 1 260 ? 42.723 14.711 98.819 1.00 21.27 237 VAL B C 1
ATOM 3663 O O . VAL B 1 260 ? 43.446 15.674 99.086 1.00 18.59 237 VAL B O 1
ATOM 3667 N N . PHE B 1 261 ? 41.898 14.164 99.711 1.00 19.78 238 PHE B N 1
ATOM 3668 C CA . PHE B 1 261 ? 41.795 14.684 101.073 1.00 20.48 238 PHE B CA 1
ATOM 3669 C C . PHE B 1 261 ? 43.052 14.423 101.893 1.00 20.40 238 PHE B C 1
ATOM 3670 O O . PHE B 1 261 ? 43.345 15.145 102.842 1.00 18.99 238 PHE B O 1
ATOM 3678 N N . VAL B 1 262 ? 43.796 13.385 101.532 1.00 20.24 239 VAL B N 1
ATOM 3679 C CA . VAL B 1 262 ? 45.040 13.099 102.231 1.00 20.31 239 VAL B CA 1
ATOM 3680 C C . VAL B 1 262 ? 45.975 14.248 101.872 1.00 19.68 239 VAL B C 1
ATOM 3681 O O . VAL B 1 262 ? 46.704 14.764 102.719 1.00 21.34 239 VAL B O 1
ATOM 3685 N N . GLY B 1 263 ? 45.930 14.653 100.605 1.00 19.58 240 GLY B N 1
ATOM 3686 C CA . GLY B 1 263 ? 46.767 15.747 100.139 1.00 19.71 240 GLY B CA 1
ATOM 3687 C C . GLY B 1 263 ? 46.339 17.075 100.737 1.00 20.20 240 GLY B C 1
ATOM 3688 O O . GLY B 1 263 ? 47.172 17.925 101.054 1.00 20.73 240 GLY B O 1
ATOM 3689 N N . LEU B 1 264 ? 45.032 17.255 100.890 1.00 20.03 241 LEU B N 1
ATOM 3690 C CA . LEU B 1 264 ? 44.490 18.484 101.465 1.00 19.62 241 LEU B CA 1
ATOM 3691 C C . LEU B 1 264 ? 45.003 18.685 102.893 1.00 20.53 241 LEU B C 1
ATOM 3692 O O . LEU B 1 264 ? 45.334 19.801 103.286 1.00 21.80 241 LEU B O 1
ATOM 3697 N N . ALA B 1 265 ? 45.076 17.604 103.666 1.00 20.36 242 ALA B N 1
ATOM 3698 C CA . ALA B 1 265 ? 45.567 17.694 105.038 1.00 22.24 242 ALA B CA 1
ATOM 3699 C C . ALA B 1 265 ? 47.015 18.173 105.055 1.00 23.55 242 ALA B C 1
ATOM 3700 O O . ALA B 1 265 ? 47.418 18.916 105.950 1.00 23.93 242 ALA B O 1
ATOM 3702 N N . LEU B 1 266 ? 47.792 17.747 104.061 1.00 23.86 243 LEU B N 1
ATOM 3703 C CA . LEU B 1 266 ? 49.195 18.141 103.962 1.00 25.32 243 LEU B CA 1
ATOM 3704 C C . LEU B 1 266 ? 49.309 19.596 103.522 1.00 25.93 243 LEU B C 1
ATOM 3705 O O . LEU B 1 266 ? 50.175 20.332 103.999 1.00 26.44 243 LEU B O 1
ATOM 3710 N N . ALA B 1 267 ? 48.432 20.007 102.612 1.00 25.05 244 ALA B N 1
ATOM 3711 C CA . ALA B 1 267 ? 48.446 21.378 102.112 1.00 25.97 244 ALA B CA 1
ATOM 3712 C C . ALA B 1 267 ? 47.922 22.364 103.149 1.00 26.86 244 ALA B C 1
ATOM 3713 O O . ALA B 1 267 ? 48.426 23.484 103.255 1.00 27.62 244 ALA B O 1
ATOM 3715 N N . CYS B 1 268 ? 46.918 21.947 103.917 1.00 26.02 245 CYS B N 1
ATOM 3716 C CA . CYS B 1 268 ? 46.314 22.819 104.926 1.00 25.34 245 CYS B CA 1
ATOM 3717 C C . CYS B 1 268 ? 46.247 22.161 106.301 1.00 26.66 245 CYS B C 1
ATOM 3718 O O . CYS B 1 268 ? 45.170 21.786 106.768 1.00 24.60 245 CYS B O 1
ATOM 3721 N N . PRO B 1 269 ? 47.400 22.015 106.975 1.00 28.44 246 PRO B N 1
ATOM 3722 C CA . PRO B 1 269 ? 47.419 21.390 108.301 1.00 28.90 246 PRO B CA 1
ATOM 3723 C C . PRO B 1 269 ? 46.566 22.146 109.317 1.00 30.58 246 PRO B C 1
ATOM 3724 O O . PRO B 1 269 ? 46.487 23.376 109.287 1.00 29.07 246 PRO B O 1
ATOM 3728 N N . ILE B 1 270 ? 45.922 21.405 110.210 1.00 31.53 247 ILE B N 1
ATOM 3729 C CA . ILE B 1 270 ? 45.060 22.019 111.212 1.00 35.72 247 ILE B CA 1
ATOM 3730 C C . ILE B 1 270 ? 45.345 21.564 112.637 1.00 40.80 247 ILE B C 1
ATOM 3731 O O . ILE B 1 270 ? 45.639 20.393 112.883 1.00 41.04 247 ILE B O 1
ATOM 3736 N N . GLU B 1 271 ? 45.240 22.510 113.567 1.00 46.22 248 GLU B N 1
ATOM 3737 C CA . GLU B 1 271 ? 45.447 22.252 114.987 1.00 50.94 248 GLU B CA 1
ATOM 3738 C C . GLU B 1 271 ? 46.681 21.398 115.244 1.00 52.11 248 GLU B C 1
ATOM 3739 O O . GLU B 1 271 ? 47.710 22.008 115.606 1.00 54.85 248 GLU B O 1
#